Protein AF-A0A1V9XMN5-F1 (afdb_monomer)

pLDDT: mean 73.8, std 25.76, range [20.56, 98.81]

Structure (mmCIF, N/CA/C/O backbone):
data_AF-A0A1V9XMN5-F1
#
_entry.id   AF-A0A1V9XMN5-F1
#
loop_
_atom_site.group_PDB
_atom_site.id
_atom_site.type_symbol
_atom_site.label_atom_id
_atom_site.label_alt_id
_atom_site.label_comp_id
_atom_site.label_asym_id
_atom_site.label_entity_id
_atom_site.label_seq_id
_atom_site.pdbx_PDB_ins_code
_atom_site.Cartn_x
_atom_site.Cartn_y
_atom_site.Cartn_z
_atom_site.occupancy
_atom_site.B_iso_or_equiv
_atom_site.auth_seq_id
_atom_site.auth_comp_id
_atom_site.auth_asym_id
_atom_site.auth_atom_id
_atom_site.pdbx_PDB_model_num
ATOM 1 N N . MET A 1 1 ? 6.639 48.855 7.248 1.00 45.66 1 MET A N 1
ATOM 2 C CA . MET A 1 1 ? 7.399 47.639 6.855 1.00 45.66 1 MET A CA 1
ATOM 3 C C . MET A 1 1 ? 8.283 47.054 7.969 1.00 45.66 1 MET A C 1
ATOM 5 O O . MET A 1 1 ? 8.396 45.840 8.026 1.00 45.66 1 MET A O 1
ATOM 9 N N . ALA A 1 2 ? 8.829 47.845 8.906 1.00 40.84 2 ALA A N 1
ATOM 10 C CA . ALA A 1 2 ? 9.742 47.359 9.961 1.00 40.84 2 ALA A CA 1
ATOM 11 C C . ALA A 1 2 ? 9.112 46.511 11.100 1.00 40.84 2 ALA A C 1
ATOM 13 O O . ALA A 1 2 ? 9.828 45.876 11.872 1.00 40.84 2 ALA A O 1
ATOM 14 N N . MET A 1 3 ? 7.779 46.475 11.227 1.00 34.22 3 MET A N 1
ATOM 15 C CA . MET A 1 3 ? 7.092 45.734 12.303 1.00 34.22 3 MET A CA 1
ATOM 16 C C . MET A 1 3 ? 6.847 44.248 11.963 1.00 34.22 3 MET A C 1
ATOM 18 O O . MET A 1 3 ? 6.844 43.413 12.864 1.00 34.22 3 MET A O 1
ATOM 22 N N . LYS A 1 4 ? 6.727 43.892 10.671 1.00 40.00 4 LYS A N 1
ATOM 23 C CA . LYS A 1 4 ? 6.574 42.493 10.214 1.00 40.00 4 LYS A CA 1
ATOM 24 C C . LYS A 1 4 ? 7.869 41.683 10.376 1.00 40.00 4 LYS A C 1
ATOM 26 O O . LYS A 1 4 ? 7.818 40.523 10.768 1.00 40.00 4 LYS A O 1
ATOM 31 N N . THR A 1 5 ? 9.029 42.307 10.184 1.00 43.59 5 THR A N 1
ATOM 32 C CA . THR A 1 5 ? 10.352 41.667 10.306 1.00 43.59 5 THR A CA 1
ATOM 33 C C . THR A 1 5 ? 10.728 41.304 11.748 1.00 43.59 5 THR A C 1
ATOM 35 O O . THR A 1 5 ? 11.402 40.301 11.970 1.00 43.59 5 THR A O 1
ATOM 38 N N . LYS A 1 6 ? 10.247 42.048 12.757 1.00 38.06 6 LYS A N 1
ATOM 39 C CA . LYS A 1 6 ? 10.487 41.722 14.180 1.00 38.06 6 LYS A CA 1
ATOM 40 C C . LYS A 1 6 ? 9.710 40.489 14.667 1.00 38.06 6 LYS A C 1
ATOM 42 O O . LYS A 1 6 ? 10.187 39.795 15.564 1.00 38.06 6 LYS A O 1
ATOM 47 N N . ILE A 1 7 ? 8.537 40.211 14.092 1.00 45.47 7 ILE A N 1
ATOM 48 C CA . ILE A 1 7 ? 7.713 39.037 14.439 1.00 45.47 7 ILE A CA 1
ATOM 49 C C . ILE A 1 7 ? 8.315 37.763 13.827 1.00 45.47 7 ILE A C 1
ATOM 51 O O . ILE A 1 7 ? 8.418 36.748 14.515 1.00 45.47 7 ILE A O 1
ATOM 55 N N . GLU A 1 8 ? 8.801 37.842 12.586 1.00 46.06 8 GLU A N 1
ATOM 56 C CA . GLU A 1 8 ? 9.542 36.763 11.913 1.00 46.06 8 GLU A CA 1
ATOM 57 C C . GLU A 1 8 ? 10.824 36.386 12.679 1.00 46.06 8 GLU A C 1
ATOM 59 O O . GLU A 1 8 ? 11.052 35.214 12.972 1.00 46.06 8 GLU A O 1
ATOM 64 N N . PHE A 1 9 ? 11.605 37.371 13.144 1.00 39.62 9 PHE A N 1
ATOM 65 C CA . PHE A 1 9 ? 12.818 37.110 13.936 1.00 39.62 9 PHE A CA 1
ATOM 66 C C . PHE A 1 9 ? 12.544 36.455 15.301 1.00 39.62 9 PHE A C 1
ATOM 68 O O . PHE A 1 9 ? 13.351 35.652 15.774 1.00 39.62 9 PHE A O 1
ATOM 75 N N . LYS A 1 10 ? 11.412 36.765 15.950 1.00 37.56 10 LYS A N 1
ATOM 76 C CA . LYS A 1 10 ? 11.012 36.100 17.204 1.00 37.56 10 LYS A CA 1
ATOM 77 C C . LYS A 1 10 ? 10.577 34.651 16.972 1.00 37.56 10 LYS A C 1
ATOM 79 O O . LYS A 1 10 ? 10.930 33.797 17.783 1.00 37.56 10 LYS A O 1
ATOM 84 N N . LYS A 1 11 ? 9.881 34.363 15.865 1.00 42.59 11 LYS A N 1
ATOM 85 C CA . LYS A 1 11 ? 9.531 32.989 15.466 1.00 42.59 11 LYS A CA 1
ATOM 86 C C . LYS A 1 11 ? 10.778 32.168 15.137 1.00 42.59 11 LYS A C 1
ATOM 88 O O . LYS A 1 11 ? 10.901 31.051 15.627 1.00 42.59 11 LYS A O 1
ATOM 93 N N . LEU A 1 12 ? 11.743 32.753 14.422 1.00 40.91 12 LEU A N 1
ATOM 94 C CA . LEU A 1 12 ? 13.008 32.090 14.091 1.00 40.91 12 LEU A CA 1
ATOM 95 C C . LEU A 1 12 ? 13.832 31.748 15.344 1.00 40.91 12 LEU A C 1
ATOM 97 O O . LEU A 1 12 ? 14.350 30.641 15.462 1.00 40.91 12 LEU A O 1
ATOM 101 N N . LYS A 1 13 ? 13.896 32.663 16.325 1.00 40.16 13 LYS A N 1
ATOM 102 C CA . LYS A 1 13 ? 14.557 32.400 17.615 1.00 40.16 13 LYS A CA 1
ATOM 103 C C . LYS A 1 13 ? 13.868 31.296 18.419 1.00 40.16 13 LYS A C 1
ATOM 105 O O . LYS A 1 13 ? 14.563 30.514 19.055 1.00 40.16 13 LYS A O 1
ATOM 110 N N . HIS A 1 14 ? 12.537 31.207 18.384 1.00 46.47 14 HIS A N 1
ATOM 111 C CA . HIS A 1 14 ? 11.801 30.127 19.053 1.00 46.47 14 HIS A CA 1
ATOM 112 C C . HIS A 1 14 ? 12.065 28.762 18.405 1.00 46.47 14 HIS A C 1
ATOM 114 O O . HIS A 1 14 ? 12.321 27.796 19.116 1.00 46.47 14 HIS A O 1
ATOM 120 N N . VAL A 1 15 ? 12.088 28.690 17.071 1.00 52.50 15 VAL A N 1
ATOM 121 C CA . VAL A 1 15 ? 12.422 27.455 16.338 1.00 52.50 15 VAL A CA 1
ATOM 122 C C . VAL A 1 15 ? 13.859 27.008 16.630 1.00 52.50 15 VAL A C 1
ATOM 124 O O . VAL A 1 15 ? 14.102 25.824 16.871 1.00 52.50 15 VAL A O 1
ATOM 127 N N . LEU A 1 16 ? 14.807 27.949 16.692 1.00 43.25 16 LEU A N 1
ATOM 128 C CA . LEU A 1 16 ? 16.202 27.651 17.022 1.00 43.25 16 LEU A CA 1
ATOM 129 C C . LEU A 1 16 ? 16.359 27.151 18.469 1.00 43.25 16 LEU A C 1
ATOM 131 O O . LEU A 1 16 ? 17.085 26.192 18.716 1.00 43.25 16 LEU A O 1
ATOM 135 N N . LEU A 1 17 ? 15.639 27.756 19.421 1.00 39.16 17 LEU A N 1
ATOM 136 C CA . LEU A 1 17 ? 15.694 27.363 20.831 1.00 39.16 17 LEU A CA 1
ATOM 137 C C . LEU A 1 17 ? 15.094 25.966 21.059 1.00 39.16 17 LEU A C 1
ATOM 139 O O . LEU A 1 17 ? 15.681 25.159 21.774 1.00 39.16 17 LEU A O 1
ATOM 143 N N . VAL A 1 18 ? 13.969 25.655 20.403 1.00 53.00 18 VAL A N 1
ATOM 144 C CA . VAL A 1 18 ? 13.352 24.316 20.440 1.00 53.00 18 VAL A CA 1
ATOM 145 C C . VAL A 1 18 ? 14.296 23.266 19.846 1.00 53.00 18 VAL A C 1
ATOM 147 O O . VAL A 1 18 ? 14.426 22.180 20.404 1.00 53.00 18 VAL A O 1
ATOM 150 N N . SER A 1 19 ? 15.024 23.610 18.780 1.00 42.41 19 SER A N 1
ATOM 151 C CA . SER A 1 19 ? 15.996 22.710 18.142 1.00 42.41 19 SER A CA 1
ATOM 152 C C . SER A 1 19 ? 17.200 22.403 19.044 1.00 42.41 19 SER A C 1
ATOM 154 O O . SER A 1 19 ? 17.644 21.259 19.111 1.00 42.41 19 SER A O 1
ATOM 156 N N . ILE A 1 20 ? 17.701 23.391 19.797 1.00 47.59 20 ILE A N 1
ATOM 157 C CA . ILE A 1 20 ? 18.813 23.202 20.748 1.00 47.59 20 ILE A CA 1
ATOM 158 C C . ILE A 1 20 ? 18.385 22.332 21.939 1.00 47.59 20 ILE A C 1
ATOM 160 O O . ILE A 1 20 ? 19.118 21.432 22.347 1.00 47.59 20 ILE A O 1
ATOM 164 N N . VAL A 1 21 ? 17.182 22.560 22.477 1.00 45.91 21 VAL A N 1
ATOM 165 C CA . VAL A 1 21 ? 16.637 21.747 23.579 1.00 45.91 21 VAL A CA 1
ATOM 166 C C . VAL A 1 21 ? 16.394 20.302 23.126 1.00 45.91 21 VAL A C 1
ATOM 168 O O . VAL A 1 21 ? 16.670 19.367 23.878 1.00 45.91 21 VAL A O 1
ATOM 171 N N . PHE A 1 22 ? 15.954 20.109 21.880 1.00 46.97 22 PHE A N 1
ATOM 172 C CA . PHE A 1 22 ? 15.784 18.793 21.265 1.00 46.97 22 PHE A CA 1
ATOM 173 C C . PHE A 1 22 ? 17.120 18.044 21.117 1.00 46.97 22 PHE A C 1
ATOM 175 O O . PHE A 1 22 ? 17.209 16.872 21.482 1.00 46.97 22 PHE A O 1
ATOM 182 N N . PHE A 1 23 ? 18.183 18.735 20.691 1.00 40.28 23 PHE A N 1
ATOM 183 C CA . PHE A 1 23 ? 19.523 18.149 20.564 1.00 40.28 23 PHE A CA 1
ATOM 184 C C . PHE A 1 23 ? 20.088 17.686 21.917 1.00 40.28 23 PHE A C 1
ATOM 186 O O . PHE A 1 23 ? 20.664 16.603 22.019 1.00 40.28 23 PHE A O 1
ATOM 193 N N . MET A 1 24 ? 19.855 18.453 22.989 1.00 35.53 24 MET A N 1
ATOM 194 C CA . MET A 1 24 ? 20.278 18.047 24.335 1.00 35.53 24 MET A CA 1
ATOM 195 C C . MET A 1 24 ? 19.517 16.826 24.870 1.00 35.53 24 MET A C 1
ATOM 197 O O . MET A 1 24 ? 20.094 16.033 25.612 1.00 35.53 24 MET A O 1
ATOM 201 N N . PHE A 1 25 ? 18.242 16.648 24.508 1.00 42.31 25 PHE A N 1
ATOM 202 C CA . PHE A 1 25 ? 17.456 15.487 24.941 1.00 42.31 25 PHE A CA 1
ATOM 203 C C . PHE A 1 25 ? 17.914 14.185 24.275 1.00 42.31 25 PHE A C 1
ATOM 205 O O . PHE A 1 25 ? 17.964 13.153 24.944 1.00 42.31 25 PHE A O 1
ATOM 212 N N . ILE A 1 26 ? 18.299 14.242 22.996 1.00 41.31 26 ILE A N 1
ATOM 213 C CA . ILE A 1 26 ? 18.812 13.083 22.250 1.00 41.31 26 ILE A CA 1
ATOM 214 C C . ILE A 1 26 ? 20.152 12.614 22.830 1.00 41.31 26 ILE A C 1
ATOM 216 O O . ILE A 1 26 ? 20.293 11.438 23.161 1.00 41.31 26 ILE A O 1
ATOM 220 N N . LEU A 1 27 ? 21.090 13.536 23.074 1.00 34.00 27 LEU A N 1
ATOM 221 C CA . LEU A 1 27 ? 22.396 13.198 23.660 1.00 34.00 27 LEU A CA 1
ATOM 222 C C . LEU A 1 27 ? 22.275 12.556 25.053 1.00 34.00 27 LEU A C 1
ATOM 224 O O . LEU A 1 27 ? 23.061 11.683 25.418 1.00 34.00 27 LEU A O 1
ATOM 228 N N . ARG A 1 28 ? 21.264 12.953 25.835 1.00 31.92 28 ARG A N 1
ATOM 229 C CA . ARG A 1 28 ? 21.020 12.399 27.176 1.00 31.92 28 ARG A CA 1
ATOM 230 C C . ARG A 1 28 ? 20.393 11.003 27.150 1.00 31.92 28 ARG A C 1
ATOM 232 O O . ARG A 1 28 ? 20.558 10.258 28.115 1.00 31.92 28 ARG A O 1
ATOM 239 N N . ALA A 1 29 ? 19.674 10.655 26.083 1.00 36.47 29 ALA A N 1
ATOM 240 C CA . ALA A 1 29 ? 19.092 9.328 25.898 1.00 36.47 29 ALA A CA 1
ATOM 241 C C . ALA A 1 29 ? 20.156 8.296 25.477 1.00 36.47 29 ALA A C 1
ATOM 243 O O . ALA A 1 29 ? 20.167 7.194 26.022 1.00 36.47 29 ALA A O 1
ATOM 244 N N . GLU A 1 30 ? 21.103 8.676 24.611 1.00 35.94 30 GLU A N 1
ATOM 245 C CA . GLU A 1 30 ? 22.207 7.802 24.168 1.00 35.94 30 GLU A CA 1
ATOM 246 C C . GLU A 1 30 ? 23.191 7.437 25.288 1.00 35.94 30 GLU A C 1
ATOM 248 O O . GLU A 1 30 ? 23.788 6.359 25.280 1.00 35.94 30 GLU A O 1
ATOM 253 N N . GLN A 1 31 ? 23.364 8.315 26.279 1.00 32.88 31 GLN A N 1
ATOM 254 C CA . GLN A 1 31 ? 24.277 8.055 27.392 1.00 32.88 31 GLN A CA 1
ATOM 255 C C . GLN A 1 31 ? 23.760 6.954 28.334 1.00 32.88 31 GLN A C 1
ATOM 257 O O . GLN A 1 31 ? 24.560 6.291 28.981 1.00 32.88 31 GLN A O 1
ATOM 262 N N . LYS A 1 32 ? 22.440 6.712 28.376 1.00 33.22 32 LYS A N 1
ATOM 263 C CA . LYS A 1 32 ? 21.827 5.670 29.219 1.00 33.22 32 LYS A CA 1
ATOM 264 C C . LYS A 1 32 ? 21.842 4.271 28.600 1.00 33.22 32 LYS A C 1
ATOM 266 O O . LYS A 1 32 ? 21.645 3.300 29.321 1.00 33.22 32 LYS A O 1
ATOM 271 N N . THR A 1 33 ? 22.060 4.144 27.292 1.00 36.62 33 THR A N 1
ATOM 272 C CA . THR A 1 33 ? 22.029 2.849 26.589 1.00 36.62 33 THR A CA 1
ATOM 273 C C . THR A 1 33 ? 23.397 2.173 26.476 1.00 36.62 33 THR A C 1
ATOM 275 O O . THR A 1 33 ? 23.457 1.013 26.083 1.00 36.62 33 THR A O 1
ATOM 278 N N . LYS A 1 34 ? 24.495 2.852 26.840 1.00 31.97 34 LYS A N 1
ATOM 279 C CA . LYS A 1 34 ? 25.862 2.300 26.750 1.00 31.97 34 LYS A CA 1
ATOM 280 C C . LYS A 1 34 ? 26.307 1.450 27.951 1.00 31.97 34 LYS A C 1
ATOM 282 O O . LYS A 1 34 ? 27.346 0.810 27.857 1.00 31.97 34 LYS A O 1
ATOM 287 N N . ASP A 1 35 ? 25.518 1.362 29.023 1.00 30.73 35 ASP A N 1
ATOM 288 C CA . ASP A 1 35 ? 25.923 0.666 30.261 1.00 30.73 35 ASP A CA 1
ATOM 289 C C . ASP A 1 35 ? 25.568 -0.840 30.317 1.00 30.73 35 ASP A C 1
ATOM 291 O O . ASP A 1 35 ? 25.740 -1.486 31.353 1.00 30.73 35 ASP A O 1
ATOM 295 N N . HIS A 1 36 ? 25.113 -1.449 29.215 1.00 31.05 36 HIS A N 1
ATOM 296 C CA . HIS A 1 36 ? 24.802 -2.887 29.154 1.00 31.05 36 HIS A CA 1
ATOM 297 C C . HIS A 1 36 ? 25.427 -3.583 27.932 1.00 31.05 36 HIS A C 1
ATOM 299 O O . HIS A 1 36 ? 24.738 -3.947 26.982 1.00 31.05 36 HIS A O 1
ATOM 305 N N . GLU A 1 37 ? 26.741 -3.828 27.978 1.00 26.58 37 GLU A N 1
ATOM 306 C CA . GLU A 1 37 ? 27.415 -4.782 27.085 1.00 26.58 37 GLU A CA 1
ATOM 307 C C . GLU A 1 37 ? 27.403 -6.204 27.676 1.00 26.58 37 GLU A C 1
ATOM 309 O O . GLU A 1 37 ? 28.020 -6.488 28.705 1.00 26.58 37 GLU A O 1
ATOM 314 N N . ILE A 1 38 ? 26.723 -7.126 26.988 1.00 26.50 38 ILE A N 1
ATOM 315 C CA . ILE A 1 38 ? 26.771 -8.574 27.233 1.00 26.50 38 ILE A CA 1
ATOM 316 C C . ILE A 1 38 ? 27.812 -9.190 26.284 1.00 26.50 38 ILE A C 1
ATOM 318 O O . ILE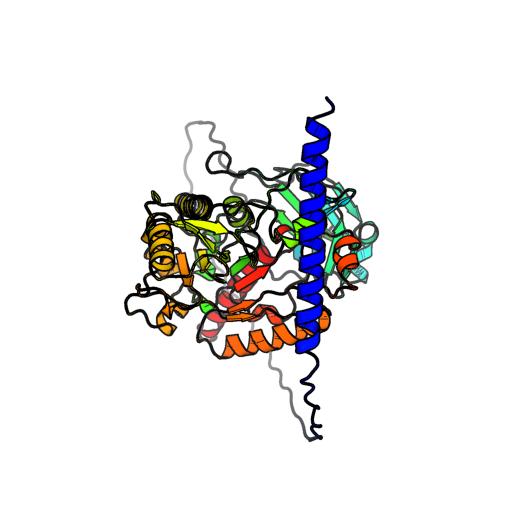 A 1 38 ? 27.699 -9.084 25.065 1.00 26.50 38 ILE A O 1
ATOM 322 N N . ARG A 1 39 ? 28.824 -9.859 26.853 1.00 22.33 39 ARG A N 1
ATOM 323 C CA . ARG A 1 39 ? 29.890 -10.576 26.125 1.00 22.33 39 ARG A CA 1
ATOM 324 C C . ARG A 1 39 ? 29.349 -11.817 25.384 1.00 22.33 39 ARG A C 1
ATOM 326 O O . ARG A 1 39 ? 28.618 -12.594 26.003 1.00 22.33 39 ARG A O 1
ATOM 333 N N . PRO A 1 40 ? 29.760 -12.096 24.131 1.00 24.58 40 PRO A N 1
ATOM 334 C CA . PRO A 1 40 ? 29.351 -13.304 23.414 1.00 24.58 40 PRO A CA 1
ATOM 335 C C . PRO A 1 40 ? 30.193 -14.529 23.819 1.00 24.58 40 PRO A C 1
ATOM 337 O O . PRO A 1 40 ? 31.419 -14.457 23.925 1.00 24.58 40 PRO A O 1
ATOM 340 N N . ARG A 1 41 ? 29.531 -15.675 24.039 1.00 23.30 41 ARG A N 1
ATOM 341 C CA . ARG A 1 41 ? 30.170 -16.988 24.244 1.00 23.30 41 ARG A CA 1
ATOM 342 C C . ARG A 1 41 ? 30.385 -17.704 22.905 1.00 23.30 41 ARG A C 1
ATOM 344 O O . ARG A 1 41 ? 29.498 -17.712 22.058 1.00 23.30 41 ARG A O 1
ATOM 351 N N . ARG A 1 42 ? 31.563 -18.329 22.774 1.00 21.36 42 ARG A N 1
ATOM 352 C CA . ARG A 1 42 ? 31.961 -19.284 21.723 1.00 21.36 42 ARG A CA 1
ATOM 353 C C . ARG A 1 42 ? 31.013 -20.485 21.662 1.00 21.36 42 ARG A C 1
ATOM 355 O O . ARG A 1 42 ? 30.573 -20.957 22.706 1.00 21.36 42 ARG A O 1
ATOM 362 N N . CYS A 1 43 ? 30.789 -21.006 20.458 1.00 23.91 43 CYS A N 1
ATOM 363 C CA . CYS A 1 43 ? 30.310 -22.368 20.228 1.00 23.91 43 CYS A CA 1
ATOM 364 C C . CYS A 1 43 ? 31.341 -23.095 19.361 1.00 23.91 43 CYS A C 1
ATOM 366 O O . CYS A 1 43 ? 31.741 -22.577 18.318 1.00 23.91 43 CYS A O 1
ATOM 368 N N . ASP A 1 44 ? 31.778 -24.251 19.852 1.00 24.58 44 ASP A N 1
ATOM 369 C CA . ASP A 1 44 ? 32.747 -25.150 19.234 1.00 24.58 44 ASP A CA 1
ATOM 370 C C . ASP A 1 44 ? 32.075 -26.148 18.268 1.00 24.58 44 ASP A C 1
ATOM 372 O O . ASP A 1 44 ? 30.864 -26.375 18.303 1.00 24.58 44 ASP A O 1
ATOM 376 N N . ASN A 1 45 ? 32.922 -26.716 17.409 1.00 24.72 45 ASN A N 1
ATOM 377 C CA . ASN A 1 45 ? 32.695 -27.656 16.305 1.00 24.72 45 ASN A CA 1
ATOM 378 C C . ASN A 1 45 ? 31.900 -28.926 16.645 1.00 24.72 45 ASN A C 1
ATOM 380 O O . ASN A 1 45 ? 32.111 -29.494 17.712 1.00 24.72 45 ASN A O 1
ATOM 384 N N . LEU A 1 46 ? 31.184 -29.476 15.650 1.00 25.53 46 LEU A N 1
ATOM 385 C CA . LEU A 1 46 ? 31.052 -30.926 15.431 1.00 25.53 46 LEU A CA 1
ATOM 386 C C . LEU A 1 46 ? 30.919 -31.253 13.926 1.00 25.53 46 LEU A C 1
ATOM 388 O O . LEU A 1 46 ? 30.065 -30.708 13.230 1.00 25.53 46 LEU A O 1
ATOM 392 N N . ASP A 1 47 ? 31.799 -32.150 13.475 1.00 25.09 47 ASP A N 1
ATOM 393 C CA . ASP A 1 47 ? 31.958 -32.729 12.134 1.00 25.09 47 ASP A CA 1
ATOM 394 C C . ASP A 1 47 ? 31.152 -34.032 11.938 1.00 25.09 47 ASP A C 1
ATOM 396 O O . ASP A 1 47 ? 30.880 -34.752 12.899 1.00 25.09 47 ASP A O 1
ATOM 400 N N . GLY A 1 48 ? 30.937 -34.392 10.660 1.00 24.42 48 GLY A N 1
ATOM 401 C CA . GLY A 1 48 ? 30.755 -35.770 10.153 1.00 24.42 48 GLY A CA 1
ATOM 402 C C . GLY A 1 48 ? 29.300 -36.211 9.919 1.00 24.42 48 GLY A C 1
ATOM 403 O O . GLY A 1 48 ? 28.439 -35.959 10.746 1.00 24.42 48 GLY A O 1
ATOM 404 N N . THR A 1 49 ? 28.892 -36.894 8.840 1.00 25.58 49 THR A N 1
ATOM 405 C CA . THR A 1 49 ? 29.571 -37.625 7.746 1.00 25.58 49 THR A CA 1
ATOM 406 C C . THR A 1 49 ? 28.512 -38.066 6.708 1.00 25.58 49 THR A C 1
ATOM 408 O O . THR A 1 49 ? 27.420 -38.419 7.131 1.00 25.58 49 THR A O 1
ATOM 411 N N . GLN A 1 50 ? 28.898 -38.113 5.412 1.00 24.62 50 GLN A N 1
ATOM 412 C CA . GLN A 1 50 ? 28.534 -39.061 4.310 1.00 24.62 50 GLN A CA 1
ATOM 413 C C . GLN A 1 50 ? 27.036 -39.377 4.018 1.00 24.62 50 GLN A C 1
ATOM 415 O O . GLN A 1 50 ? 26.249 -39.560 4.925 1.00 24.62 50 GLN A O 1
ATOM 420 N N . GLY A 1 51 ? 26.507 -39.534 2.795 1.00 22.91 51 GLY A N 1
ATOM 421 C CA . GLY A 1 51 ? 27.028 -39.865 1.462 1.00 22.91 51 GLY A CA 1
ATOM 422 C C . GLY A 1 51 ? 26.102 -40.924 0.803 1.00 22.91 51 GLY A C 1
ATOM 423 O O . GLY A 1 51 ? 25.620 -41.797 1.512 1.00 22.91 51 GLY A O 1
ATOM 424 N N . GLN A 1 52 ? 25.929 -40.879 -0.534 1.00 23.98 52 GLN A N 1
ATOM 425 C CA . GLN A 1 52 ? 25.162 -41.789 -1.442 1.00 23.98 52 GLN A CA 1
ATOM 426 C C . GLN A 1 52 ? 23.656 -41.479 -1.634 1.00 23.98 52 GLN A C 1
ATOM 428 O O . GLN A 1 52 ? 22.954 -41.191 -0.679 1.00 23.98 52 GLN A O 1
ATOM 433 N N . GLY A 1 53 ? 23.053 -41.535 -2.829 1.00 23.19 53 GLY A N 1
ATOM 434 C CA . GLY A 1 53 ? 23.509 -41.922 -4.168 1.00 23.19 53 GLY A CA 1
ATOM 435 C C . GLY A 1 53 ? 22.357 -41.800 -5.190 1.00 23.19 53 GLY A C 1
ATOM 436 O O . GLY A 1 53 ? 21.184 -41.875 -4.833 1.00 23.19 53 GLY A O 1
ATOM 437 N N . CYS A 1 54 ? 22.715 -41.572 -6.456 1.00 20.56 54 CYS A N 1
ATOM 438 C CA . CYS A 1 54 ? 21.838 -41.400 -7.621 1.00 20.56 54 CYS A CA 1
ATOM 439 C C . CYS A 1 54 ? 21.034 -42.657 -8.003 1.00 20.56 54 CYS A C 1
ATOM 441 O O . CYS A 1 54 ? 21.536 -43.767 -7.839 1.00 20.56 54 CYS A O 1
ATOM 443 N N . ARG A 1 55 ? 19.882 -42.470 -8.675 1.00 23.17 55 ARG A N 1
ATOM 444 C CA . ARG A 1 55 ? 19.424 -43.308 -9.808 1.00 23.17 55 ARG A CA 1
ATOM 445 C C . ARG A 1 55 ? 18.326 -42.618 -10.632 1.00 23.17 55 ARG A C 1
ATOM 447 O O . ARG A 1 55 ? 17.322 -42.166 -10.094 1.00 23.17 55 ARG A O 1
ATOM 454 N N . GLU A 1 56 ? 18.567 -42.560 -11.938 1.00 21.86 56 GLU A N 1
ATOM 455 C CA . GLU A 1 56 ? 17.657 -42.161 -13.017 1.00 21.86 56 GLU A CA 1
ATOM 456 C C . GLU A 1 56 ? 16.658 -43.283 -13.350 1.00 21.86 56 GLU A C 1
ATOM 458 O O . GLU A 1 56 ? 17.001 -44.452 -13.199 1.00 21.86 56 GLU A O 1
ATOM 463 N N . HIS A 1 57 ? 15.482 -42.940 -13.899 1.00 25.25 57 HIS A N 1
ATOM 464 C CA . HIS A 1 57 ? 14.816 -43.741 -14.941 1.00 25.25 57 HIS A CA 1
ATOM 465 C C . HIS A 1 57 ? 13.783 -42.923 -15.749 1.00 25.25 57 HIS A C 1
ATOM 467 O O . HIS A 1 57 ? 12.731 -42.539 -15.256 1.00 25.25 57 HIS A O 1
ATOM 473 N N . GLN A 1 58 ? 14.183 -42.647 -16.993 1.00 24.56 58 GLN A N 1
ATOM 474 C CA . GLN A 1 58 ? 13.503 -42.763 -18.296 1.00 24.56 58 GLN A CA 1
ATOM 475 C C . GLN A 1 58 ? 11.995 -42.485 -18.508 1.00 24.56 58 GLN A C 1
ATOM 477 O O . GLN A 1 58 ? 11.104 -43.022 -17.860 1.00 24.56 58 GLN A O 1
ATOM 482 N N . ASN A 1 59 ? 11.793 -41.721 -19.591 1.00 22.86 59 ASN A N 1
ATOM 483 C CA . ASN A 1 59 ? 10.584 -41.366 -20.336 1.00 22.86 59 ASN A CA 1
ATOM 484 C C . ASN A 1 59 ? 9.767 -42.550 -20.880 1.00 22.86 59 ASN A C 1
ATOM 486 O O . ASN A 1 59 ? 10.338 -43.510 -21.393 1.00 22.86 59 ASN A O 1
ATOM 490 N N . VAL A 1 60 ? 8.446 -42.348 -20.982 1.00 25.98 60 VAL A N 1
ATOM 491 C CA . VAL A 1 60 ? 7.578 -42.980 -21.991 1.00 25.98 60 VAL A CA 1
ATOM 492 C C . VAL A 1 60 ? 6.610 -41.930 -22.557 1.00 25.98 60 VAL A C 1
ATOM 494 O O . VAL A 1 60 ? 5.917 -41.239 -21.814 1.00 25.98 60 VAL A O 1
ATOM 497 N N . GLN A 1 61 ? 6.609 -41.797 -23.887 1.00 24.11 61 GLN A N 1
ATOM 498 C CA . GLN A 1 61 ? 5.686 -40.992 -24.696 1.00 24.11 61 GLN A CA 1
ATOM 499 C C . GLN A 1 61 ? 4.306 -41.657 -24.798 1.00 24.11 61 GLN A C 1
ATOM 501 O O . GLN A 1 61 ? 4.213 -42.872 -24.957 1.00 24.11 61 GLN A O 1
ATOM 506 N N . GLY A 1 62 ? 3.249 -40.843 -24.819 1.00 25.27 62 GLY A N 1
ATOM 507 C CA . GLY A 1 62 ? 1.892 -41.254 -25.176 1.00 25.27 62 GLY A CA 1
ATOM 508 C C . GLY A 1 62 ? 1.173 -40.124 -25.910 1.00 25.27 62 GLY A C 1
ATOM 509 O O . GLY A 1 62 ? 0.832 -39.106 -25.316 1.00 25.27 62 GLY A O 1
ATOM 510 N N . ASP A 1 63 ? 0.999 -40.311 -27.213 1.00 23.41 63 ASP A N 1
ATOM 511 C CA . ASP A 1 63 ? 0.322 -39.431 -28.164 1.00 23.41 63 ASP A CA 1
ATOM 512 C C . ASP A 1 63 ? -1.196 -39.700 -28.149 1.00 23.41 63 ASP A C 1
ATOM 514 O O . ASP A 1 63 ? -1.608 -40.861 -28.146 1.00 23.41 63 ASP A O 1
ATOM 518 N N . SER A 1 64 ? -2.047 -38.665 -28.166 1.00 26.48 64 SER A N 1
ATOM 519 C CA . SER A 1 64 ? -3.413 -38.816 -28.691 1.00 26.48 64 SER A CA 1
ATOM 520 C C . SER A 1 64 ? -4.047 -37.494 -29.142 1.00 26.48 64 SER A C 1
ATOM 522 O O . SER A 1 64 ? -4.072 -36.474 -28.456 1.00 26.48 64 SER A O 1
ATOM 524 N N . THR A 1 65 ? -4.578 -37.578 -30.355 1.00 24.62 65 THR A N 1
ATOM 525 C CA . THR A 1 65 ? -5.278 -36.599 -31.186 1.00 24.62 65 THR A CA 1
ATOM 526 C C . THR A 1 65 ? -6.755 -36.407 -30.790 1.00 24.62 65 THR A C 1
ATOM 528 O O . THR A 1 65 ? -7.394 -37.357 -30.344 1.00 24.62 65 THR A O 1
ATOM 531 N N . ARG A 1 66 ? -7.343 -35.218 -31.053 1.00 24.62 66 ARG A N 1
ATOM 532 C CA . ARG A 1 66 ? -8.749 -34.996 -31.521 1.00 24.62 66 ARG A CA 1
ATOM 533 C C . ARG A 1 66 ? -9.056 -33.494 -31.704 1.00 24.62 66 ARG A C 1
ATOM 535 O O . ARG A 1 66 ? -8.919 -32.723 -30.768 1.00 24.62 66 ARG A O 1
ATOM 542 N N . ARG A 1 67 ? -9.259 -33.036 -32.949 1.00 24.92 67 ARG A N 1
ATOM 543 C CA . ARG A 1 67 ? -10.527 -32.836 -33.708 1.00 24.92 67 ARG A CA 1
ATOM 544 C C . ARG A 1 67 ? -11.309 -31.559 -33.355 1.00 24.92 67 ARG A C 1
ATOM 546 O O . ARG A 1 67 ? -11.974 -31.483 -32.330 1.00 24.92 67 ARG A O 1
ATOM 553 N N . GLU A 1 68 ? -11.263 -30.619 -34.299 1.00 22.58 68 GLU A N 1
ATOM 554 C CA . GLU A 1 68 ? -12.133 -29.449 -34.446 1.00 22.58 68 GLU A CA 1
ATOM 555 C C . GLU A 1 68 ? -13.542 -29.838 -34.926 1.00 22.58 68 GLU A C 1
ATOM 557 O O . GLU A 1 68 ? -13.703 -30.794 -35.686 1.00 22.58 68 GLU A O 1
ATOM 562 N N . TYR A 1 69 ? -14.541 -29.034 -34.551 1.00 24.20 69 TYR A N 1
ATOM 563 C CA . TYR A 1 69 ? -15.829 -28.952 -35.243 1.00 24.20 69 TYR A CA 1
ATOM 564 C C . TYR A 1 69 ? -16.179 -27.485 -35.513 1.00 24.20 69 TYR A C 1
ATOM 566 O O . TYR A 1 69 ? -16.245 -26.665 -34.599 1.00 24.20 69 TYR A O 1
ATOM 574 N N . ILE A 1 70 ? -16.411 -27.190 -36.791 1.00 22.50 70 ILE A N 1
ATOM 575 C CA . ILE A 1 70 ? -16.917 -25.930 -37.340 1.00 22.50 70 ILE A CA 1
ATOM 576 C C . ILE A 1 70 ? -18.417 -26.108 -37.592 1.00 22.50 70 ILE A C 1
ATOM 578 O O . ILE A 1 70 ? -18.828 -27.110 -38.174 1.00 22.50 70 ILE A O 1
ATOM 582 N N . THR A 1 71 ? -19.229 -25.120 -37.219 1.00 24.61 71 THR A N 1
ATOM 583 C CA . THR A 1 71 ? -20.596 -24.954 -37.738 1.00 24.61 71 THR A CA 1
ATOM 584 C C . THR A 1 71 ? -20.772 -23.529 -38.259 1.00 24.61 71 THR A C 1
ATOM 586 O O . THR A 1 71 ? -20.303 -22.563 -37.662 1.00 24.61 71 THR A O 1
ATOM 589 N N . THR A 1 72 ? -21.383 -23.420 -39.436 1.00 23.98 72 THR A N 1
ATOM 590 C CA . THR A 1 72 ? -21.560 -22.210 -40.251 1.00 23.98 72 THR A CA 1
ATOM 591 C C . THR A 1 72 ? -23.033 -21.794 -40.338 1.00 23.98 72 THR A C 1
ATOM 593 O O . THR A 1 72 ? -23.909 -22.641 -40.181 1.00 23.98 72 THR A O 1
ATOM 596 N N . LEU A 1 73 ? -23.246 -20.509 -40.703 1.00 27.50 73 LEU A N 1
ATOM 597 C CA . LEU A 1 73 ? -24.393 -19.842 -41.390 1.00 27.50 73 LEU A CA 1
ATOM 598 C C . LEU A 1 73 ? -25.049 -18.682 -40.585 1.00 27.50 73 LEU A C 1
ATOM 600 O O . LEU A 1 73 ? -25.015 -18.713 -39.361 1.00 27.50 73 LEU A O 1
ATOM 604 N N . PRO A 1 74 ? -25.772 -17.717 -41.212 1.00 29.77 74 PRO A N 1
ATOM 605 C CA . PRO A 1 74 ? -25.462 -16.899 -42.394 1.00 29.77 74 PRO A CA 1
ATOM 606 C C . PRO A 1 74 ? -25.716 -15.370 -42.181 1.00 29.77 74 PRO A C 1
ATOM 608 O O . PRO A 1 74 ? -26.119 -14.900 -41.124 1.00 29.77 74 PRO A O 1
ATOM 611 N N . ARG A 1 75 ? -25.441 -14.590 -43.238 1.00 28.48 75 ARG A N 1
ATOM 612 C CA . ARG A 1 75 ? -25.304 -13.118 -43.330 1.00 28.48 75 ARG A CA 1
ATOM 613 C C . ARG A 1 75 ? -26.595 -12.289 -43.150 1.00 28.48 75 ARG A C 1
ATOM 615 O O . ARG A 1 75 ? -27.609 -12.605 -43.759 1.00 28.48 75 ARG A O 1
ATOM 622 N N . GLY A 1 76 ? -26.448 -11.088 -42.563 1.00 24.91 76 GLY A N 1
ATOM 623 C CA . GLY A 1 76 ? -27.053 -9.858 -43.112 1.00 24.91 76 GLY A CA 1
ATOM 624 C C . GLY A 1 76 ? -27.692 -8.856 -42.136 1.00 24.91 76 GLY A C 1
ATOM 625 O O . GLY A 1 76 ? -28.887 -8.939 -41.888 1.00 24.91 76 GLY A O 1
ATOM 626 N N . ARG A 1 77 ? -26.934 -7.833 -41.699 1.00 26.06 77 ARG A N 1
ATOM 627 C CA . ARG A 1 77 ? -27.292 -6.386 -41.692 1.00 26.06 77 ARG A CA 1
ATOM 628 C C . ARG A 1 77 ? -26.136 -5.577 -41.084 1.00 26.06 77 ARG A C 1
ATOM 630 O O . ARG A 1 77 ? -25.726 -5.816 -39.956 1.00 26.06 77 ARG A O 1
ATOM 637 N N . ARG A 1 78 ? -25.585 -4.642 -41.867 1.00 28.83 78 ARG A N 1
ATOM 638 C CA . ARG A 1 78 ? -24.418 -3.823 -41.504 1.00 28.83 78 ARG A CA 1
ATOM 639 C C . ARG A 1 78 ? -24.782 -2.834 -40.396 1.00 28.83 78 ARG A C 1
ATOM 641 O O . ARG A 1 78 ? -25.622 -1.962 -40.596 1.00 28.83 78 ARG A O 1
ATOM 648 N N . LYS A 1 79 ? -24.092 -2.947 -39.266 1.00 24.17 79 LYS A N 1
ATOM 649 C CA . LYS A 1 79 ? -23.959 -1.916 -38.237 1.00 24.17 79 LYS A CA 1
ATOM 650 C C . LYS A 1 79 ? -22.455 -1.788 -38.002 1.00 24.17 79 LYS A C 1
ATOM 652 O O . LYS A 1 79 ? -21.813 -2.806 -37.763 1.00 24.17 79 LYS A O 1
ATOM 657 N N . CYS A 1 80 ? -21.884 -0.590 -38.135 1.00 25.05 80 CYS A N 1
ATOM 658 C CA . CYS A 1 80 ? -20.486 -0.347 -37.773 1.00 25.05 80 CYS A CA 1
ATOM 659 C C . CYS A 1 80 ? -20.354 -0.475 -36.253 1.00 25.05 80 CYS A C 1
ATOM 661 O O . CYS A 1 80 ? -20.495 0.492 -35.511 1.00 25.05 80 CYS A O 1
ATOM 663 N N . VAL A 1 81 ? -20.160 -1.708 -35.806 1.00 22.95 81 VAL A N 1
ATOM 664 C CA . VAL A 1 81 ? -19.640 -2.055 -34.494 1.00 22.95 81 VAL A CA 1
ATOM 665 C C . VAL A 1 81 ? -18.165 -2.325 -34.745 1.00 22.95 81 VAL A C 1
ATOM 667 O O . VAL A 1 81 ? -17.838 -3.180 -35.566 1.00 22.95 81 VAL A O 1
ATOM 670 N N . CYS A 1 82 ? -17.275 -1.582 -34.087 1.00 23.77 82 CYS A N 1
ATOM 671 C CA . CYS A 1 82 ? -15.885 -2.003 -33.949 1.00 23.77 82 CYS A CA 1
ATOM 672 C C . CYS A 1 82 ? -15.888 -3.284 -33.110 1.00 23.77 82 CYS A C 1
ATOM 674 O O . CYS A 1 82 ? -15.733 -3.254 -31.888 1.00 23.77 82 CYS A O 1
ATOM 676 N N . GLU A 1 83 ? -16.156 -4.408 -33.770 1.00 22.06 83 GLU A N 1
ATOM 677 C CA . GLU A 1 83 ? -15.879 -5.733 -33.257 1.00 22.06 83 GLU A CA 1
ATOM 678 C C . GLU A 1 83 ? -14.377 -5.778 -33.030 1.00 22.06 83 GLU A C 1
ATOM 680 O O . GLU A 1 83 ? -13.571 -5.776 -33.961 1.00 22.06 83 GLU A O 1
ATOM 685 N N . LYS A 1 84 ? -14.017 -5.729 -31.748 1.00 26.75 84 LYS A N 1
ATOM 686 C CA . LYS A 1 84 ? -12.701 -6.089 -31.256 1.00 26.75 84 LYS A CA 1
ATOM 687 C C . LYS A 1 84 ? -12.335 -7.407 -31.922 1.00 26.75 84 LYS A C 1
ATOM 689 O O . LYS A 1 84 ? -12.875 -8.449 -31.556 1.00 26.75 84 LYS A O 1
ATOM 694 N N . SER A 1 85 ? -11.408 -7.360 -32.875 1.00 23.48 85 SER A N 1
ATOM 695 C CA . SER A 1 85 ? -10.621 -8.528 -33.218 1.00 23.48 85 SER A CA 1
ATOM 696 C C . SER A 1 85 ? -10.042 -9.014 -31.901 1.00 23.48 85 SER A C 1
ATOM 698 O O . SER A 1 85 ? -9.225 -8.335 -31.276 1.00 23.48 85 SER A O 1
ATOM 700 N N . SER A 1 86 ? -10.554 -10.146 -31.441 1.00 25.88 86 SER A N 1
ATOM 701 C CA . SER A 1 86 ? -10.070 -10.891 -30.299 1.00 25.88 86 SER A CA 1
ATOM 702 C C . SER A 1 86 ? -8.664 -11.393 -30.614 1.00 25.88 86 SER A C 1
ATOM 704 O O . SER A 1 86 ? -8.432 -12.589 -30.790 1.00 25.88 86 SER A O 1
ATOM 706 N N . HIS A 1 87 ? -7.696 -10.479 -30.662 1.00 24.27 87 HIS A N 1
ATOM 707 C CA . HIS A 1 87 ? -6.386 -10.798 -30.155 1.00 24.27 87 HIS A CA 1
ATOM 708 C C . HIS A 1 87 ? -6.634 -11.167 -28.708 1.00 24.27 87 HIS A C 1
ATOM 710 O O . HIS A 1 87 ? -7.007 -10.337 -27.881 1.00 24.27 87 HIS A O 1
ATOM 716 N N . LYS A 1 88 ? -6.548 -12.470 -28.444 1.00 24.58 88 LYS A N 1
ATOM 717 C CA . LYS A 1 88 ? -6.370 -12.993 -27.104 1.00 24.58 88 LYS A CA 1
ATOM 718 C C . LYS A 1 88 ? -5.277 -12.132 -26.475 1.00 24.58 88 LYS A C 1
ATOM 720 O O . LYS A 1 88 ? -4.102 -12.353 -26.760 1.00 24.58 88 LYS A O 1
ATOM 725 N N . LEU A 1 89 ? -5.666 -11.176 -25.634 1.00 27.00 89 LEU A N 1
ATOM 726 C CA . LEU A 1 89 ? -4.857 -10.687 -24.529 1.00 27.00 89 LEU A CA 1
ATOM 727 C C . LEU A 1 89 ? -4.637 -11.916 -23.649 1.00 27.00 89 LEU A C 1
ATOM 729 O O . LEU A 1 89 ? -5.302 -12.146 -22.644 1.00 27.00 89 LEU A O 1
ATOM 733 N N . ARG A 1 90 ? -3.754 -12.802 -24.117 1.00 23.94 90 ARG A N 1
ATOM 734 C CA . ARG A 1 90 ? -3.039 -13.706 -23.247 1.00 23.94 90 ARG A CA 1
ATOM 735 C C . ARG A 1 90 ? -2.290 -12.749 -22.344 1.00 23.94 90 ARG A C 1
ATOM 737 O O . ARG A 1 90 ? -1.383 -12.075 -22.816 1.00 23.94 90 ARG A O 1
ATOM 744 N N . ALA A 1 91 ? -2.702 -12.674 -21.084 1.00 28.31 91 ALA A N 1
ATOM 745 C CA . ALA A 1 91 ? -1.804 -12.289 -20.017 1.00 28.31 91 ALA A CA 1
ATOM 746 C C . ALA A 1 91 ? -0.600 -13.232 -20.132 1.00 28.31 91 ALA A C 1
ATOM 748 O O . ALA A 1 91 ? -0.617 -14.363 -19.655 1.00 28.31 91 ALA A O 1
ATOM 749 N N . ARG A 1 92 ? 0.396 -12.812 -20.910 1.00 30.94 92 ARG A N 1
ATOM 750 C CA . ARG A 1 92 ? 1.631 -13.540 -21.167 1.00 30.94 92 ARG A CA 1
ATOM 751 C C . ARG A 1 92 ? 2.670 -13.138 -20.129 1.00 30.94 92 ARG A C 1
ATOM 753 O O . ARG A 1 92 ? 3.855 -13.201 -20.393 1.00 30.94 92 ARG A O 1
ATOM 760 N N . ASN A 1 93 ? 2.229 -12.879 -18.899 1.00 34.03 93 ASN A N 1
ATOM 761 C CA . ASN A 1 93 ? 3.075 -13.081 -17.732 1.00 34.03 93 ASN A CA 1
ATOM 762 C C . ASN A 1 93 ? 3.149 -14.589 -17.446 1.00 34.03 93 ASN A C 1
ATOM 764 O O . ASN A 1 93 ? 2.778 -15.064 -16.377 1.00 34.03 93 ASN A O 1
ATOM 768 N N . SER A 1 94 ? 3.592 -15.378 -18.432 1.00 30.42 94 SER A N 1
ATOM 769 C CA . SER A 1 94 ? 4.115 -16.707 -18.148 1.00 30.42 94 SER A CA 1
ATOM 770 C C . SER A 1 94 ? 5.484 -16.489 -17.513 1.00 30.42 94 SER A C 1
ATOM 772 O O . SER A 1 94 ? 6.479 -16.308 -18.211 1.00 30.42 94 SER A O 1
ATOM 774 N N . PHE A 1 95 ? 5.514 -16.486 -16.181 1.00 43.06 95 PHE A N 1
ATOM 775 C CA . PHE A 1 95 ? 6.693 -16.336 -15.316 1.00 43.06 95 PHE A CA 1
ATOM 776 C C . PHE A 1 95 ? 7.728 -17.478 -15.447 1.00 43.06 95 PHE A C 1
ATOM 778 O O . PHE A 1 95 ? 8.589 -17.661 -14.594 1.00 43.06 95 PHE A O 1
ATOM 785 N N . THR A 1 96 ? 7.684 -18.243 -16.537 1.00 38.69 96 THR A N 1
ATOM 786 C CA . THR A 1 96 ? 8.688 -19.241 -16.921 1.00 38.69 96 THR A CA 1
ATOM 787 C C . THR A 1 96 ? 9.891 -18.618 -17.645 1.00 38.69 96 THR A C 1
ATOM 789 O O . THR A 1 96 ? 10.798 -19.338 -18.058 1.00 38.69 96 THR A O 1
ATOM 792 N N . GLY A 1 97 ? 9.896 -17.296 -17.852 1.00 53.66 97 GLY A N 1
ATOM 793 C CA . GLY A 1 97 ? 10.987 -16.560 -18.488 1.00 53.66 97 GLY A CA 1
ATOM 794 C C . GLY A 1 97 ? 12.157 -16.298 -17.537 1.00 53.66 97 GLY A C 1
ATOM 795 O O . GLY A 1 97 ? 11.972 -15.937 -16.380 1.00 53.66 97 GLY A O 1
ATOM 796 N N . ARG A 1 98 ? 13.385 -16.441 -18.046 1.00 75.12 98 ARG A N 1
ATOM 797 C CA . ARG A 1 98 ? 14.638 -16.124 -17.337 1.00 75.12 98 ARG A CA 1
ATOM 798 C C . ARG A 1 98 ? 14.740 -14.656 -16.889 1.00 75.12 98 ARG A C 1
ATOM 800 O O . ARG A 1 98 ? 15.445 -14.365 -15.924 1.00 75.12 98 ARG A O 1
ATOM 807 N N . HIS A 1 99 ? 14.085 -13.749 -17.609 1.00 86.50 99 HIS A N 1
ATOM 808 C CA . HIS A 1 99 ? 14.196 -12.306 -17.419 1.00 86.50 99 HIS A CA 1
ATOM 809 C C . HIS A 1 99 ? 12.877 -11.716 -16.943 1.00 86.50 99 HIS A C 1
ATOM 811 O O . HIS A 1 99 ? 11.802 -12.173 -17.323 1.00 86.50 99 HIS A O 1
ATOM 817 N N . TYR A 1 100 ? 12.982 -10.670 -16.137 1.00 86.25 100 TYR A N 1
ATOM 818 C CA . TYR A 1 100 ? 11.845 -9.936 -15.605 1.00 86.25 100 TYR A CA 1
ATOM 819 C C . TYR A 1 100 ? 12.200 -8.448 -15.557 1.00 86.25 100 TYR A C 1
ATOM 821 O O . TYR A 1 100 ? 13.369 -8.097 -15.385 1.00 86.25 100 TYR A O 1
ATOM 829 N N . ILE A 1 101 ? 11.217 -7.570 -15.734 1.00 89.50 101 ILE A N 1
ATOM 830 C CA . ILE A 1 101 ? 11.416 -6.125 -15.621 1.00 89.50 101 ILE A CA 1
ATOM 831 C C . ILE A 1 101 ? 10.339 -5.508 -14.740 1.00 89.50 101 ILE A C 1
ATOM 833 O O . ILE A 1 101 ? 9.210 -5.985 -14.723 1.00 89.50 101 ILE A O 1
ATOM 837 N N . SER A 1 102 ? 10.694 -4.443 -14.022 1.00 89.50 102 SER A N 1
ATOM 838 C CA . SER A 1 102 ? 9.757 -3.655 -13.224 1.00 89.50 102 SER A CA 1
ATOM 839 C C . SER A 1 102 ? 9.958 -2.158 -13.433 1.00 89.50 102 SER A C 1
ATOM 841 O O . SER A 1 102 ? 11.076 -1.710 -13.699 1.00 89.50 102 SER A O 1
ATOM 843 N N . VAL A 1 103 ? 8.879 -1.385 -13.303 1.00 89.69 103 VAL A N 1
ATOM 844 C CA . VAL A 1 103 ? 8.911 0.080 -13.350 1.00 89.69 103 VAL A CA 1
ATOM 845 C C . VAL A 1 103 ? 8.971 0.621 -11.930 1.00 89.69 103 VAL A C 1
ATOM 847 O O . VAL A 1 103 ? 8.155 0.257 -11.090 1.00 89.69 103 VAL A O 1
ATOM 850 N N . VAL A 1 104 ? 9.917 1.522 -11.681 1.00 87.25 104 VAL A N 1
ATOM 851 C CA . VAL A 1 104 ? 10.058 2.242 -10.411 1.00 87.25 104 VAL A CA 1
ATOM 852 C C . VAL A 1 104 ? 10.141 3.741 -10.664 1.00 87.25 104 VAL A C 1
ATOM 854 O O . VAL A 1 104 ? 10.548 4.177 -11.738 1.00 87.25 104 VAL A O 1
ATOM 857 N N . ILE A 1 105 ? 9.781 4.545 -9.672 1.00 84.69 105 ILE A N 1
ATOM 858 C CA . ILE A 1 105 ? 9.866 6.005 -9.716 1.00 84.69 105 ILE A CA 1
ATOM 859 C C . ILE A 1 105 ? 10.866 6.449 -8.659 1.00 84.69 105 ILE A C 1
ATOM 861 O O . ILE A 1 105 ? 10.705 6.160 -7.479 1.00 84.69 105 ILE A O 1
ATOM 865 N N . PHE A 1 106 ? 11.909 7.163 -9.064 1.00 73.38 106 PHE A N 1
ATOM 866 C CA . PHE A 1 106 ? 12.949 7.604 -8.145 1.00 73.38 106 PHE A CA 1
ATOM 867 C C . PHE A 1 106 ? 13.298 9.080 -8.265 1.00 73.38 106 PHE A C 1
ATOM 869 O O . PHE A 1 106 ? 12.919 9.732 -9.232 1.00 73.38 106 PHE A O 1
ATOM 876 N N . ALA A 1 107 ? 14.088 9.606 -7.319 1.00 66.12 107 ALA A N 1
ATOM 877 C CA . ALA A 1 107 ? 14.726 10.908 -7.515 1.00 66.12 107 ALA A CA 1
ATOM 878 C C . ALA A 1 107 ? 15.746 10.869 -8.643 1.00 66.12 107 ALA A C 1
ATOM 880 O O . ALA A 1 107 ? 16.851 10.344 -8.490 1.00 66.12 107 ALA A O 1
ATOM 881 N N . GLY A 1 108 ? 15.349 11.417 -9.781 1.00 56.56 108 GLY A N 1
ATOM 882 C CA . GLY A 1 108 ? 16.230 11.738 -10.886 1.00 56.56 108 GLY A CA 1
ATOM 883 C C . GLY A 1 108 ? 16.967 13.053 -10.669 1.00 56.56 108 GLY A C 1
ATOM 884 O O . GLY A 1 108 ? 17.066 13.581 -9.552 1.00 56.56 108 GLY A O 1
ATOM 885 N N . ALA A 1 109 ? 17.469 13.610 -11.770 1.00 60.47 109 ALA A N 1
ATOM 886 C CA . ALA A 1 109 ? 18.095 14.929 -11.781 1.00 60.47 109 ALA A CA 1
ATOM 887 C C . ALA A 1 109 ? 17.187 15.986 -11.122 1.00 60.47 109 ALA A C 1
ATOM 889 O O . ALA A 1 109 ? 15.965 15.965 -11.279 1.00 60.47 109 ALA A O 1
ATOM 890 N N . ASN A 1 110 ? 17.783 16.904 -10.355 1.00 61.97 110 ASN A N 1
ATOM 891 C CA . ASN A 1 110 ? 17.072 17.966 -9.630 1.00 61.97 110 ASN A CA 1
ATOM 892 C C . ASN A 1 110 ? 15.978 17.470 -8.664 1.00 61.97 110 ASN A C 1
ATOM 894 O O . ASN A 1 110 ? 15.057 18.219 -8.342 1.00 61.97 110 ASN A O 1
ATOM 898 N N . ARG A 1 111 ? 16.073 16.217 -8.186 1.00 68.69 111 ARG A N 1
ATOM 899 C CA . ARG A 1 111 ? 15.073 15.585 -7.306 1.00 68.69 111 ARG A CA 1
ATOM 900 C C . ARG A 1 111 ? 13.687 15.485 -7.957 1.00 68.69 111 ARG A C 1
ATOM 902 O O . ARG A 1 111 ? 12.673 15.504 -7.263 1.00 68.69 111 ARG A O 1
ATOM 909 N N . LEU A 1 112 ? 13.619 15.392 -9.283 1.00 76.31 112 LEU A N 1
ATOM 910 C CA . LEU A 1 112 ? 12.370 15.126 -9.996 1.00 76.31 112 LEU A CA 1
ATOM 911 C C . LEU A 1 112 ? 12.035 13.633 -9.978 1.00 76.31 112 LEU A C 1
ATOM 913 O O . LEU A 1 112 ? 12.931 12.803 -9.854 1.00 76.31 112 LEU A O 1
ATOM 917 N N . ARG A 1 113 ? 10.752 13.291 -10.116 1.00 83.19 113 ARG A N 1
ATOM 918 C CA . ARG A 1 113 ? 10.305 11.898 -10.243 1.00 83.19 113 ARG A CA 1
ATOM 919 C C . ARG A 1 113 ? 10.684 11.351 -11.607 1.00 83.19 113 ARG A C 1
ATOM 921 O O . ARG A 1 113 ? 10.029 11.670 -12.592 1.00 83.19 113 ARG A O 1
ATOM 928 N N . GLU A 1 114 ? 11.733 10.549 -11.662 1.00 84.81 114 GLU A N 1
ATOM 929 C CA . GLU A 1 114 ? 12.207 9.894 -12.874 1.00 84.81 114 GLU A CA 1
ATOM 930 C C . GLU A 1 114 ? 11.784 8.427 -12.894 1.00 84.81 114 GLU A C 1
ATOM 932 O O . GLU A 1 114 ? 11.873 7.724 -11.886 1.00 84.81 114 GLU A O 1
ATOM 937 N N . VAL A 1 115 ? 11.345 7.965 -14.060 1.00 87.81 115 VAL A N 1
ATOM 938 C CA . VAL A 1 115 ? 11.045 6.563 -14.325 1.00 87.81 115 VAL A CA 1
ATOM 939 C C . VAL A 1 115 ? 12.348 5.785 -14.465 1.00 87.81 115 VAL A C 1
ATOM 941 O O . VAL A 1 115 ? 13.208 6.092 -15.294 1.00 87.81 115 VAL A O 1
ATOM 944 N N . GLY A 1 116 ? 12.461 4.735 -13.668 1.00 88.81 116 GLY A N 1
ATOM 945 C CA . GLY A 1 116 ? 13.474 3.705 -13.761 1.00 88.81 116 GLY A CA 1
ATOM 946 C C . GLY A 1 116 ? 12.898 2.393 -14.242 1.00 88.81 116 GLY A C 1
ATOM 947 O O . GLY A 1 116 ? 11.779 2.046 -13.869 1.00 88.81 116 GLY A O 1
ATOM 948 N N . ILE A 1 117 ? 13.700 1.630 -14.979 1.00 90.06 117 ILE A N 1
ATOM 949 C CA . ILE A 1 117 ? 13.415 0.216 -15.222 1.00 90.06 117 ILE A CA 1
ATOM 950 C C . ILE A 1 117 ? 14.431 -0.631 -14.465 1.00 90.06 117 ILE A C 1
ATOM 952 O O . ILE A 1 117 ? 15.639 -0.501 -14.665 1.00 90.06 117 ILE A O 1
ATOM 956 N N . MET A 1 118 ? 13.938 -1.499 -13.586 1.00 87.38 118 MET A N 1
ATOM 957 C CA . MET A 1 118 ? 14.734 -2.554 -12.965 1.00 87.38 118 MET A CA 1
ATOM 958 C C . MET A 1 118 ? 14.679 -3.789 -13.858 1.00 87.38 118 MET A C 1
ATOM 960 O O . MET A 1 118 ? 13.592 -4.255 -14.189 1.00 87.38 118 MET A O 1
ATOM 964 N N . ILE A 1 119 ? 15.841 -4.306 -14.252 1.00 88.00 119 ILE A N 1
ATOM 965 C CA . ILE A 1 119 ? 15.995 -5.472 -15.120 1.00 88.00 119 ILE A CA 1
ATOM 966 C C . ILE A 1 119 ? 16.621 -6.604 -14.320 1.00 88.00 119 ILE A C 1
ATOM 968 O O . ILE A 1 119 ? 17.677 -6.453 -13.707 1.00 88.00 119 ILE A O 1
ATOM 972 N N . TYR A 1 120 ? 15.974 -7.757 -14.362 1.00 84.25 120 TYR A N 1
ATOM 973 C CA . TYR A 1 120 ? 16.265 -8.906 -13.528 1.00 84.25 120 TYR A CA 1
ATOM 974 C C . TYR A 1 120 ? 16.695 -10.118 -14.350 1.00 84.25 120 TYR A C 1
ATOM 976 O O . TYR A 1 120 ? 16.193 -10.348 -15.450 1.00 84.25 120 TYR A O 1
ATOM 984 N N . GLY A 1 121 ? 17.601 -10.925 -13.786 1.00 84.62 121 GLY A N 1
ATOM 985 C CA . GLY A 1 121 ? 18.057 -12.174 -14.414 1.00 84.62 121 GLY A CA 1
ATOM 986 C C . GLY A 1 121 ? 18.930 -11.972 -15.659 1.00 84.62 121 GLY A C 1
ATOM 987 O O . GLY A 1 121 ? 19.146 -12.918 -16.418 1.00 84.62 121 GLY A O 1
ATOM 988 N N . LEU A 1 122 ? 19.413 -10.747 -15.878 1.00 86.31 122 LEU A N 1
ATOM 989 C CA . LEU A 1 122 ? 20.317 -10.395 -16.966 1.00 86.31 122 LEU A CA 1
ATOM 990 C C . LEU A 1 122 ? 21.744 -10.828 -16.608 1.00 86.31 122 LEU A C 1
ATOM 992 O O . LEU A 1 122 ? 22.279 -10.423 -15.577 1.00 86.31 122 LEU A O 1
ATOM 996 N N . ARG A 1 123 ? 22.368 -11.665 -17.439 1.00 86.31 123 ARG A N 1
ATOM 997 C CA . ARG A 1 123 ? 23.785 -12.020 -17.292 1.00 86.31 123 ARG A CA 1
ATOM 998 C C . ARG A 1 123 ? 24.669 -10.855 -17.696 1.00 86.31 123 ARG A C 1
ATOM 1000 O O . ARG A 1 123 ? 24.349 -10.127 -18.630 1.00 86.31 123 ARG A O 1
ATOM 1007 N N . TYR A 1 124 ? 25.869 -10.809 -17.125 1.00 84.31 124 TYR A N 1
ATOM 1008 C CA . TYR A 1 124 ? 26.908 -9.866 -17.539 1.00 84.31 124 TYR A CA 1
ATOM 1009 C C . TYR A 1 124 ? 27.180 -9.900 -19.059 1.00 84.31 124 TYR A C 1
ATOM 1011 O O . TYR A 1 124 ? 27.301 -8.860 -19.691 1.00 84.31 124 TYR A O 1
ATOM 1019 N N . SER A 1 125 ? 27.170 -11.084 -19.686 1.00 88.44 125 SER A N 1
ATOM 1020 C CA . SER A 1 125 ? 27.350 -11.236 -21.143 1.00 88.44 125 SER A CA 1
ATOM 1021 C C . SER A 1 125 ? 26.141 -10.820 -21.998 1.00 88.44 125 SER A C 1
ATOM 1023 O O . SER A 1 125 ? 26.233 -10.749 -23.225 1.00 88.44 125 SER A O 1
ATOM 1025 N N . GLU A 1 126 ? 24.984 -10.584 -21.384 1.00 91.62 126 GLU A N 1
ATOM 1026 C CA . GLU A 1 126 ? 23.776 -10.105 -22.062 1.00 91.62 126 GLU A CA 1
ATOM 1027 C C . GLU A 1 126 ? 23.674 -8.580 -22.026 1.00 91.62 126 GLU A C 1
ATOM 1029 O O . GLU A 1 126 ? 23.091 -8.016 -22.946 1.00 91.62 126 GLU A O 1
ATOM 1034 N N . VAL A 1 127 ? 24.288 -7.913 -21.039 1.00 89.56 127 VAL A N 1
ATOM 1035 C CA . VAL A 1 127 ? 24.236 -6.448 -20.869 1.00 89.56 127 VAL A CA 1
ATOM 1036 C C . VAL A 1 127 ? 24.611 -5.678 -22.148 1.00 89.56 127 VAL A C 1
ATOM 1038 O O . VAL A 1 127 ? 23.817 -4.824 -22.544 1.00 89.56 127 VAL A O 1
ATOM 1041 N N . PRO A 1 128 ? 25.709 -5.996 -22.869 1.00 92.31 128 PRO A N 1
ATOM 1042 C CA . PRO A 1 128 ? 26.083 -5.258 -24.083 1.00 92.31 128 PRO A CA 1
ATOM 1043 C C . PRO A 1 128 ? 25.131 -5.448 -25.270 1.00 92.31 128 PRO A C 1
ATOM 1045 O O . PRO A 1 128 ? 25.213 -4.738 -26.266 1.00 92.31 128 PRO A O 1
ATOM 1048 N N . ARG A 1 129 ? 24.256 -6.456 -25.202 1.00 94.06 129 ARG A N 1
ATOM 1049 C CA . ARG A 1 129 ? 23.330 -6.846 -26.279 1.00 94.06 129 ARG A CA 1
ATOM 1050 C C . ARG A 1 129 ? 21.875 -6.564 -25.907 1.00 94.06 129 ARG A C 1
ATOM 1052 O O . ARG A 1 129 ? 20.971 -6.849 -26.697 1.00 94.06 129 ARG A O 1
ATOM 1059 N N . ALA A 1 130 ? 21.653 -6.052 -24.697 1.00 95.19 130 ALA A N 1
ATOM 1060 C CA . ALA A 1 130 ? 20.344 -5.768 -24.154 1.00 95.19 130 ALA A CA 1
ATOM 1061 C C . ALA A 1 130 ? 19.920 -4.338 -24.496 1.00 95.19 130 ALA A C 1
ATOM 1063 O O . ALA A 1 130 ? 20.665 -3.377 -24.300 1.00 95.19 130 ALA A O 1
ATOM 1064 N N . LYS A 1 131 ? 18.683 -4.205 -24.968 1.00 95.44 131 LYS A N 1
ATOM 1065 C CA . LYS A 1 131 ? 18.039 -2.935 -25.285 1.00 95.44 131 LYS A CA 1
ATOM 1066 C C . LYS A 1 131 ? 16.732 -2.823 -24.534 1.00 95.44 131 LYS A C 1
ATOM 1068 O O . LYS A 1 131 ? 16.011 -3.803 -24.366 1.00 95.44 131 LYS A O 1
ATOM 1073 N N . LEU A 1 132 ? 16.397 -1.610 -24.137 1.00 94.06 132 LEU A N 1
ATOM 1074 C CA . LEU A 1 132 ? 15.138 -1.294 -23.491 1.00 94.06 132 LEU A CA 1
ATOM 1075 C C . LEU A 1 132 ? 14.377 -0.302 -24.369 1.00 94.06 132 LEU A C 1
ATOM 1077 O O . LEU A 1 132 ? 14.883 0.778 -24.666 1.00 94.06 132 LEU A O 1
ATOM 1081 N N . ARG A 1 133 ? 13.162 -0.658 -24.787 1.00 93.25 133 ARG A N 1
ATOM 1082 C CA . ARG A 1 133 ? 12.228 0.285 -25.418 1.00 93.25 133 ARG A CA 1
ATOM 1083 C C . ARG A 1 133 ? 11.227 0.743 -24.375 1.00 93.25 133 ARG A C 1
ATOM 1085 O O . ARG A 1 133 ? 10.565 -0.098 -23.778 1.00 93.25 133 ARG A O 1
ATOM 1092 N N . VAL A 1 134 ? 11.112 2.050 -24.166 1.00 91.19 134 VAL A N 1
ATOM 1093 C CA . VAL A 1 134 ? 10.176 2.646 -23.206 1.00 91.19 134 VAL A CA 1
ATOM 1094 C C . VAL A 1 134 ? 9.244 3.609 -23.925 1.00 91.19 134 VAL A C 1
ATOM 1096 O O . VAL A 1 134 ? 9.684 4.477 -24.678 1.00 91.19 134 VAL A O 1
ATOM 1099 N N . TYR A 1 135 ? 7.956 3.453 -23.655 1.00 88.44 135 TYR A N 1
ATOM 1100 C CA . TYR A 1 135 ? 6.858 4.200 -24.241 1.00 88.44 135 TYR A CA 1
ATOM 1101 C C . TYR A 1 135 ? 6.176 4.999 -23.119 1.00 88.44 135 TYR A C 1
ATOM 1103 O O . TYR A 1 135 ? 5.547 4.396 -22.242 1.00 88.44 135 TYR A O 1
ATOM 1111 N N . PRO A 1 136 ? 6.315 6.335 -23.088 1.00 82.62 136 PRO A N 1
ATOM 1112 C CA . PRO A 1 136 ? 5.579 7.184 -22.168 1.00 82.62 136 PRO A CA 1
ATOM 1113 C C . PRO A 1 136 ? 4.137 7.384 -22.651 1.00 82.62 136 PRO A C 1
ATOM 1115 O O . PRO A 1 136 ? 3.894 7.743 -23.801 1.00 82.62 136 PRO A O 1
ATOM 1118 N N . GLY A 1 137 ? 3.174 7.202 -21.750 1.00 71.19 137 GLY A N 1
ATOM 1119 C CA . GLY A 1 137 ? 1.759 7.451 -22.013 1.00 71.19 137 GLY A CA 1
ATOM 1120 C C . GLY A 1 137 ? 0.960 6.239 -22.525 1.00 71.19 137 GLY A C 1
ATOM 1121 O O . GLY A 1 137 ? 1.415 5.096 -22.453 1.00 71.19 137 GLY A O 1
ATOM 1122 N N . PRO A 1 138 ? -0.285 6.477 -22.985 1.00 54.25 138 PRO A N 1
ATOM 1123 C CA . PRO A 1 138 ? -1.272 5.439 -23.266 1.00 54.25 138 PRO A CA 1
ATOM 1124 C C . PRO A 1 138 ? -1.010 4.763 -24.611 1.00 54.25 138 PRO A C 1
ATOM 1126 O O . PRO A 1 138 ? -1.710 5.047 -25.579 1.00 54.25 138 PRO A O 1
ATOM 1129 N N . CYS A 1 139 ? -0.024 3.878 -24.694 1.00 49.22 139 CYS A N 1
ATOM 1130 C CA . CYS A 1 139 ? 0.255 3.181 -25.943 1.00 49.22 139 CYS A CA 1
ATOM 1131 C C . CYS A 1 139 ? 0.338 1.668 -25.728 1.00 49.22 139 CYS A C 1
ATOM 1133 O O . CYS A 1 139 ? 1.287 1.157 -25.142 1.00 49.22 139 CYS A O 1
ATOM 1135 N N . ASP A 1 140 ? -0.659 0.974 -26.284 1.00 49.19 140 ASP A N 1
ATOM 1136 C CA . ASP A 1 140 ? -0.412 -0.217 -27.106 1.00 49.19 140 ASP A CA 1
ATOM 1137 C C . ASP A 1 140 ? 0.699 0.139 -28.121 1.00 49.19 140 ASP A C 1
ATOM 1139 O O . ASP A 1 140 ? 0.716 1.286 -28.585 1.00 49.19 140 ASP A O 1
ATOM 1143 N N . PRO A 1 141 ? 1.633 -0.759 -28.476 1.00 47.91 141 PRO A N 1
ATOM 1144 C CA . PRO A 1 141 ? 2.769 -0.438 -29.336 1.00 47.91 141 PRO A CA 1
ATOM 1145 C C . PRO A 1 141 ? 2.320 -0.073 -30.762 1.00 47.91 141 PRO A C 1
ATOM 1147 O O . PRO A 1 141 ? 2.348 -0.885 -31.682 1.00 47.91 141 PRO A O 1
ATOM 1150 N N . THR A 1 142 ? 1.922 1.180 -30.975 1.00 47.81 142 THR A N 1
ATOM 1151 C CA . THR A 1 142 ? 1.781 1.770 -32.304 1.00 47.81 142 THR A CA 1
ATOM 1152 C C . THR A 1 142 ? 3.114 2.408 -32.710 1.00 47.81 142 THR A C 1
ATOM 1154 O O . THR A 1 142 ? 3.689 3.137 -31.897 1.00 47.81 142 THR A O 1
ATOM 1157 N N . PRO A 1 143 ? 3.601 2.209 -33.952 1.00 46.66 143 PRO A N 1
ATOM 1158 C CA . PRO A 1 143 ? 4.909 2.691 -34.430 1.00 46.66 143 PRO A CA 1
ATOM 1159 C C . PRO A 1 143 ? 5.157 4.212 -34.376 1.00 46.66 143 PRO A C 1
ATOM 1161 O O . PRO A 1 143 ? 6.237 4.658 -34.746 1.00 46.66 143 PRO A O 1
ATOM 1164 N N . THR A 1 144 ? 4.174 5.011 -33.956 1.00 46.38 144 THR A N 1
ATOM 1165 C CA . THR A 1 144 ? 4.192 6.483 -33.945 1.00 46.38 144 THR A CA 1
ATOM 1166 C C . THR A 1 144 ? 4.247 7.099 -32.542 1.00 46.38 144 THR A C 1
ATOM 1168 O O . THR A 1 144 ? 4.149 8.316 -32.417 1.00 46.38 144 THR A O 1
ATOM 1171 N N . ALA A 1 145 ? 4.341 6.294 -31.479 1.00 57.00 145 ALA A N 1
ATOM 1172 C CA . ALA A 1 145 ? 4.502 6.798 -30.112 1.00 57.00 145 ALA A CA 1
ATOM 1173 C C . ALA A 1 145 ? 5.934 7.325 -29.874 1.00 57.00 145 ALA A C 1
ATOM 1175 O O . ALA A 1 145 ? 6.859 6.875 -30.547 1.00 57.00 145 ALA A O 1
ATOM 1176 N N . ASP A 1 146 ? 6.130 8.231 -28.906 1.00 68.44 146 ASP A N 1
ATOM 1177 C CA . ASP A 1 146 ? 7.447 8.731 -28.464 1.00 68.44 146 ASP A CA 1
ATOM 1178 C C . ASP A 1 146 ? 8.299 7.599 -27.846 1.00 68.44 146 ASP A C 1
ATOM 1180 O O . ASP A 1 146 ? 8.469 7.506 -26.631 1.00 68.44 146 ASP A O 1
ATOM 1184 N N . VAL A 1 147 ? 8.815 6.686 -28.671 1.00 79.12 147 VAL A N 1
ATOM 1185 C CA . VAL A 1 147 ? 9.620 5.548 -28.216 1.00 79.12 147 VAL A CA 1
ATOM 1186 C C . VAL A 1 147 ? 11.011 6.029 -27.838 1.00 79.12 147 VAL A C 1
ATOM 1188 O O . VAL A 1 147 ? 11.728 6.604 -28.656 1.00 79.12 147 VAL A O 1
ATOM 1191 N N . ARG A 1 148 ? 11.434 5.722 -26.613 1.00 87.25 148 ARG A N 1
ATOM 1192 C CA . ARG A 1 148 ? 12.824 5.892 -26.188 1.00 87.25 148 ARG A CA 1
ATOM 1193 C C . ARG A 1 148 ? 13.524 4.544 -26.174 1.00 87.25 148 ARG A C 1
ATOM 1195 O O . ARG A 1 148 ? 13.064 3.614 -25.515 1.00 87.25 148 ARG A O 1
ATOM 1202 N N . LEU A 1 149 ? 14.617 4.443 -26.922 1.00 90.00 149 LEU A N 1
ATOM 1203 C CA . LEU A 1 149 ? 15.475 3.265 -26.967 1.00 90.00 149 LEU A CA 1
ATOM 1204 C C . LEU A 1 149 ? 16.712 3.515 -26.104 1.00 90.00 149 LEU A C 1
ATOM 1206 O O . LEU A 1 149 ? 17.382 4.530 -26.276 1.00 90.00 149 LEU A O 1
ATOM 1210 N N . PHE A 1 150 ? 17.015 2.577 -25.214 1.00 90.56 150 PHE A N 1
ATOM 1211 C CA . PHE A 1 150 ? 18.190 2.617 -24.351 1.00 90.56 150 PHE A CA 1
ATOM 1212 C C . PHE A 1 150 ? 19.027 1.365 -24.590 1.00 90.56 150 PHE A C 1
ATOM 1214 O O . PHE A 1 150 ? 18.523 0.248 -24.453 1.00 90.56 150 PHE A O 1
ATOM 1221 N N . GLU A 1 151 ? 20.300 1.549 -24.926 1.00 92.12 151 GLU A N 1
ATOM 1222 C CA . GLU A 1 151 ? 21.299 0.481 -24.874 1.00 92.12 151 GLU A CA 1
ATOM 1223 C C . GLU A 1 151 ? 21.629 0.253 -23.396 1.00 92.12 151 GLU A C 1
ATOM 1225 O O . GLU A 1 151 ? 22.130 1.155 -22.727 1.00 92.12 151 GLU A O 1
ATOM 1230 N N . VAL A 1 152 ? 21.285 -0.913 -22.840 1.00 90.44 152 VAL A N 1
ATOM 1231 C CA . VAL A 1 152 ? 21.291 -1.112 -21.378 1.00 90.44 152 VAL A CA 1
ATOM 1232 C C . VAL A 1 152 ? 22.662 -0.804 -20.778 1.00 90.44 152 VAL A C 1
ATOM 1234 O O . VAL A 1 152 ? 22.716 -0.145 -19.744 1.00 90.44 152 VAL A O 1
ATOM 1237 N N . GLN A 1 153 ? 23.743 -1.199 -21.458 1.00 88.94 153 GLN A N 1
ATOM 1238 C CA . GLN A 1 153 ? 25.132 -0.945 -21.057 1.00 88.94 153 GLN A CA 1
ATOM 1239 C C . GLN A 1 153 ? 25.466 0.537 -20.796 1.00 88.94 153 GLN A C 1
ATOM 1241 O O . GLN A 1 153 ? 26.274 0.822 -19.918 1.00 88.94 153 GLN A O 1
ATOM 1246 N N . ASP A 1 154 ? 24.828 1.477 -21.499 1.00 86.50 154 ASP A N 1
ATOM 1247 C CA . ASP A 1 154 ? 25.189 2.901 -21.442 1.00 86.50 154 ASP A CA 1
ATOM 1248 C C . ASP A 1 154 ? 24.435 3.647 -20.326 1.00 86.50 154 ASP A C 1
ATOM 1250 O O . ASP A 1 154 ? 24.817 4.745 -19.923 1.00 86.50 154 ASP A O 1
ATOM 1254 N N . PHE A 1 155 ? 23.347 3.056 -19.819 1.00 78.94 155 PHE A N 1
ATOM 1255 C CA . PHE A 1 155 ? 22.402 3.704 -18.900 1.00 78.94 155 PHE A CA 1
ATOM 1256 C C . PHE A 1 155 ? 22.278 2.987 -17.551 1.00 78.94 155 PHE A C 1
ATOM 1258 O O . PHE A 1 155 ? 21.347 3.254 -16.779 1.00 78.94 155 PHE A O 1
ATOM 1265 N N . VAL A 1 156 ? 23.216 2.087 -17.244 1.00 75.06 156 VAL A N 1
ATOM 1266 C CA . VAL A 1 156 ? 23.297 1.424 -15.943 1.00 75.06 156 VAL A CA 1
ATOM 1267 C C . VAL A 1 156 ? 23.611 2.452 -14.854 1.00 75.06 156 VAL A C 1
ATOM 1269 O O . VAL A 1 156 ? 24.720 2.969 -14.756 1.00 75.06 156 VAL A O 1
ATOM 1272 N N . LYS A 1 157 ? 22.627 2.740 -13.996 1.00 64.69 157 LYS A N 1
ATOM 1273 C CA . LYS A 1 157 ? 22.800 3.639 -12.839 1.00 64.69 157 LYS A CA 1
ATOM 1274 C C . LYS A 1 157 ? 23.380 2.907 -11.628 1.00 64.69 157 LYS A C 1
ATOM 1276 O O . LYS A 1 157 ? 24.042 3.513 -10.791 1.00 64.69 157 LYS A O 1
ATOM 1281 N N . LYS A 1 158 ? 23.077 1.613 -11.506 1.00 63.97 158 LYS A N 1
ATOM 1282 C CA . LYS A 1 158 ? 23.520 0.750 -10.411 1.00 63.97 158 LYS A CA 1
ATOM 1283 C C . LYS A 1 158 ? 23.503 -0.704 -10.857 1.00 63.97 158 LYS A C 1
ATOM 1285 O O . LYS A 1 158 ? 22.487 -1.172 -11.379 1.00 63.97 158 LYS A O 1
ATOM 1290 N N . GLU A 1 159 ? 24.596 -1.400 -10.577 1.00 60.38 159 GLU A N 1
ATOM 1291 C CA . GLU A 1 159 ? 24.684 -2.852 -10.689 1.00 60.38 159 GLU A CA 1
ATOM 1292 C C . GLU A 1 159 ? 24.510 -3.476 -9.307 1.00 60.38 159 GLU A C 1
ATOM 1294 O O . GLU A 1 159 ? 25.174 -3.105 -8.336 1.00 60.38 159 GLU A O 1
ATOM 1299 N N . HIS A 1 160 ? 23.577 -4.414 -9.214 1.00 65.12 160 HIS A N 1
ATOM 1300 C CA . HIS A 1 160 ? 23.480 -5.368 -8.122 1.00 65.12 160 HIS A CA 1
ATOM 1301 C C . HIS A 1 160 ? 23.765 -6.756 -8.709 1.00 65.12 160 HIS A C 1
ATOM 1303 O O . HIS A 1 160 ? 23.414 -6.983 -9.868 1.00 65.12 160 HIS A O 1
ATOM 1309 N N . PRO A 1 161 ? 24.287 -7.722 -7.929 1.00 65.19 161 PRO A N 1
ATOM 1310 C CA . PRO A 1 161 ? 24.448 -9.113 -8.380 1.00 65.19 161 PRO A CA 1
ATOM 1311 C C . PRO A 1 161 ? 23.202 -9.743 -9.024 1.00 65.19 161 PRO A C 1
ATOM 1313 O O . PRO A 1 161 ? 23.287 -10.725 -9.752 1.00 65.19 161 PRO A O 1
ATOM 1316 N N . ASP A 1 162 ? 22.039 -9.161 -8.753 1.00 67.75 162 ASP A N 1
ATOM 1317 C CA . ASP A 1 162 ? 20.734 -9.706 -9.073 1.00 67.75 162 ASP A CA 1
ATOM 1318 C C . ASP A 1 162 ? 19.939 -8.902 -10.103 1.00 67.75 162 ASP A C 1
ATOM 1320 O O . ASP A 1 162 ? 18.955 -9.404 -10.664 1.00 67.75 162 ASP A O 1
ATOM 1324 N N . TYR A 1 163 ? 20.300 -7.632 -10.292 1.00 77.25 163 TYR A N 1
ATOM 1325 C CA . TYR A 1 163 ? 19.538 -6.708 -11.116 1.00 77.25 163 TYR A CA 1
ATOM 1326 C C . TYR A 1 163 ? 20.363 -5.517 -11.583 1.00 77.25 163 TYR A C 1
ATOM 1328 O O . TYR A 1 163 ? 21.300 -5.069 -10.924 1.00 77.25 163 TYR A O 1
ATOM 1336 N N . VAL A 1 164 ? 19.929 -4.957 -12.703 1.00 82.31 164 VAL A N 1
ATOM 1337 C CA . VAL A 1 164 ? 20.449 -3.724 -13.288 1.00 82.31 164 VAL A CA 1
ATOM 1338 C C . VAL A 1 164 ? 19.337 -2.686 -13.243 1.00 82.31 164 VAL A C 1
ATOM 1340 O O . VAL A 1 164 ? 18.191 -2.997 -13.555 1.00 82.31 164 VAL A O 1
ATOM 1343 N N . THR A 1 165 ? 19.642 -1.454 -12.838 1.00 82.69 165 THR A N 1
ATOM 1344 C CA . THR A 1 165 ? 18.675 -0.347 -12.934 1.00 82.69 165 THR A CA 1
ATOM 1345 C C . THR A 1 165 ? 19.064 0.601 -14.055 1.00 82.69 165 THR A C 1
ATOM 1347 O O . THR A 1 165 ? 20.168 1.146 -14.043 1.00 82.69 165 THR A O 1
ATOM 1350 N N . VAL A 1 166 ? 18.129 0.840 -14.972 1.00 86.56 166 VAL A N 1
ATOM 1351 C CA . VAL A 1 166 ? 18.269 1.762 -16.101 1.00 86.56 166 VAL A CA 1
ATOM 1352 C C . VAL A 1 166 ? 17.504 3.054 -15.817 1.00 86.56 166 VAL A C 1
ATOM 1354 O O . VAL A 1 166 ? 16.313 3.022 -15.493 1.00 86.56 166 VAL A O 1
ATOM 1357 N N . SER A 1 167 ? 18.194 4.190 -15.931 1.00 84.88 167 SER A N 1
ATOM 1358 C CA . SER A 1 167 ? 17.598 5.534 -15.869 1.00 84.88 167 SER A CA 1
ATOM 1359 C C . SER A 1 167 ? 17.031 5.902 -17.237 1.00 84.88 167 SER A C 1
ATOM 1361 O O . SER A 1 167 ? 17.748 5.804 -18.229 1.00 84.88 167 SER A O 1
ATOM 1363 N N . THR A 1 168 ? 15.766 6.323 -17.312 1.00 86.38 168 THR A N 1
ATOM 1364 C CA . THR A 1 168 ? 15.122 6.587 -18.614 1.00 86.38 168 THR A CA 1
ATOM 1365 C C . THR A 1 168 ? 15.112 8.068 -19.011 1.00 86.38 168 THR A C 1
ATOM 1367 O O . THR A 1 168 ? 14.805 8.407 -20.156 1.00 86.38 168 THR A O 1
ATOM 1370 N N . GLY A 1 169 ? 15.377 8.984 -18.074 1.00 83.88 169 GLY A N 1
ATOM 1371 C CA . GLY A 1 169 ? 15.184 10.422 -18.277 1.00 83.88 169 GLY A CA 1
ATOM 1372 C C . GLY A 1 169 ? 13.726 10.831 -18.538 1.00 83.88 169 GLY A C 1
ATOM 1373 O O . GLY A 1 169 ? 13.472 11.967 -18.941 1.00 83.88 169 GLY A O 1
ATOM 1374 N N . ILE A 1 170 ? 12.763 9.920 -18.354 1.00 85.88 170 ILE A N 1
ATOM 1375 C CA . ILE A 1 170 ? 11.328 10.207 -18.424 1.00 85.88 170 ILE A CA 1
ATOM 1376 C C . ILE A 1 170 ? 10.884 10.638 -17.033 1.00 85.88 170 ILE A C 1
ATOM 1378 O O . ILE A 1 170 ? 11.062 9.895 -16.070 1.00 85.88 170 ILE A O 1
ATOM 1382 N N . PHE A 1 171 ? 10.283 11.820 -16.925 1.00 85.44 171 PHE A N 1
ATOM 1383 C CA . PHE A 1 171 ? 9.806 12.345 -15.651 1.00 85.44 171 PHE A CA 1
ATOM 1384 C C . PHE A 1 171 ? 8.290 12.223 -15.532 1.00 85.44 171 PHE A C 1
ATOM 1386 O O . PHE A 1 171 ? 7.561 12.604 -16.449 1.00 85.44 171 PHE A O 1
ATOM 1393 N N . LEU A 1 172 ? 7.814 11.719 -14.393 1.00 83.25 172 LEU A N 1
ATOM 1394 C CA . LEU A 1 172 ? 6.388 11.652 -14.092 1.00 83.25 172 LEU A CA 1
ATOM 1395 C C . LEU A 1 172 ? 5.947 12.889 -13.305 1.00 83.25 172 LEU A C 1
ATOM 1397 O O . LEU A 1 172 ? 6.570 13.236 -12.296 1.00 83.25 172 LEU A O 1
ATOM 1401 N N . PRO A 1 173 ? 4.856 13.556 -13.720 1.00 82.62 173 PRO A N 1
ATOM 1402 C CA . PRO A 1 173 ? 4.273 14.620 -12.923 1.00 82.62 173 PRO A CA 1
ATOM 1403 C C . PRO A 1 173 ? 3.664 14.058 -11.631 1.00 82.62 173 PRO A C 1
ATOM 1405 O O . PRO A 1 173 ? 3.504 12.849 -11.452 1.00 82.62 173 PRO A O 1
ATOM 1408 N N . ARG A 1 174 ? 3.272 14.963 -10.730 1.00 81.88 174 ARG A N 1
ATOM 1409 C CA . ARG A 1 174 ? 2.470 14.612 -9.555 1.00 81.88 174 ARG A CA 1
ATOM 1410 C C . ARG A 1 174 ? 1.215 13.843 -9.985 1.00 81.88 174 ARG A C 1
ATOM 1412 O O . ARG A 1 174 ? 0.413 14.355 -10.770 1.00 81.88 174 ARG A O 1
ATOM 1419 N N . THR A 1 175 ? 0.994 12.677 -9.390 1.00 83.31 175 THR A N 1
ATOM 1420 C CA . THR A 1 175 ? -0.300 11.998 -9.441 1.00 83.31 175 THR A CA 1
ATOM 1421 C C . THR A 1 175 ? -1.324 12.736 -8.584 1.00 83.31 175 THR A C 1
ATOM 1423 O O . THR A 1 175 ? -1.073 13.099 -7.439 1.00 83.31 175 THR A O 1
ATOM 1426 N N . SER A 1 176 ? -2.481 13.031 -9.174 1.00 80.44 176 SER A N 1
ATOM 1427 C CA . SER A 1 176 ? -3.597 13.731 -8.520 1.00 80.44 176 SER A CA 1
ATOM 1428 C C . SER A 1 176 ? -4.903 12.990 -8.794 1.00 80.44 176 SER A C 1
ATOM 1430 O O . SER A 1 176 ? -5.880 13.534 -9.322 1.00 80.44 176 SER A O 1
ATOM 1432 N N . TRP A 1 177 ? -4.880 11.690 -8.508 1.00 90.44 177 TRP A N 1
ATOM 1433 C CA . TRP A 1 177 ? -6.043 10.841 -8.689 1.00 90.44 177 TRP A CA 1
ATOM 1434 C C . TRP A 1 177 ? -7.039 11.042 -7.558 1.00 90.44 177 TRP A C 1
ATOM 1436 O O . TRP A 1 177 ? -6.687 11.308 -6.416 1.00 90.44 177 TRP A O 1
ATOM 1446 N N . SER A 1 178 ? -8.313 10.942 -7.904 1.00 91.50 178 SER A N 1
ATOM 1447 C CA . SER A 1 178 ? -9.419 11.040 -6.956 1.00 91.50 178 SER A CA 1
ATOM 1448 C C . SER A 1 178 ? -10.611 10.272 -7.503 1.00 91.50 178 SER A C 1
ATOM 1450 O O . SER A 1 178 ? -10.611 9.868 -8.667 1.00 91.50 178 SER A O 1
ATOM 1452 N N . VAL A 1 179 ? -11.678 10.160 -6.716 1.00 92.31 179 VAL A N 1
ATOM 1453 C CA . VAL A 1 179 ? -12.958 9.599 -7.179 1.00 92.31 179 VAL A CA 1
ATOM 1454 C C . VAL A 1 179 ? -13.510 10.283 -8.442 1.00 92.31 179 VAL A C 1
ATOM 1456 O O . VAL A 1 179 ? -14.287 9.680 -9.172 1.00 92.31 179 VAL A O 1
ATOM 1459 N N . LYS A 1 180 ? -13.096 11.528 -8.732 1.00 92.38 180 LYS A N 1
ATOM 1460 C CA . LYS A 1 180 ? -13.500 12.290 -9.929 1.00 92.38 180 LYS A CA 1
ATOM 1461 C C . LYS A 1 180 ? -12.506 12.187 -11.090 1.00 92.38 180 LYS A C 1
ATOM 1463 O O . LYS A 1 180 ? -12.838 12.574 -12.205 1.00 92.38 180 LYS A O 1
ATOM 1468 N N . ASN A 1 181 ? -11.289 11.717 -10.829 1.00 90.50 181 ASN A N 1
ATOM 1469 C CA . ASN A 1 181 ? -10.188 11.663 -11.787 1.00 90.50 181 ASN A CA 1
ATOM 1470 C C . ASN A 1 181 ? -9.412 10.356 -11.599 1.00 90.50 181 ASN A C 1
ATOM 1472 O O . ASN A 1 181 ? -8.296 10.348 -11.075 1.00 90.50 181 ASN A O 1
ATOM 1476 N N . LEU A 1 182 ? -10.051 9.240 -11.948 1.00 90.88 182 LEU A N 1
ATOM 1477 C CA . LEU A 1 182 ? -9.433 7.926 -11.835 1.00 90.88 182 LEU A CA 1
ATOM 1478 C C . LEU A 1 182 ? -8.414 7.699 -12.963 1.00 90.88 182 LEU A C 1
ATOM 1480 O O . LEU A 1 182 ? -8.645 8.129 -14.098 1.00 90.88 182 LEU A O 1
ATOM 1484 N N . PRO A 1 183 ? -7.310 6.985 -12.688 1.00 86.00 183 PRO A N 1
ATOM 1485 C CA . PRO A 1 183 ? -6.386 6.554 -13.727 1.00 86.00 183 PRO A CA 1
ATOM 1486 C C . PRO A 1 183 ? -7.094 5.625 -14.715 1.00 86.00 183 PRO A C 1
ATOM 1488 O O . PRO A 1 183 ? -7.689 4.626 -14.324 1.00 86.00 183 PRO A O 1
ATOM 1491 N N . ASN A 1 184 ? -7.015 5.936 -16.008 1.00 75.62 184 ASN A N 1
ATOM 1492 C CA . ASN A 1 184 ? -7.667 5.154 -17.066 1.00 75.62 184 ASN A CA 1
ATOM 1493 C C . ASN A 1 184 ? -6.724 4.762 -18.212 1.00 75.62 184 ASN A C 1
ATOM 1495 O O . ASN A 1 184 ? -7.178 4.347 -19.276 1.00 75.62 184 ASN A O 1
ATOM 1499 N N . ARG A 1 185 ? -5.414 4.931 -18.016 1.00 76.62 185 ARG A N 1
ATOM 1500 C CA . ARG A 1 185 ? -4.387 4.802 -19.051 1.00 76.62 185 ARG A CA 1
ATOM 1501 C C . ARG A 1 185 ? -3.130 4.159 -18.482 1.00 76.62 185 ARG A C 1
ATOM 1503 O O . ARG A 1 185 ? -2.802 4.371 -17.315 1.00 76.62 185 ARG A O 1
ATOM 1510 N N . THR A 1 186 ? -2.416 3.426 -19.330 1.00 84.75 186 THR A N 1
ATOM 1511 C CA . THR A 1 186 ? -1.022 3.059 -19.073 1.00 84.75 186 THR A CA 1
ATOM 1512 C C . THR A 1 186 ? -0.179 4.328 -19.011 1.00 84.75 186 THR A C 1
ATOM 1514 O O . THR A 1 186 ? -0.336 5.229 -19.836 1.00 84.75 186 THR A O 1
ATOM 1517 N N . LEU A 1 187 ? 0.663 4.416 -17.984 1.00 85.44 187 LEU A N 1
ATOM 1518 C CA . LEU A 1 187 ? 1.581 5.530 -17.775 1.00 85.44 187 LEU A CA 1
ATOM 1519 C C . LEU A 1 187 ? 2.909 5.270 -18.478 1.00 85.44 187 LEU A C 1
ATOM 1521 O O . LEU A 1 187 ? 3.446 6.179 -19.104 1.00 85.44 187 LEU A O 1
ATOM 1525 N N . ILE A 1 188 ? 3.424 4.044 -18.366 1.00 89.62 188 ILE A N 1
ATOM 1526 C CA . ILE A 1 188 ? 4.668 3.600 -18.997 1.00 89.62 188 ILE A CA 1
ATOM 1527 C C . ILE A 1 188 ? 4.466 2.180 -19.511 1.00 89.62 188 ILE A C 1
ATOM 1529 O O . ILE A 1 188 ? 3.997 1.321 -18.770 1.00 89.62 188 ILE A O 1
ATOM 1533 N N . TYR A 1 189 ? 4.864 1.917 -20.748 1.00 90.88 189 TYR A N 1
ATOM 1534 C CA . TYR A 1 189 ? 5.070 0.559 -21.244 1.00 90.88 189 TYR A CA 1
ATOM 1535 C C . TYR A 1 189 ? 6.550 0.367 -21.565 1.00 90.88 189 TYR A C 1
ATOM 1537 O O . TYR A 1 189 ? 7.192 1.281 -22.085 1.00 90.88 189 TYR A O 1
ATOM 1545 N N . ALA A 1 190 ? 7.116 -0.783 -21.217 1.00 92.00 190 ALA A N 1
ATOM 1546 C CA . ALA A 1 190 ? 8.520 -1.074 -21.459 1.00 92.00 190 ALA A CA 1
ATOM 1547 C C . ALA A 1 190 ? 8.725 -2.501 -21.971 1.00 92.00 190 ALA A C 1
ATOM 1549 O O . ALA A 1 190 ? 8.058 -3.431 -21.523 1.00 92.00 190 ALA A O 1
ATOM 1550 N N . LEU A 1 191 ? 9.683 -2.652 -22.886 1.00 93.69 191 LEU A N 1
ATOM 1551 C CA . LEU A 1 191 ? 10.087 -3.907 -23.513 1.00 93.69 191 LEU A CA 1
ATOM 1552 C C . LEU A 1 191 ? 11.592 -4.109 -23.359 1.00 93.69 191 LEU A C 1
ATOM 1554 O O . LEU A 1 191 ? 12.380 -3.260 -23.782 1.00 93.69 191 LEU A O 1
ATOM 1558 N N . LEU A 1 192 ? 11.981 -5.253 -22.801 1.00 94.94 192 LEU A N 1
ATOM 1559 C CA . LEU A 1 192 ? 13.357 -5.730 -22.784 1.00 94.94 192 LEU A CA 1
ATOM 1560 C C . LEU A 1 192 ? 13.616 -6.593 -24.014 1.00 94.94 192 LEU A C 1
ATOM 1562 O O . LEU A 1 192 ? 12.958 -7.616 -24.222 1.00 94.94 192 LEU A O 1
ATOM 1566 N N . LEU A 1 193 ? 14.634 -6.211 -24.772 1.00 94.69 193 LEU A N 1
ATOM 1567 C CA . LEU A 1 193 ? 15.127 -6.932 -25.932 1.00 94.69 193 LEU A CA 1
ATOM 1568 C C . LEU A 1 193 ? 16.554 -7.406 -25.663 1.00 94.69 193 LEU A C 1
ATOM 1570 O O . LEU A 1 193 ? 17.357 -6.641 -25.140 1.00 94.69 193 LEU A O 1
ATOM 1574 N N . ILE A 1 194 ? 16.899 -8.626 -26.059 1.00 94.31 194 ILE A N 1
ATOM 1575 C CA . ILE A 1 194 ? 18.284 -9.120 -26.083 1.00 94.31 194 ILE A CA 1
ATOM 1576 C C . ILE A 1 194 ? 18.503 -9.693 -27.476 1.00 94.31 194 ILE A C 1
ATOM 1578 O O . ILE A 1 194 ? 17.676 -10.464 -27.954 1.00 94.31 194 ILE A O 1
ATOM 1582 N N . ASP A 1 195 ? 19.547 -9.244 -28.174 1.00 93.44 195 ASP A N 1
ATOM 1583 C CA . ASP A 1 195 ? 19.761 -9.585 -29.592 1.00 93.44 195 ASP A CA 1
ATOM 1584 C C . ASP A 1 195 ? 18.540 -9.268 -30.482 1.00 93.44 195 ASP A C 1
ATOM 1586 O O . ASP A 1 195 ? 18.253 -9.964 -31.454 1.00 93.44 195 ASP A O 1
ATOM 1590 N N . ASN A 1 196 ? 17.801 -8.204 -30.143 1.00 90.75 196 ASN A N 1
ATOM 1591 C CA . ASN A 1 196 ? 16.531 -7.806 -30.769 1.00 90.75 196 ASN A CA 1
ATOM 1592 C C . ASN A 1 196 ? 15.364 -8.801 -30.604 1.00 90.75 196 ASN A C 1
ATOM 1594 O O . ASN A 1 196 ? 14.340 -8.643 -31.269 1.00 90.75 196 ASN A O 1
ATOM 1598 N N . VAL A 1 197 ? 15.476 -9.779 -29.704 1.00 92.38 197 VAL A N 1
ATOM 1599 C CA . VAL A 1 197 ? 14.387 -10.688 -29.321 1.00 92.38 197 VAL A CA 1
ATOM 1600 C C . VAL A 1 197 ? 13.731 -10.179 -28.043 1.00 92.38 197 VAL A C 1
ATOM 1602 O O . VAL A 1 197 ? 14.427 -9.794 -27.111 1.00 92.38 197 VAL A O 1
ATOM 1605 N N . GLU A 1 198 ? 12.401 -10.158 -27.985 1.00 92.62 198 GLU A N 1
ATOM 1606 C CA . GLU A 1 198 ? 11.661 -9.753 -26.784 1.00 92.62 198 GLU A CA 1
ATOM 1607 C C . GLU A 1 198 ? 11.780 -10.817 -25.686 1.00 92.62 198 GLU A C 1
ATOM 1609 O O . GLU A 1 198 ? 11.461 -11.988 -25.896 1.00 92.62 198 GLU A O 1
ATOM 1614 N N . HIS A 1 199 ? 12.228 -10.398 -24.502 1.00 92.19 199 HIS A N 1
ATOM 1615 C CA . HIS A 1 199 ? 12.421 -11.279 -23.348 1.00 92.19 199 HIS A CA 1
ATOM 1616 C C . HIS A 1 199 ? 11.495 -10.965 -22.174 1.00 92.19 199 HIS A C 1
ATOM 1618 O O . HIS A 1 199 ? 11.165 -11.876 -21.416 1.00 92.19 199 HIS A O 1
ATOM 1624 N N . ALA A 1 200 ? 11.102 -9.702 -22.000 1.00 91.56 200 ALA A N 1
ATOM 1625 C CA . ALA A 1 200 ? 10.187 -9.283 -20.945 1.00 91.56 200 ALA A CA 1
ATOM 1626 C C . ALA A 1 200 ? 9.458 -7.992 -21.334 1.00 91.56 200 ALA A C 1
ATOM 1628 O O . ALA A 1 200 ? 10.011 -7.149 -22.042 1.00 91.56 200 ALA A O 1
ATOM 1629 N N . GLU A 1 201 ? 8.244 -7.825 -20.821 1.00 91.31 201 GLU A N 1
ATOM 1630 C CA . GLU A 1 201 ? 7.435 -6.623 -20.993 1.00 91.31 201 GLU A CA 1
ATOM 1631 C C . GLU A 1 201 ? 6.817 -6.192 -19.662 1.00 91.31 201 GLU A C 1
ATOM 1633 O O . GLU A 1 201 ? 6.589 -7.024 -18.782 1.00 91.31 201 GLU A O 1
ATOM 1638 N N . ILE A 1 202 ? 6.533 -4.899 -19.507 1.00 89.94 202 ILE A N 1
ATOM 1639 C CA . ILE A 1 202 ? 5.734 -4.399 -18.388 1.00 89.94 202 ILE A CA 1
ATOM 1640 C C . ILE A 1 202 ? 4.908 -3.179 -18.789 1.00 89.94 202 ILE A C 1
ATOM 1642 O O . ILE A 1 202 ? 5.379 -2.286 -19.489 1.00 89.94 202 ILE A O 1
ATOM 1646 N N . SER A 1 203 ? 3.671 -3.128 -18.296 1.00 89.25 203 SER A N 1
ATOM 1647 C CA . SER A 1 203 ? 2.782 -1.971 -18.394 1.00 89.25 203 SER A CA 1
ATOM 1648 C C . SER A 1 203 ? 2.551 -1.394 -17.000 1.00 89.25 203 SER A C 1
ATOM 1650 O O . SER A 1 203 ? 1.754 -1.930 -16.238 1.00 89.25 203 SER A O 1
ATOM 1652 N N . PHE A 1 204 ? 3.183 -0.268 -16.690 1.00 88.88 204 PHE A N 1
ATOM 1653 C CA . PHE A 1 204 ? 2.928 0.499 -15.476 1.00 88.88 204 PHE A CA 1
ATOM 1654 C C . PHE A 1 204 ? 1.647 1.319 -15.627 1.00 88.88 204 PHE A C 1
ATOM 1656 O O . PHE A 1 204 ? 1.569 2.269 -16.413 1.00 88.88 204 PHE A O 1
ATOM 1663 N N . LYS A 1 205 ? 0.624 0.931 -14.877 1.00 88.81 205 LYS A N 1
ATOM 1664 C CA . LYS A 1 205 ? -0.711 1.535 -14.851 1.00 88.81 205 LYS A CA 1
ATOM 1665 C C . LYS A 1 205 ? -1.224 1.524 -13.410 1.00 88.81 205 LYS A C 1
ATOM 1667 O O . LYS A 1 205 ? -0.508 1.142 -12.493 1.00 88.81 205 LYS A O 1
ATOM 1672 N N . SER A 1 206 ? -2.464 1.958 -13.199 1.00 90.88 206 SER A N 1
ATOM 1673 C CA . SER A 1 206 ? -3.095 1.742 -11.899 1.00 90.88 206 SER A CA 1
ATOM 1674 C C . SER A 1 206 ? -3.307 0.254 -11.641 1.00 90.88 206 SER A C 1
ATOM 1676 O O . SER A 1 206 ? -3.899 -0.447 -12.458 1.00 90.88 206 SER A O 1
ATOM 1678 N N . GLU A 1 207 ? -2.887 -0.179 -10.460 1.00 94.56 207 GLU A N 1
ATOM 1679 C CA . GLU A 1 207 ? -3.032 -1.537 -9.939 1.00 94.56 207 GLU A CA 1
ATOM 1680 C C . GLU A 1 207 ? -4.213 -1.609 -8.950 1.00 94.56 207 GLU A C 1
ATOM 1682 O O . GLU A 1 207 ? -4.224 -2.370 -7.984 1.00 94.56 207 GLU A O 1
ATOM 1687 N N . ALA A 1 208 ? -5.248 -0.791 -9.153 1.00 95.88 208 ALA A N 1
ATOM 1688 C CA . ALA A 1 208 ? -6.397 -0.732 -8.250 1.00 95.88 208 ALA A CA 1
ATOM 1689 C C . ALA A 1 208 ? -7.214 -2.038 -8.193 1.00 95.88 208 ALA A C 1
ATOM 1691 O O . ALA A 1 208 ? -7.950 -2.243 -7.236 1.00 95.88 208 ALA A O 1
ATOM 1692 N N . ARG A 1 209 ? -7.088 -2.909 -9.203 1.00 96.12 209 ARG A N 1
ATOM 1693 C CA . ARG A 1 209 ? -7.872 -4.150 -9.364 1.00 96.12 209 ARG A CA 1
ATOM 1694 C C . ARG A 1 209 ? -7.026 -5.419 -9.346 1.00 96.12 209 ARG A C 1
ATOM 1696 O O . ARG A 1 209 ? -7.476 -6.463 -9.811 1.00 96.12 209 ARG A O 1
ATOM 1703 N N . TRP A 1 210 ? -5.781 -5.346 -8.873 1.00 96.00 210 TRP A N 1
ATOM 1704 C CA . TRP A 1 210 ? -4.886 -6.493 -9.003 1.00 96.00 210 TRP A CA 1
ATOM 1705 C C . TRP A 1 210 ? -5.402 -7.711 -8.226 1.00 96.00 210 TRP A C 1
ATOM 1707 O O . TRP A 1 210 ? -5.224 -8.828 -8.707 1.00 96.00 210 TRP A O 1
ATOM 1717 N N . MET A 1 211 ? -6.070 -7.540 -7.074 1.00 96.94 211 MET A N 1
ATOM 1718 C CA . MET A 1 211 ? -6.648 -8.684 -6.364 1.00 96.94 211 MET A CA 1
ATOM 1719 C C . MET A 1 211 ? -7.834 -9.248 -7.136 1.00 96.94 211 MET A C 1
ATOM 1721 O O . MET A 1 211 ? -7.843 -10.451 -7.373 1.00 96.94 211 MET A O 1
ATOM 1725 N N . GLU A 1 212 ? -8.770 -8.404 -7.591 1.00 96.31 212 GLU A N 1
ATOM 1726 C CA . GLU A 1 212 ? -9.906 -8.789 -8.440 1.00 96.31 212 GLU A CA 1
ATOM 1727 C C . GLU A 1 212 ? -9.465 -9.637 -9.640 1.00 96.31 212 GLU A C 1
ATOM 1729 O O . GLU A 1 212 ? -10.014 -10.715 -9.880 1.00 96.31 212 GLU A O 1
ATOM 1734 N N . GLU A 1 213 ? -8.460 -9.159 -10.372 1.00 95.62 213 GLU A N 1
ATOM 1735 C CA . GLU A 1 213 ? -7.919 -9.818 -11.562 1.00 95.62 213 GLU A CA 1
ATOM 1736 C C . GLU A 1 213 ? -7.264 -11.171 -11.235 1.00 95.62 213 GLU A C 1
ATOM 1738 O O . GLU A 1 213 ? -7.253 -12.070 -12.077 1.00 95.62 213 GLU A O 1
ATOM 1743 N N . ASN A 1 214 ? -6.761 -11.343 -10.007 1.00 95.88 214 ASN A N 1
ATOM 1744 C CA . ASN A 1 214 ? -6.056 -12.544 -9.563 1.00 95.88 214 ASN A CA 1
ATOM 1745 C C . ASN A 1 214 ? -6.887 -13.468 -8.656 1.00 95.88 214 ASN A C 1
ATOM 1747 O O . ASN A 1 214 ? -6.400 -14.550 -8.327 1.00 95.88 214 ASN A O 1
ATOM 1751 N N . VAL A 1 215 ? -8.134 -13.128 -8.291 1.00 95.44 215 VAL A N 1
ATOM 1752 C CA . VAL A 1 215 ? -9.000 -13.978 -7.439 1.00 95.44 215 VAL A CA 1
ATOM 1753 C C . VAL A 1 215 ? -9.062 -15.440 -7.907 1.00 95.44 215 VAL A C 1
ATOM 1755 O O . VAL A 1 215 ? -8.945 -16.312 -7.049 1.00 95.44 215 VAL A O 1
ATOM 1758 N N . PRO A 1 216 ? -9.172 -15.771 -9.212 1.00 95.19 216 PRO A N 1
ATOM 1759 C CA . PRO A 1 216 ? -9.188 -17.171 -9.653 1.00 95.19 216 PRO A CA 1
ATOM 1760 C C . PRO A 1 216 ? -7.930 -17.974 -9.287 1.00 95.19 216 PRO A C 1
ATOM 1762 O O . PRO A 1 216 ? -7.966 -19.201 -9.288 1.00 95.19 216 PRO A O 1
ATOM 1765 N N . ILE A 1 217 ? -6.817 -17.291 -9.009 1.00 95.25 217 ILE A N 1
ATOM 1766 C CA . ILE A 1 217 ? -5.527 -17.892 -8.667 1.00 95.25 217 ILE A CA 1
ATOM 1767 C C . ILE A 1 217 ? -5.303 -17.827 -7.155 1.00 95.25 217 ILE A C 1
ATOM 1769 O O . ILE A 1 217 ? -5.024 -18.844 -6.528 1.00 95.25 217 ILE A O 1
ATOM 1773 N N . ILE A 1 218 ? -5.433 -16.640 -6.557 1.00 96.19 218 ILE A N 1
ATOM 1774 C CA . ILE A 1 218 ? -5.049 -16.391 -5.159 1.00 96.19 218 ILE A CA 1
ATOM 1775 C C . ILE A 1 218 ? -6.226 -16.497 -4.182 1.00 96.19 218 ILE A C 1
ATOM 1777 O O . ILE A 1 218 ? -6.020 -16.466 -2.974 1.00 96.19 218 ILE A O 1
ATOM 1781 N N . GLY A 1 219 ? -7.461 -16.626 -4.675 1.00 96.00 219 GLY A N 1
ATOM 1782 C CA . GLY A 1 219 ? -8.685 -16.584 -3.870 1.00 96.00 219 GLY A CA 1
ATOM 1783 C C . GLY A 1 219 ? -8.743 -17.646 -2.773 1.00 96.00 219 GLY A C 1
ATOM 1784 O O . GLY A 1 219 ? -9.248 -17.376 -1.687 1.00 96.00 219 GLY A O 1
ATOM 1785 N N . THR A 1 220 ? -8.164 -18.824 -3.018 1.00 95.00 220 THR A N 1
ATOM 1786 C CA . THR A 1 220 ? -8.110 -19.936 -2.055 1.00 95.00 220 THR A CA 1
ATOM 1787 C C . THR A 1 220 ? -6.945 -19.840 -1.065 1.00 95.00 220 THR A C 1
ATOM 1789 O O . THR A 1 220 ? -6.797 -20.714 -0.205 1.00 95.00 220 THR A O 1
ATOM 1792 N N . LEU A 1 221 ? -6.075 -18.831 -1.187 1.00 95.38 221 LEU A N 1
ATOM 1793 C CA . LEU A 1 221 ? -5.018 -18.609 -0.207 1.00 95.38 221 LEU A CA 1
ATOM 1794 C C . LEU A 1 221 ? -5.610 -18.061 1.100 1.00 95.38 221 LEU A C 1
ATOM 1796 O O . LEU A 1 221 ? -6.371 -17.092 1.053 1.00 95.38 221 LEU A O 1
ATOM 1800 N N . PRO A 1 222 ? -5.246 -18.641 2.259 1.00 94.44 222 PRO A N 1
ATOM 1801 C CA . PRO A 1 222 ? -5.443 -18.038 3.567 1.00 94.44 222 PRO A CA 1
ATOM 1802 C C . PRO A 1 222 ? -4.828 -16.642 3.615 1.00 94.44 222 PRO A C 1
ATOM 1804 O O . PRO A 1 222 ? -3.784 -16.406 3.004 1.00 94.44 222 PRO A O 1
ATOM 1807 N N . LEU A 1 223 ? -5.420 -15.734 4.387 1.00 94.88 223 LEU A N 1
ATOM 1808 C CA . LEU A 1 223 ? -4.907 -14.376 4.547 1.00 94.88 223 LEU A CA 1
ATOM 1809 C C . LEU A 1 223 ? -3.443 -14.359 4.999 1.00 94.88 223 LEU A C 1
ATOM 1811 O O . LEU A 1 223 ? -2.654 -13.573 4.486 1.00 94.88 223 LEU A O 1
ATOM 1815 N N . ILE A 1 224 ? -3.064 -15.245 5.922 1.00 93.94 224 ILE A N 1
ATOM 1816 C CA . ILE A 1 224 ? -1.681 -15.380 6.419 1.00 93.94 224 ILE A CA 1
ATOM 1817 C C . ILE A 1 224 ? -0.724 -16.022 5.403 1.00 93.94 224 ILE A C 1
ATOM 1819 O O . ILE A 1 224 ? 0.444 -16.241 5.699 1.00 93.94 224 ILE A O 1
ATOM 1823 N N . GLU A 1 225 ? -1.198 -16.378 4.212 1.00 93.62 225 GLU A N 1
ATOM 1824 C CA . GLU A 1 225 ? -0.354 -16.805 3.097 1.00 93.62 225 GLU A CA 1
ATOM 1825 C C . GLU A 1 225 ? -0.277 -15.753 1.991 1.00 93.62 225 GLU A C 1
ATOM 1827 O O . GLU A 1 225 ? 0.578 -15.881 1.112 1.00 93.62 225 GLU A O 1
ATOM 1832 N N . LEU A 1 226 ? -1.091 -14.697 2.032 1.00 95.44 226 LEU A N 1
ATOM 1833 C CA . LEU A 1 226 ? -0.948 -13.569 1.117 1.00 95.44 226 LEU A CA 1
ATOM 1834 C C . LEU A 1 226 ? 0.341 -12.800 1.427 1.00 95.44 226 LEU A C 1
ATOM 1836 O O . LEU A 1 226 ? 0.754 -12.686 2.576 1.00 95.44 226 LEU A O 1
ATOM 1840 N N . ALA A 1 227 ? 0.985 -12.284 0.386 1.00 94.62 227 ALA A N 1
ATOM 1841 C CA . ALA A 1 227 ? 1.993 -11.240 0.497 1.00 94.62 227 ALA A CA 1
ATOM 1842 C C . ALA A 1 227 ? 1.310 -9.928 0.107 1.00 94.62 227 ALA A C 1
ATOM 1844 O O . ALA A 1 227 ? 0.975 -9.734 -1.059 1.00 94.62 227 ALA A O 1
ATOM 1845 N N . LEU A 1 228 ? 1.033 -9.063 1.080 1.00 96.88 228 LEU A N 1
ATOM 1846 C CA . LEU A 1 228 ? 0.369 -7.787 0.850 1.00 96.88 228 LEU A CA 1
ATOM 1847 C C . LEU A 1 228 ? 1.411 -6.668 0.751 1.00 96.88 228 LEU A C 1
ATOM 1849 O O . LEU A 1 228 ? 2.173 -6.469 1.706 1.00 96.88 228 LEU A O 1
ATOM 1853 N N . PRO A 1 229 ? 1.428 -5.912 -0.364 1.00 96.00 229 PRO A N 1
ATOM 1854 C CA . PRO A 1 229 ? 2.283 -4.746 -0.480 1.00 96.00 229 PRO A CA 1
ATOM 1855 C C . PRO A 1 229 ? 1.739 -3.653 0.437 1.00 96.00 229 PRO A C 1
ATOM 1857 O O . PRO A 1 229 ? 0.544 -3.341 0.426 1.00 96.00 229 PRO A O 1
ATOM 1860 N N . GLY A 1 230 ? 2.616 -3.078 1.240 1.00 95.88 230 GLY A N 1
ATOM 1861 C CA . GLY A 1 230 ? 2.276 -2.132 2.280 1.00 95.88 230 GLY A CA 1
ATOM 1862 C C . GLY A 1 230 ? 3.138 -0.885 2.266 1.00 95.88 230 GLY A C 1
ATOM 1863 O O . GLY A 1 230 ? 4.211 -0.826 1.661 1.00 95.88 230 GLY A O 1
ATOM 1864 N N . THR A 1 231 ? 2.673 0.115 2.997 1.00 93.88 231 THR A N 1
ATOM 1865 C CA . THR A 1 231 ? 3.430 1.334 3.281 1.00 93.88 231 THR A CA 1
ATOM 1866 C C . THR A 1 231 ? 3.663 1.451 4.779 1.00 93.88 231 THR A C 1
ATOM 1868 O O . THR A 1 231 ? 2.814 1.074 5.585 1.00 93.88 231 THR A O 1
ATOM 1871 N N . HIS A 1 232 ? 4.852 1.902 5.168 1.00 90.56 232 HIS A N 1
ATOM 1872 C CA . HIS A 1 232 ? 5.138 2.255 6.555 1.00 90.56 232 HIS A CA 1
ATOM 1873 C C . HIS A 1 232 ? 4.617 3.665 6.831 1.00 90.56 232 HIS A C 1
ATOM 1875 O O . HIS A 1 232 ? 4.783 4.551 5.986 1.00 90.56 232 HIS A O 1
ATOM 1881 N N . GLN A 1 233 ? 3.962 3.856 7.984 1.00 91.69 233 GLN A N 1
ATOM 1882 C CA . GLN A 1 233 ? 3.297 5.112 8.347 1.00 91.69 233 GLN A CA 1
ATOM 1883 C C . GLN A 1 233 ? 2.530 5.713 7.159 1.00 91.69 233 GLN A C 1
ATOM 1885 O O . GLN A 1 233 ? 2.778 6.841 6.735 1.00 91.69 233 GLN A O 1
ATOM 1890 N N . SER A 1 234 ? 1.606 4.940 6.588 1.00 96.69 234 SER A N 1
ATOM 1891 C CA . SER A 1 234 ? 0.897 5.228 5.335 1.00 96.69 234 SER A CA 1
ATOM 1892 C C . SER A 1 234 ? 0.247 6.610 5.310 1.00 96.69 234 SER A C 1
ATOM 1894 O O . SER A 1 234 ? 0.200 7.266 4.272 1.00 96.69 234 SER A O 1
ATOM 1896 N N . GLY A 1 235 ? -0.242 7.065 6.466 1.00 96.75 235 GLY A N 1
ATOM 1897 C CA . GLY A 1 235 ? -0.862 8.376 6.634 1.00 96.75 235 GLY A CA 1
ATOM 1898 C C . GLY A 1 235 ? 0.126 9.540 6.793 1.00 96.75 235 GLY A C 1
ATOM 1899 O O . GLY A 1 235 ? -0.288 10.695 6.747 1.00 96.75 235 GLY A O 1
ATOM 1900 N N . ALA A 1 236 ? 1.422 9.277 6.983 1.00 93.81 236 ALA A N 1
ATOM 1901 C CA . ALA A 1 236 ? 2.471 10.289 7.081 1.00 93.81 236 ALA A CA 1
ATOM 1902 C C . ALA A 1 236 ? 2.981 10.659 5.684 1.00 93.81 236 ALA A C 1
ATOM 1904 O O . ALA A 1 236 ? 4.153 10.482 5.355 1.00 93.81 236 ALA A O 1
ATOM 1905 N N . TYR A 1 237 ? 2.083 11.163 4.841 1.00 92.00 237 TYR A N 1
ATOM 1906 C CA . TYR A 1 237 ? 2.401 11.558 3.478 1.00 92.00 237 TYR A CA 1
ATOM 1907 C C . TYR A 1 237 ? 2.479 13.073 3.313 1.00 92.00 237 TYR A C 1
ATOM 1909 O O . TYR A 1 237 ? 1.783 13.837 3.981 1.00 92.00 237 TYR A O 1
ATOM 1917 N N . SER A 1 238 ? 3.288 13.510 2.359 1.00 87.75 238 SER A N 1
ATOM 1918 C CA . SER A 1 238 ? 3.196 14.851 1.797 1.00 87.75 238 SER A CA 1
ATOM 1919 C C . SER A 1 238 ? 3.154 14.693 0.283 1.00 87.75 238 SER A C 1
ATOM 1921 O O . SER A 1 238 ? 4.110 14.157 -0.277 1.00 87.75 238 SER A O 1
ATOM 1923 N N . PRO A 1 239 ? 2.063 15.088 -0.400 1.00 83.50 239 PRO A N 1
ATOM 1924 C CA . PRO A 1 239 ? 1.971 14.879 -1.836 1.00 83.50 239 PRO A CA 1
ATOM 1925 C C . PRO A 1 239 ? 3.104 15.596 -2.568 1.00 83.50 239 PRO A C 1
ATOM 1927 O O . PRO A 1 239 ? 3.426 16.743 -2.247 1.00 83.50 239 PRO A O 1
ATOM 1930 N N . TYR A 1 240 ? 3.690 14.943 -3.567 1.00 78.62 240 TYR A N 1
ATOM 1931 C CA . TYR A 1 240 ? 4.767 15.525 -4.365 1.00 78.62 240 TYR A CA 1
ATOM 1932 C C . TYR A 1 240 ? 4.358 16.854 -5.015 1.00 78.62 240 TYR A C 1
ATOM 1934 O O . TYR A 1 240 ? 3.292 16.972 -5.612 1.00 78.62 240 TYR A O 1
ATOM 1942 N N . VAL A 1 241 ? 5.218 17.869 -4.924 1.00 74.69 241 VAL A N 1
ATOM 1943 C CA . VAL A 1 241 ? 4.952 19.234 -5.428 1.00 74.69 241 VAL A CA 1
ATOM 1944 C C . VAL A 1 241 ? 5.946 19.677 -6.504 1.00 74.69 241 VAL A C 1
ATOM 1946 O O . VAL A 1 241 ? 6.207 20.865 -6.656 1.00 74.69 241 VAL A O 1
ATOM 1949 N N . GLY A 1 242 ? 6.514 18.731 -7.257 1.00 64.19 242 GLY A N 1
ATOM 1950 C CA . GLY A 1 242 ? 7.483 19.036 -8.318 1.00 64.19 242 GLY A CA 1
ATOM 1951 C C . GLY A 1 242 ? 8.948 18.955 -7.884 1.00 64.19 242 GLY A C 1
ATOM 1952 O O . GLY A 1 242 ? 9.827 19.236 -8.686 1.00 64.19 242 GLY A O 1
ATOM 1953 N N . SER A 1 243 ? 9.234 18.537 -6.649 1.00 65.44 243 SER A N 1
ATOM 1954 C CA . SER A 1 243 ? 10.564 18.104 -6.206 1.00 65.44 243 SER A CA 1
ATOM 1955 C C . SER A 1 243 ? 10.451 17.150 -5.016 1.00 65.44 243 SER A C 1
ATOM 1957 O O . SER A 1 243 ? 9.531 17.257 -4.199 1.00 65.44 243 SER A O 1
ATOM 1959 N N . ILE A 1 244 ? 11.357 16.176 -4.942 1.00 62.88 244 ILE A N 1
ATOM 1960 C CA . ILE A 1 244 ? 11.448 15.258 -3.812 1.00 62.88 244 ILE A CA 1
ATOM 1961 C C . ILE A 1 244 ? 12.090 16.006 -2.647 1.00 62.88 244 ILE A C 1
ATOM 1963 O O . ILE A 1 244 ? 12.987 16.840 -2.810 1.00 62.88 244 ILE A O 1
ATOM 1967 N N . PHE A 1 245 ? 11.548 15.742 -1.467 1.00 62.66 245 PHE A N 1
ATOM 1968 C CA . PHE A 1 245 ? 11.777 16.503 -0.255 1.00 62.66 245 PHE A CA 1
ATOM 1969 C C . PHE A 1 245 ? 13.251 16.619 0.159 1.00 62.66 245 PHE A C 1
ATOM 1971 O O . PHE A 1 245 ? 14.073 15.746 -0.103 1.00 62.66 245 PHE A O 1
ATOM 1978 N N . GLY A 1 246 ? 13.578 17.722 0.841 1.00 55.03 246 GLY A N 1
ATOM 1979 C CA . GLY A 1 246 ? 14.817 17.852 1.612 1.00 55.03 246 GLY A CA 1
ATOM 1980 C C . GLY A 1 246 ? 14.719 17.199 2.998 1.00 55.03 246 GLY A C 1
ATOM 1981 O O . GLY A 1 246 ? 13.632 16.822 3.438 1.00 55.03 246 GLY A O 1
ATOM 1982 N N . GLU A 1 247 ? 15.853 17.124 3.699 1.00 54.38 247 GLU A N 1
ATOM 1983 C CA . GLU A 1 247 ? 16.071 16.423 4.985 1.00 54.38 247 GLU A CA 1
ATOM 1984 C C . GLU A 1 247 ? 14.933 16.568 5.988 1.00 54.38 247 GLU A C 1
ATOM 1986 O O . GLU A 1 247 ? 14.404 15.582 6.492 1.00 54.38 247 GLU A O 1
ATOM 1991 N N . GLN A 1 248 ? 14.514 17.810 6.235 1.00 59.06 248 GLN A N 1
ATOM 1992 C CA . GLN A 1 248 ? 13.541 18.138 7.273 1.00 59.06 248 GLN A CA 1
ATOM 1993 C C . GLN A 1 248 ? 12.167 17.515 7.026 1.00 59.06 248 GLN A C 1
ATOM 1995 O O . GLN A 1 248 ? 11.473 17.148 7.968 1.00 59.06 248 GLN A O 1
ATOM 2000 N N . ARG A 1 249 ? 11.777 17.358 5.759 1.00 65.44 249 ARG A N 1
ATOM 2001 C CA . ARG A 1 249 ? 10.506 16.728 5.390 1.00 65.44 249 ARG A CA 1
ATOM 2002 C C . ARG A 1 249 ? 10.611 15.203 5.376 1.00 65.44 249 ARG A C 1
ATOM 2004 O O . ARG A 1 249 ? 9.648 14.554 5.766 1.00 65.44 249 ARG A O 1
ATOM 2011 N N . GLY A 1 250 ? 11.774 14.643 5.039 1.00 63.41 250 GLY A N 1
ATOM 2012 C CA . GLY A 1 250 ? 12.036 13.199 5.131 1.00 63.41 250 GLY A CA 1
ATOM 2013 C C . GLY A 1 250 ? 12.097 12.649 6.566 1.00 63.41 250 GLY A C 1
ATOM 2014 O O . GLY A 1 250 ? 12.122 11.435 6.751 1.00 63.41 250 GLY A O 1
ATOM 2015 N N . MET A 1 251 ? 12.131 13.521 7.582 1.00 67.25 251 MET A N 1
ATOM 2016 C CA . MET A 1 251 ? 11.992 13.146 8.999 1.00 67.25 251 MET A CA 1
ATOM 2017 C C . MET A 1 251 ? 10.534 13.072 9.470 1.00 67.25 251 MET A C 1
ATOM 2019 O O . MET A 1 251 ? 10.261 12.482 10.508 1.00 67.25 251 MET A O 1
ATOM 2023 N N . ILE A 1 252 ? 9.605 13.693 8.738 1.00 77.62 252 ILE A N 1
ATOM 2024 C CA . ILE A 1 252 ? 8.188 13.784 9.119 1.00 77.62 252 ILE A CA 1
ATOM 2025 C C . ILE A 1 252 ? 7.360 12.834 8.262 1.00 77.62 252 ILE A C 1
ATOM 2027 O O . ILE A 1 252 ? 6.516 12.108 8.783 1.00 77.62 252 ILE A O 1
ATOM 2031 N N . TYR A 1 253 ? 7.616 12.836 6.955 1.00 84.19 253 TYR A N 1
ATOM 2032 C CA . TYR A 1 253 ? 6.840 12.096 5.976 1.00 84.19 253 TYR A CA 1
ATOM 2033 C C . TYR A 1 253 ? 7.582 10.841 5.518 1.00 84.19 253 TYR A C 1
ATOM 2035 O O . TYR A 1 253 ? 8.775 10.877 5.206 1.00 84.19 253 TYR A O 1
ATOM 2043 N N . CYS A 1 254 ? 6.837 9.747 5.443 1.00 84.25 254 CYS A N 1
ATOM 2044 C CA . CYS A 1 254 ? 7.280 8.437 4.979 1.00 84.25 254 CYS A CA 1
ATOM 2045 C C . CYS A 1 254 ? 6.793 8.137 3.561 1.00 84.25 254 CYS A C 1
ATOM 2047 O O . CYS A 1 254 ? 7.316 7.237 2.912 1.00 84.25 254 CYS A O 1
ATOM 2049 N N . GLN A 1 255 ? 5.801 8.887 3.069 1.00 87.69 255 GLN A N 1
ATOM 2050 C CA . GLN A 1 255 ? 5.195 8.676 1.758 1.00 87.69 255 GLN A CA 1
ATOM 2051 C C . GLN A 1 255 ? 5.068 9.988 0.975 1.00 87.69 255 GLN A C 1
ATOM 2053 O O . GLN A 1 255 ? 4.967 11.081 1.539 1.00 87.69 255 GLN A O 1
ATOM 2058 N N . GLU A 1 256 ? 5.040 9.871 -0.350 1.00 85.88 256 GLU A N 1
ATOM 2059 C CA . GLU A 1 256 ? 4.863 10.999 -1.277 1.00 85.88 256 GLU A CA 1
ATOM 2060 C C . GLU A 1 256 ? 3.513 10.993 -2.016 1.00 85.88 256 GLU A C 1
ATOM 2062 O O . GLU A 1 256 ? 3.254 11.855 -2.857 1.00 85.88 256 GLU A O 1
ATOM 2067 N N . GLU A 1 257 ? 2.650 10.033 -1.680 1.00 90.75 257 GLU A N 1
ATOM 2068 C CA . GLU A 1 257 ? 1.294 9.871 -2.205 1.00 90.75 257 GLU A CA 1
ATOM 2069 C C . GLU A 1 257 ? 0.287 9.848 -1.059 1.00 90.75 257 GLU A C 1
ATOM 2071 O O . GLU A 1 257 ? 0.568 9.279 -0.001 1.00 90.75 257 GLU A O 1
ATOM 2076 N N . ASP A 1 258 ? -0.898 10.421 -1.276 1.00 95.31 258 ASP A N 1
ATOM 2077 C CA . ASP A 1 258 ? -2.025 10.228 -0.360 1.00 95.31 258 ASP A CA 1
ATOM 2078 C C . ASP A 1 258 ? -2.509 8.770 -0.351 1.00 95.31 258 ASP A C 1
ATOM 2080 O O . ASP A 1 258 ? -2.147 7.961 -1.209 1.00 95.31 258 ASP A O 1
ATOM 2084 N N . VAL A 1 259 ? -3.309 8.410 0.654 1.00 98.00 259 VAL A N 1
ATOM 2085 C CA . VAL A 1 259 ? -3.730 7.016 0.863 1.00 98.00 259 VAL A CA 1
ATOM 2086 C C . VAL A 1 259 ? -4.586 6.507 -0.296 1.00 98.00 259 VAL A C 1
ATOM 2088 O O . VAL A 1 259 ? -4.400 5.368 -0.722 1.00 98.00 259 VAL A O 1
ATOM 2091 N N . PHE A 1 260 ? -5.460 7.340 -0.868 1.00 97.88 260 PHE A N 1
ATOM 2092 C CA . PHE A 1 260 ? -6.222 6.954 -2.057 1.00 97.88 260 PHE A CA 1
ATOM 2093 C C . PHE A 1 260 ? -5.295 6.568 -3.217 1.00 97.88 260 PHE A C 1
ATOM 2095 O O . PHE A 1 260 ? -5.456 5.515 -3.835 1.00 97.88 260 PHE A O 1
ATOM 2102 N N . THR A 1 261 ? -4.277 7.385 -3.479 1.00 96.06 261 THR A N 1
ATOM 2103 C CA . THR A 1 261 ? -3.308 7.153 -4.549 1.00 96.06 261 THR A CA 1
ATOM 2104 C C . THR A 1 261 ? -2.414 5.945 -4.256 1.00 96.06 261 THR A C 1
ATOM 2106 O O . THR A 1 261 ? -2.188 5.140 -5.159 1.00 96.06 261 THR A O 1
ATOM 2109 N N . GLN A 1 262 ? -1.982 5.735 -3.006 1.00 97.38 262 GLN A N 1
ATOM 2110 C CA . GLN A 1 262 ? -1.280 4.509 -2.586 1.00 97.38 262 GLN A CA 1
ATOM 2111 C C . GLN A 1 262 ? -2.092 3.249 -2.941 1.00 97.38 262 GLN A C 1
ATOM 2113 O O . GLN A 1 262 ? -1.562 2.312 -3.542 1.00 97.38 262 GLN A O 1
ATOM 2118 N N . LEU A 1 263 ? -3.396 3.238 -2.636 1.00 98.44 263 LEU A N 1
ATOM 2119 C CA . LEU A 1 263 ? -4.290 2.122 -2.965 1.00 98.44 263 LEU A CA 1
ATOM 2120 C C . LEU A 1 263 ? -4.433 1.926 -4.486 1.00 98.44 263 LEU A C 1
ATOM 2122 O O . LEU A 1 263 ? -4.411 0.789 -4.967 1.00 98.44 263 LEU A O 1
ATOM 2126 N N . LEU A 1 264 ? -4.516 3.012 -5.263 1.00 97.00 264 LEU A N 1
ATOM 2127 C CA . LEU A 1 264 ? -4.565 2.954 -6.731 1.00 97.00 264 LEU A 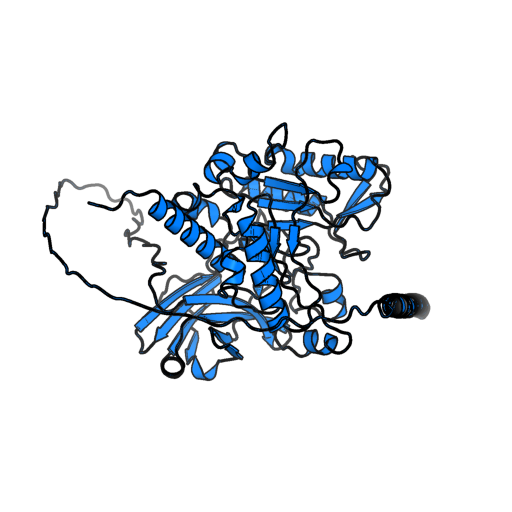CA 1
ATOM 2128 C C . LEU A 1 264 ? -3.265 2.453 -7.373 1.00 97.00 264 LEU A C 1
ATOM 2130 O O . LEU A 1 264 ? -3.313 1.901 -8.474 1.00 97.00 264 LEU A O 1
ATOM 2134 N N . TYR A 1 265 ? -2.126 2.618 -6.701 1.00 95.19 265 TYR A N 1
ATOM 2135 C CA . TYR A 1 265 ? -0.857 2.003 -7.091 1.00 95.19 265 TYR A CA 1
ATOM 2136 C C . TYR A 1 265 ? -0.727 0.536 -6.660 1.00 95.19 265 TYR A C 1
ATOM 2138 O O . TYR A 1 265 ? 0.236 -0.114 -7.048 1.00 95.19 265 TYR A O 1
ATOM 2146 N N . GLY A 1 266 ? -1.685 -0.006 -5.903 1.00 97.06 266 GLY A N 1
ATOM 2147 C CA . GLY A 1 266 ? -1.743 -1.430 -5.561 1.00 97.06 266 GLY A CA 1
ATOM 2148 C C . GLY A 1 266 ? -1.412 -1.768 -4.109 1.00 97.06 266 GLY A C 1
ATOM 2149 O O . GLY A 1 266 ? -1.459 -2.946 -3.757 1.00 97.06 266 GLY A O 1
ATOM 2150 N N . ILE A 1 267 ? -1.138 -0.777 -3.251 1.00 98.31 267 ILE A N 1
ATOM 2151 C CA . ILE A 1 267 ? -0.932 -0.991 -1.808 1.00 98.31 267 ILE A CA 1
ATOM 2152 C C . ILE A 1 267 ? -2.197 -1.579 -1.171 1.00 98.31 267 ILE A C 1
ATOM 2154 O O . ILE A 1 267 ? -3.309 -1.143 -1.464 1.00 98.31 267 ILE A O 1
ATOM 2158 N N . ARG A 1 268 ? -2.043 -2.582 -0.303 1.00 98.44 268 ARG A N 1
ATOM 2159 C CA . ARG A 1 268 ? -3.140 -3.249 0.423 1.00 98.44 268 ARG A CA 1
ATOM 2160 C C . ARG A 1 268 ? -2.869 -3.426 1.917 1.00 98.44 268 ARG A C 1
ATOM 2162 O O . ARG A 1 268 ? -3.766 -3.883 2.611 1.00 98.44 268 ARG A O 1
ATOM 2169 N N . ALA A 1 269 ? -1.695 -3.052 2.427 1.00 98.25 269 ALA A N 1
ATOM 2170 C CA . ALA A 1 269 ? -1.402 -3.017 3.861 1.00 98.25 269 ALA A CA 1
ATOM 2171 C C . ALA A 1 269 ? -1.045 -1.593 4.321 1.00 98.25 269 ALA A C 1
ATOM 2173 O O . ALA A 1 269 ? -0.076 -1.001 3.847 1.00 98.25 269 ALA A O 1
ATOM 2174 N N . LEU A 1 270 ? -1.843 -1.035 5.231 1.00 98.56 270 LEU A N 1
ATOM 2175 C CA . LEU A 1 270 ? -1.722 0.341 5.708 1.00 98.56 270 LEU A CA 1
ATOM 2176 C C . LEU A 1 270 ? -1.352 0.362 7.198 1.00 98.56 270 LEU A C 1
ATOM 2178 O O . LEU A 1 270 ? -2.023 -0.275 8.006 1.00 98.56 270 LEU A O 1
ATOM 2182 N N . ASP A 1 271 ? -0.303 1.105 7.553 1.00 97.12 271 ASP A N 1
ATOM 2183 C CA . ASP A 1 271 ? 0.136 1.364 8.935 1.00 97.12 271 ASP A CA 1
ATOM 2184 C C . ASP A 1 271 ? -0.239 2.801 9.318 1.00 97.12 271 ASP A C 1
ATOM 2186 O O . ASP A 1 271 ? 0.309 3.766 8.773 1.00 97.12 271 ASP A O 1
ATOM 2190 N N . PHE A 1 272 ? -1.185 2.964 10.241 1.00 98.06 272 PHE A N 1
ATOM 2191 C CA . PHE A 1 272 ? -1.623 4.269 10.728 1.00 98.06 272 PHE A CA 1
ATOM 2192 C C . PHE A 1 272 ? -1.205 4.498 12.174 1.00 98.06 272 PHE A C 1
ATOM 2194 O O . PHE A 1 272 ? -1.443 3.669 13.047 1.00 98.06 272 PHE A O 1
ATOM 2201 N N . ARG A 1 273 ? -0.655 5.689 12.430 1.00 96.25 273 ARG A N 1
ATOM 2202 C CA . ARG A 1 273 ? -0.206 6.123 13.757 1.00 96.25 273 ARG A CA 1
ATOM 2203 C C . ARG A 1 273 ? -0.958 7.375 14.187 1.00 96.25 273 ARG A C 1
ATOM 2205 O O . ARG A 1 273 ? -0.548 8.487 13.835 1.00 96.25 273 ARG A O 1
ATOM 2212 N N . PRO A 1 274 ? -2.132 7.209 14.817 1.00 97.44 274 PRO A N 1
ATOM 2213 C CA . PRO A 1 274 ? -2.979 8.327 15.169 1.00 97.44 274 PRO A CA 1
ATOM 2214 C C . PRO A 1 274 ? -2.491 9.017 16.443 1.00 97.44 274 PRO A C 1
ATOM 2216 O O . PRO A 1 274 ? -1.983 8.394 17.372 1.00 97.44 274 PRO A O 1
ATOM 2219 N N . ALA A 1 275 ? -2.757 10.312 16.513 1.00 97.75 275 ALA A N 1
ATOM 2220 C CA . ALA A 1 275 ? -2.843 11.080 17.740 1.00 97.75 275 ALA A CA 1
ATOM 2221 C C . ALA A 1 275 ? -4.299 11.477 17.978 1.00 97.75 275 ALA A C 1
ATOM 2223 O O . ALA A 1 275 ? -5.008 11.804 17.023 1.00 97.75 275 ALA A O 1
ATOM 2224 N N . ALA A 1 276 ? -4.719 11.492 19.239 1.00 97.81 276 ALA A N 1
ATOM 2225 C CA . ALA A 1 276 ? -6.012 12.025 19.640 1.00 97.81 276 ALA A CA 1
ATOM 2226 C C . ALA A 1 276 ? -5.842 13.485 20.084 1.00 97.81 276 ALA A C 1
ATOM 2228 O O . ALA A 1 276 ? -5.020 13.807 20.937 1.00 97.81 276 ALA A O 1
ATOM 2229 N N . VAL A 1 277 ? -6.601 14.398 19.489 1.00 97.25 277 VAL A N 1
ATOM 2230 C CA . VAL A 1 277 ? -6.533 15.834 19.772 1.00 97.25 277 VAL A CA 1
ATOM 2231 C C . VAL A 1 277 ? -7.883 16.283 20.300 1.00 97.25 277 VAL A C 1
ATOM 2233 O O . VAL A 1 277 ? -8.887 16.202 19.594 1.00 97.25 277 VAL A O 1
ATOM 2236 N N . SER A 1 278 ? -7.923 16.764 21.541 1.00 96.75 278 SER A N 1
ATOM 2237 C CA . SER A 1 278 ? -9.172 17.175 22.180 1.00 96.75 278 SER A CA 1
ATOM 2238 C C . SER A 1 278 ? -9.883 18.269 21.381 1.00 96.75 278 SER A C 1
ATOM 2240 O O . SER A 1 278 ? -9.358 19.359 21.156 1.00 96.75 278 SER A O 1
ATOM 2242 N N . LYS A 1 279 ? -11.129 17.991 21.010 1.00 96.19 279 LYS A N 1
ATOM 2243 C CA . LYS A 1 279 ? -12.070 18.912 20.381 1.00 96.19 279 LYS A CA 1
ATOM 2244 C C . LYS A 1 279 ? -13.461 18.655 20.940 1.00 96.19 279 LYS A C 1
ATOM 2246 O O . LYS A 1 279 ? -14.154 17.741 20.510 1.00 96.19 279 LYS A O 1
ATOM 2251 N N . LYS A 1 280 ? -13.890 19.522 21.861 1.00 91.00 280 LYS A N 1
ATOM 2252 C CA . LYS A 1 280 ? -15.126 19.390 22.657 1.00 91.00 280 LYS A CA 1
ATOM 2253 C C . LYS A 1 280 ? -16.374 18.985 21.856 1.00 91.00 280 LYS A C 1
ATOM 2255 O O . LYS A 1 280 ? -17.183 18.218 22.356 1.00 91.00 280 LYS A O 1
ATOM 2260 N N . ASN A 1 281 ? -16.518 19.484 20.628 1.00 94.25 281 ASN A N 1
ATOM 2261 C CA . ASN A 1 281 ? -17.697 19.248 19.787 1.00 94.25 281 ASN A CA 1
ATOM 2262 C C . ASN A 1 281 ? -17.516 18.103 18.776 1.00 94.25 281 ASN A C 1
ATOM 2264 O O . ASN A 1 281 ? -18.327 17.966 17.863 1.00 94.25 281 ASN A O 1
ATOM 2268 N N . SER A 1 282 ? -16.442 17.318 18.879 1.00 96.62 282 SER A N 1
ATOM 2269 C CA . SER A 1 282 ? -16.243 16.170 18.000 1.00 96.62 282 SER A CA 1
ATOM 2270 C C . SER A 1 282 ? -17.273 15.073 18.303 1.00 96.62 282 SER A C 1
ATOM 2272 O O . SER A 1 282 ? -17.453 14.721 19.475 1.00 96.62 282 SER A O 1
ATOM 2274 N N . PRO A 1 283 ? -17.899 14.467 17.275 1.00 96.88 283 PRO A N 1
ATOM 2275 C CA . PRO A 1 283 ? -18.798 13.329 17.462 1.00 96.88 283 PRO A CA 1
ATOM 2276 C C . PRO A 1 283 ? -18.061 12.066 17.941 1.00 96.88 283 PRO A C 1
ATOM 2278 O O . PRO A 1 283 ? -18.705 11.106 18.376 1.00 96.88 283 PRO A O 1
ATOM 2281 N N . TYR A 1 284 ? -16.728 12.064 17.888 1.00 97.19 284 TYR A N 1
ATOM 2282 C CA . TYR A 1 284 ? -15.850 10.962 18.266 1.00 97.19 284 TYR A CA 1
ATOM 2283 C C . TYR A 1 284 ? -15.339 11.157 19.699 1.00 97.19 284 TYR A C 1
ATOM 2285 O O . TYR A 1 284 ? -14.147 11.308 19.946 1.00 97.19 284 TYR A O 1
ATOM 2293 N N . ASN A 1 285 ? -16.283 11.234 20.641 1.00 96.31 285 ASN A N 1
ATOM 2294 C CA . ASN A 1 285 ? -16.038 11.359 22.082 1.00 96.31 285 ASN A CA 1
ATOM 2295 C C . ASN A 1 285 ? -15.176 12.572 22.471 1.00 96.31 285 ASN A C 1
ATOM 2297 O O . ASN A 1 285 ? -14.396 12.521 23.416 1.00 96.31 285 ASN A O 1
ATOM 2301 N N . GLY A 1 286 ? -15.330 13.686 21.749 1.00 97.19 286 GLY A N 1
ATOM 2302 C CA . GLY A 1 286 ? -14.587 14.906 22.045 1.00 97.19 286 GLY A CA 1
ATOM 2303 C C . GLY A 1 286 ? -13.148 14.920 21.518 1.00 97.19 286 GLY A C 1
ATOM 2304 O O . GLY A 1 286 ? -12.375 15.762 21.971 1.00 97.19 286 GLY A O 1
ATOM 2305 N N . PHE A 1 287 ? -12.788 14.054 20.561 1.00 98.25 287 PHE A N 1
ATOM 2306 C CA . PHE A 1 287 ? -11.460 14.021 19.933 1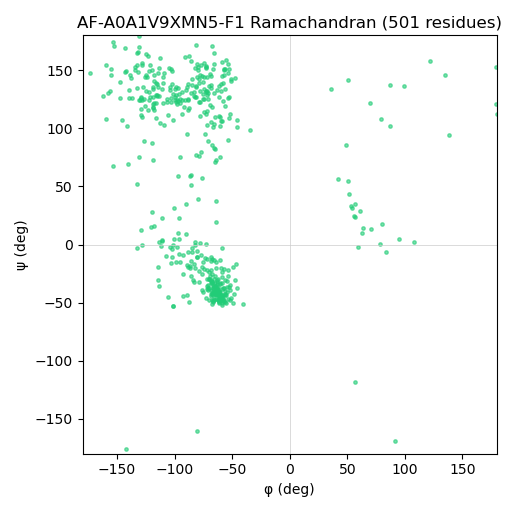.00 98.25 287 PHE A CA 1
ATOM 2307 C C . PHE A 1 287 ? -11.510 14.113 18.405 1.00 98.25 287 PHE A C 1
ATOM 2309 O O . PHE A 1 287 ? -12.395 13.559 17.760 1.00 98.25 287 PHE A O 1
ATOM 2316 N N . GLU A 1 288 ? -10.537 14.789 17.805 1.00 97.88 288 GLU A N 1
ATOM 2317 C CA . GLU A 1 288 ? -10.168 14.615 16.398 1.00 97.88 288 GLU A CA 1
ATOM 2318 C C . GLU A 1 288 ? -8.889 13.797 16.290 1.00 97.88 288 GLU A C 1
ATOM 2320 O O . GLU A 1 288 ? -8.032 13.859 17.170 1.00 97.88 288 GLU A O 1
ATOM 2325 N N . TYR A 1 289 ? -8.741 13.067 15.188 1.00 98.50 289 TYR A N 1
ATOM 2326 C CA . TYR A 1 289 ? -7.613 12.167 14.993 1.00 98.50 289 TYR A CA 1
ATOM 2327 C C . TYR A 1 289 ? -6.757 12.615 13.816 1.00 98.50 289 TYR A C 1
ATOM 2329 O O . TYR A 1 289 ? -7.251 12.841 12.709 1.00 98.50 289 TYR A O 1
ATOM 2337 N N . PHE A 1 290 ? -5.457 12.728 14.062 1.00 98.31 290 PHE A N 1
ATOM 2338 C CA . PHE A 1 290 ? -4.462 13.153 13.079 1.00 98.31 290 PHE A CA 1
ATOM 2339 C C . PHE A 1 290 ? -3.317 12.153 13.024 1.00 98.31 290 PHE A C 1
ATOM 2341 O O . PHE A 1 290 ? -3.036 11.484 14.012 1.00 98.31 290 PHE A O 1
ATOM 2348 N N . ILE A 1 291 ? -2.625 12.072 11.891 1.00 97.94 291 ILE A N 1
ATOM 2349 C CA . ILE A 1 291 ? -1.452 11.210 11.758 1.00 97.94 291 ILE A CA 1
ATOM 2350 C C . ILE A 1 291 ? -0.217 11.909 12.311 1.00 97.94 291 ILE A C 1
ATOM 2352 O O . ILE A 1 291 ? 0.079 13.061 11.966 1.00 97.94 291 ILE A O 1
ATOM 2356 N N . TYR A 1 292 ? 0.515 11.192 13.154 1.00 94.44 292 TYR A N 1
ATOM 2357 C CA . TYR A 1 292 ? 1.766 11.640 13.741 1.00 94.44 292 TYR A CA 1
ATOM 2358 C C . TYR A 1 292 ? 2.905 10.702 13.342 1.00 94.44 292 TYR A C 1
ATOM 2360 O O . TYR A 1 292 ? 2.715 9.506 13.119 1.00 94.44 292 TYR A O 1
ATOM 2368 N N . ASN A 1 293 ? 4.106 11.269 13.265 1.00 88.06 293 ASN A N 1
ATOM 2369 C CA . ASN A 1 293 ? 5.343 10.511 13.223 1.00 88.06 293 ASN A CA 1
ATOM 2370 C C . ASN A 1 293 ? 6.075 10.695 14.556 1.00 88.06 293 ASN A C 1
ATOM 2372 O O . ASN A 1 293 ? 6.596 11.778 14.846 1.00 88.06 293 ASN A O 1
ATOM 2376 N N . GLY A 1 294 ? 6.005 9.684 15.427 1.00 87.00 294 GLY A N 1
ATOM 2377 C CA . GLY A 1 294 ? 6.328 9.844 16.840 1.00 87.00 294 GLY A CA 1
ATOM 2378 C C . GLY A 1 294 ? 5.469 10.942 17.470 1.00 87.00 294 GLY A C 1
ATOM 2379 O O . GLY A 1 294 ? 4.244 10.875 17.485 1.00 87.00 294 GLY A O 1
ATOM 2380 N N . LYS A 1 295 ? 6.110 12.005 17.961 1.00 89.19 295 LYS A N 1
ATOM 2381 C CA . LYS A 1 295 ? 5.422 13.172 18.547 1.00 89.19 295 LYS A CA 1
ATOM 2382 C C . LYS A 1 295 ? 5.231 14.334 17.569 1.00 89.19 295 LYS A C 1
ATOM 2384 O O . LYS A 1 295 ? 4.779 15.403 17.978 1.00 89.19 295 LYS A O 1
ATOM 2389 N N . VAL A 1 296 ? 5.590 14.156 16.298 1.00 89.62 296 VAL A N 1
ATOM 2390 C CA . VAL A 1 296 ? 5.559 15.223 15.295 1.00 89.62 296 VAL A CA 1
ATOM 2391 C C . VAL A 1 296 ? 4.281 15.119 14.455 1.00 89.62 296 VAL A C 1
ATOM 2393 O O . VAL A 1 296 ? 4.053 14.080 13.834 1.00 89.62 296 VAL A O 1
ATOM 2396 N N . PRO A 1 297 ? 3.444 16.171 14.393 1.00 92.25 297 PRO A N 1
ATOM 2397 C CA . PRO A 1 297 ? 2.250 16.161 13.558 1.00 92.25 297 PRO A CA 1
ATOM 2398 C C . PRO A 1 297 ? 2.615 16.208 12.072 1.00 92.25 297 PRO A C 1
ATOM 2400 O O . PRO A 1 297 ? 3.433 17.023 11.647 1.00 92.25 297 PRO A O 1
ATOM 2403 N N . THR A 1 298 ? 1.935 15.393 11.267 1.00 93.12 298 THR A N 1
ATOM 2404 C CA . THR A 1 298 ? 2.034 15.454 9.795 1.00 93.12 298 THR A CA 1
ATOM 2405 C C . THR A 1 298 ? 1.057 16.466 9.191 1.00 93.12 298 THR A C 1
ATOM 2407 O O . THR A 1 298 ? 1.232 16.907 8.061 1.00 93.12 298 THR A O 1
ATOM 2410 N N . GLY A 1 299 ? 0.014 16.834 9.944 1.00 94.50 299 GLY A N 1
ATOM 2411 C CA . GLY A 1 299 ? -1.106 17.650 9.469 1.00 94.50 299 GLY A CA 1
ATOM 2412 C C . GLY A 1 299 ? -2.202 16.857 8.748 1.00 94.50 299 GLY A C 1
ATOM 2413 O O . GLY A 1 299 ? -3.255 17.422 8.460 1.00 94.50 299 GLY A O 1
ATOM 2414 N N . ASN A 1 300 ? -2.005 15.559 8.499 1.00 97.50 300 ASN A N 1
ATOM 2415 C CA . ASN A 1 300 ? -2.997 14.729 7.822 1.00 97.50 300 ASN A CA 1
ATOM 2416 C C . ASN A 1 300 ? -4.074 14.257 8.801 1.00 97.50 300 ASN A C 1
ATOM 2418 O O . ASN A 1 300 ? -3.775 13.693 9.855 1.00 97.50 300 ASN A O 1
ATOM 2422 N N . ASN A 1 301 ? -5.335 14.494 8.450 1.00 98.19 301 ASN A N 1
ATOM 2423 C CA . ASN A 1 301 ? -6.490 14.116 9.253 1.00 98.19 301 ASN A CA 1
ATOM 2424 C C . ASN A 1 301 ? -6.900 12.661 8.954 1.00 98.19 301 ASN A C 1
ATOM 2426 O O . ASN A 1 301 ? -7.056 12.282 7.791 1.00 98.19 301 ASN A O 1
ATOM 2430 N N . LEU A 1 302 ? -7.080 11.852 10.001 1.00 98.69 302 LEU A N 1
ATOM 2431 C CA . LEU A 1 302 ? -7.403 10.431 9.860 1.00 98.69 302 LEU A CA 1
ATOM 2432 C C . LEU A 1 302 ? -8.812 10.207 9.295 1.00 98.69 302 LEU A C 1
ATOM 2434 O O . LEU A 1 302 ? -9.020 9.249 8.559 1.00 98.69 302 LEU A O 1
ATOM 2438 N N . GLU A 1 303 ? -9.775 11.076 9.598 1.00 98.56 303 GLU A N 1
ATOM 2439 C CA . GLU A 1 303 ? -11.132 10.956 9.061 1.00 98.56 303 GLU A CA 1
ATOM 2440 C C . GLU A 1 303 ? -11.141 11.068 7.531 1.00 98.56 303 GLU A C 1
ATOM 2442 O O . GLU A 1 303 ? -11.781 10.252 6.866 1.00 98.56 303 GLU A O 1
ATOM 2447 N N . THR A 1 304 ? -10.383 12.016 6.971 1.00 98.12 304 THR A N 1
ATOM 2448 C CA . THR A 1 304 ? -10.196 12.141 5.516 1.00 98.12 304 THR A CA 1
ATOM 2449 C C . THR A 1 304 ? -9.527 10.900 4.928 1.00 98.12 304 THR A C 1
ATOM 2451 O O . THR A 1 304 ? -9.982 10.379 3.915 1.00 98.12 304 THR A O 1
ATOM 2454 N N . ILE A 1 305 ? -8.489 10.379 5.588 1.00 98.69 305 ILE A N 1
ATOM 2455 C CA . ILE A 1 305 ? -7.795 9.157 5.154 1.00 98.69 305 ILE A CA 1
ATOM 2456 C C . ILE A 1 305 ? -8.737 7.943 5.147 1.00 98.69 305 ILE A C 1
ATOM 2458 O O . ILE A 1 305 ? -8.712 7.133 4.223 1.00 98.69 305 ILE A O 1
ATOM 2462 N N . LEU A 1 306 ? -9.587 7.795 6.163 1.00 98.81 306 LEU A N 1
ATOM 2463 C CA . LEU A 1 306 ? -10.563 6.707 6.213 1.00 98.81 306 LEU A CA 1
ATOM 2464 C C . LEU A 1 306 ? -11.676 6.884 5.172 1.00 98.81 306 LEU A C 1
ATOM 2466 O O . LEU A 1 306 ? -12.199 5.889 4.669 1.00 98.81 306 LEU A O 1
ATOM 2470 N N . GLU A 1 307 ? -12.014 8.123 4.807 1.00 98.56 307 GLU A N 1
ATOM 2471 C CA . GLU A 1 307 ? -12.891 8.397 3.666 1.00 98.56 307 GLU A CA 1
ATOM 2472 C C . GLU A 1 307 ? -12.236 7.965 2.343 1.00 98.56 307 GLU A C 1
ATOM 2474 O O . GLU A 1 307 ? -12.908 7.358 1.515 1.00 98.56 307 GLU A O 1
ATOM 2479 N N . ASP A 1 308 ? -10.929 8.176 2.157 1.00 98.38 308 ASP A N 1
ATOM 2480 C CA . ASP A 1 308 ? -10.193 7.668 0.989 1.00 98.38 308 ASP A CA 1
ATOM 2481 C C . ASP A 1 308 ? -10.245 6.135 0.899 1.00 98.38 308 ASP A C 1
ATOM 2483 O O . ASP A 1 308 ? -10.538 5.579 -0.163 1.00 98.38 308 ASP A O 1
ATOM 2487 N N . VAL A 1 309 ? -10.033 5.439 2.022 1.00 98.81 309 VAL A N 1
ATOM 2488 C CA . VAL A 1 309 ? -10.159 3.973 2.102 1.00 98.81 309 VAL A CA 1
ATOM 2489 C C . VAL A 1 309 ? -11.578 3.528 1.742 1.00 98.81 309 VAL A C 1
ATOM 2491 O O . VAL A 1 309 ? -11.759 2.625 0.924 1.00 98.81 309 VAL A O 1
ATOM 2494 N N . LYS A 1 310 ? -12.598 4.173 2.320 1.00 98.69 310 LYS A N 1
ATOM 2495 C CA . LYS A 1 310 ? -14.008 3.894 2.020 1.00 98.69 310 LYS A CA 1
ATOM 2496 C C . LYS A 1 310 ? -14.306 4.094 0.533 1.00 98.69 310 LYS A C 1
ATOM 2498 O O . LYS A 1 310 ? -14.887 3.204 -0.081 1.00 98.69 310 LYS A O 1
ATOM 2503 N N . ASN A 1 311 ? -13.883 5.216 -0.044 1.00 98.44 311 ASN A N 1
ATOM 2504 C CA . ASN A 1 311 ? -14.074 5.537 -1.458 1.00 98.44 311 ASN A CA 1
ATOM 2505 C C . ASN A 1 311 ? -13.432 4.483 -2.365 1.00 98.44 311 ASN A C 1
ATOM 2507 O O . ASN A 1 311 ? -14.039 4.044 -3.340 1.00 98.44 311 ASN A O 1
ATOM 2511 N N . PHE A 1 312 ? -12.217 4.039 -2.036 1.00 98.62 312 PHE A N 1
ATOM 2512 C CA . PHE A 1 312 ? -11.561 2.961 -2.767 1.00 98.62 312 PHE A CA 1
ATOM 2513 C C . PHE A 1 312 ? -12.369 1.657 -2.690 1.00 98.62 312 PHE A C 1
ATOM 2515 O O . PHE A 1 312 ? -12.652 1.047 -3.718 1.00 98.62 312 PHE A O 1
ATOM 2522 N N . LEU A 1 313 ? -12.807 1.256 -1.493 1.00 98.38 313 LEU A N 1
ATOM 2523 C CA . LEU A 1 313 ? -13.625 0.056 -1.307 1.00 98.38 313 LEU A CA 1
ATOM 2524 C C . LEU A 1 313 ? -14.989 0.163 -2.012 1.00 98.38 313 LEU A C 1
ATOM 2526 O O . LEU A 1 313 ? -15.533 -0.849 -2.445 1.00 98.38 313 LEU A O 1
ATOM 2530 N N . GLU A 1 314 ? -15.571 1.349 -2.150 1.00 97.44 314 GLU A N 1
ATOM 2531 C CA . GLU A 1 314 ? -16.812 1.540 -2.912 1.00 97.44 314 GLU A CA 1
ATOM 2532 C C . GLU A 1 314 ? -16.591 1.399 -4.427 1.00 97.44 314 GLU A C 1
ATOM 2534 O O . GLU A 1 314 ? -17.436 0.832 -5.118 1.00 97.44 314 GLU A O 1
ATOM 2539 N N . LEU A 1 315 ? -15.440 1.847 -4.938 1.00 97.50 315 LEU A N 1
ATOM 2540 C CA . LEU A 1 315 ? -15.086 1.756 -6.359 1.00 97.50 315 LEU A CA 1
ATOM 2541 C C . LEU A 1 315 ? -14.594 0.364 -6.787 1.00 97.50 315 LEU A C 1
ATOM 2543 O O . LEU A 1 315 ? -14.811 -0.039 -7.933 1.00 97.50 315 LEU A O 1
ATOM 2547 N N . TYR A 1 316 ? -13.927 -0.362 -5.887 1.00 97.31 316 TYR A N 1
ATOM 2548 C CA . TYR A 1 316 ? -13.265 -1.636 -6.170 1.00 97.31 316 TYR A CA 1
ATOM 2549 C C . TYR A 1 316 ? -13.752 -2.713 -5.190 1.00 97.31 316 TYR A C 1
ATOM 2551 O O . TYR A 1 316 ? -13.215 -2.916 -4.100 1.00 97.31 316 TYR A O 1
ATOM 2559 N N . THR A 1 317 ? -14.834 -3.399 -5.569 1.00 96.81 317 THR A N 1
ATOM 2560 C CA . THR A 1 317 ? -15.610 -4.267 -4.663 1.00 96.81 317 THR A CA 1
ATOM 2561 C C . THR A 1 317 ? -14.951 -5.606 -4.340 1.00 96.81 317 THR A C 1
ATOM 2563 O O . THR A 1 317 ? -15.357 -6.256 -3.381 1.00 96.81 317 THR A O 1
ATOM 2566 N N . LYS A 1 318 ? -13.927 -6.014 -5.096 1.00 97.19 318 LYS A N 1
ATOM 2567 C CA . LYS A 1 318 ? -13.202 -7.284 -4.913 1.00 97.19 318 LYS A CA 1
ATOM 2568 C C . LYS A 1 318 ? -11.767 -7.102 -4.415 1.00 97.19 318 LYS A C 1
ATOM 2570 O O . LYS A 1 318 ? -10.930 -7.982 -4.582 1.00 97.19 318 LYS A O 1
ATOM 2575 N N . GLU A 1 319 ? -11.503 -5.969 -3.780 1.00 98.12 319 GLU A N 1
ATOM 2576 C CA . GLU A 1 319 ? -10.229 -5.690 -3.131 1.00 98.12 319 GLU A CA 1
ATOM 2577 C C . GLU A 1 319 ? -10.349 -5.871 -1.619 1.00 98.12 319 GLU A C 1
ATOM 2579 O O . GLU A 1 319 ? -11.410 -5.634 -1.034 1.00 98.12 319 GLU A O 1
ATOM 2584 N N . PHE A 1 320 ? -9.244 -6.271 -0.995 1.00 98.31 320 PHE A N 1
ATOM 2585 C CA . PHE A 1 320 ? -9.130 -6.475 0.442 1.00 98.31 320 PHE A CA 1
ATOM 2586 C C . PHE A 1 320 ? -7.974 -5.646 1.003 1.00 98.31 320 PHE A C 1
ATOM 2588 O O . PHE A 1 320 ? -6.872 -5.673 0.458 1.00 98.31 320 PHE A O 1
ATOM 2595 N N . ILE A 1 321 ? -8.210 -4.926 2.098 1.00 98.62 321 ILE A N 1
ATOM 2596 C CA . ILE A 1 321 ? -7.225 -4.041 2.729 1.00 98.62 321 ILE A CA 1
ATOM 2597 C C . ILE A 1 321 ? -6.930 -4.521 4.151 1.00 98.62 321 ILE A C 1
ATOM 2599 O O . ILE A 1 321 ? -7.828 -4.829 4.928 1.00 98.62 321 ILE A O 1
ATOM 2603 N N . PHE A 1 322 ? -5.657 -4.545 4.513 1.00 98.50 322 PHE A N 1
ATOM 2604 C CA . PHE A 1 322 ? -5.188 -4.728 5.877 1.00 98.50 322 PHE A CA 1
ATOM 2605 C C . PHE A 1 322 ? -4.848 -3.360 6.477 1.00 98.50 322 PHE A C 1
ATOM 2607 O O . PHE A 1 322 ? -4.097 -2.599 5.869 1.00 98.50 322 PHE A O 1
ATOM 2614 N N . ILE A 1 323 ? -5.381 -3.039 7.654 1.00 98.44 323 ILE A N 1
ATOM 2615 C CA . ILE A 1 323 ? -5.119 -1.782 8.365 1.00 98.44 323 ILE A CA 1
ATOM 2616 C C . ILE A 1 323 ? -4.635 -2.109 9.775 1.00 98.44 323 ILE A C 1
ATOM 2618 O O . ILE A 1 323 ? -5.374 -2.714 10.550 1.00 98.44 323 ILE A O 1
ATOM 2622 N N . ASP A 1 324 ? -3.419 -1.676 10.102 1.00 97.25 324 ASP A N 1
ATOM 2623 C CA . ASP A 1 324 ? -2.863 -1.725 11.455 1.00 97.25 324 ASP A CA 1
ATOM 2624 C C . ASP A 1 324 ? -2.838 -0.315 12.047 1.00 97.25 324 ASP A C 1
ATOM 2626 O O . ASP A 1 324 ? -2.232 0.599 11.484 1.00 97.25 324 ASP A O 1
ATOM 2630 N N . PHE A 1 325 ? -3.498 -0.137 13.188 1.00 97.00 325 PHE A N 1
ATOM 2631 C CA . PHE A 1 325 ? -3.337 1.045 14.024 1.00 97.00 325 PHE A CA 1
ATOM 2632 C C . PHE A 1 325 ? -2.252 0.777 15.059 1.00 97.00 325 PHE A C 1
ATOM 2634 O O . PHE A 1 325 ? -2.373 -0.117 15.900 1.00 97.00 325 PHE A O 1
ATOM 2641 N N . SER A 1 326 ? -1.182 1.559 15.00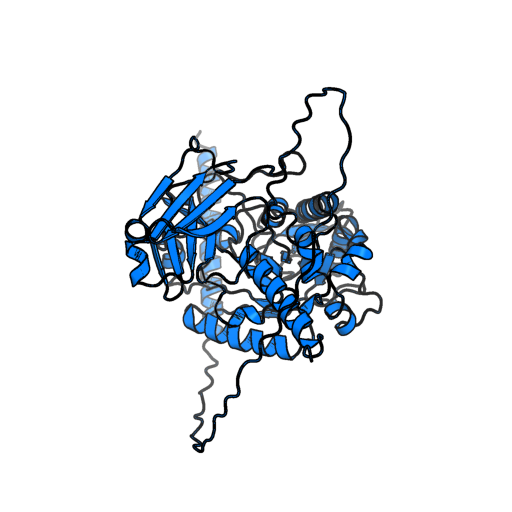9 1.00 91.50 326 SER A N 1
ATOM 2642 C CA . SER A 1 326 ? -0.026 1.391 15.878 1.00 91.50 326 SER A CA 1
ATOM 2643 C C . SER A 1 326 ? 0.423 2.713 16.497 1.00 91.50 326 SER A C 1
ATOM 2645 O O . SER A 1 326 ? -0.006 3.778 16.080 1.00 91.50 326 SER A O 1
ATOM 2647 N N . GLU A 1 327 ? 1.264 2.638 17.532 1.00 87.81 327 GLU A N 1
ATOM 2648 C CA . GLU A 1 327 ? 1.929 3.790 18.163 1.00 87.81 327 GLU A CA 1
ATOM 2649 C C . GLU A 1 327 ? 1.013 4.986 18.521 1.00 87.81 327 GLU A C 1
ATOM 2651 O O . GLU A 1 327 ? 0.922 5.989 17.817 1.00 87.81 327 GLU A O 1
ATOM 2656 N N . TYR A 1 328 ? 0.399 4.919 19.701 1.00 91.12 328 TYR A N 1
ATOM 2657 C CA . TYR A 1 328 ? -0.478 5.964 20.245 1.00 91.12 328 TYR A CA 1
ATOM 2658 C C . TYR A 1 328 ? 0.309 7.035 21.013 1.00 91.12 328 TYR A C 1
ATOM 2660 O O . TYR A 1 328 ? 0.129 7.227 22.215 1.00 91.12 328 TYR A O 1
ATOM 2668 N N . ALA A 1 329 ? 1.250 7.699 20.340 1.00 88.06 329 ALA A N 1
ATOM 2669 C CA . ALA A 1 329 ? 2.251 8.542 20.999 1.00 88.06 329 ALA A CA 1
ATOM 2670 C C . ALA A 1 329 ? 1.697 9.827 21.649 1.00 88.06 329 ALA A C 1
ATOM 2672 O O . ALA A 1 329 ? 2.368 10.408 22.508 1.00 88.06 329 ALA A O 1
ATOM 2673 N N . VAL A 1 330 ? 0.520 10.307 21.223 1.00 94.44 330 VAL A N 1
ATOM 2674 C CA . VAL A 1 330 ? -0.040 11.605 21.638 1.00 94.44 330 VAL A CA 1
ATOM 2675 C C . VAL A 1 330 ? -1.552 11.514 21.879 1.00 94.44 330 VAL A C 1
ATOM 2677 O O . VAL A 1 330 ? -2.305 11.117 20.992 1.00 94.44 330 VAL A O 1
ATOM 2680 N N . GLY A 1 331 ? -1.988 11.945 23.069 1.00 94.94 331 GLY A N 1
ATOM 2681 C CA . GLY A 1 331 ? -3.388 12.233 23.414 1.00 94.94 331 GLY A CA 1
ATOM 2682 C C . GLY A 1 331 ? -4.284 11.033 23.729 1.00 94.94 331 GLY A C 1
ATOM 2683 O O . GLY A 1 331 ? -5.455 11.212 24.051 1.00 94.94 331 GLY A O 1
ATOM 2684 N N . PHE A 1 332 ? -3.746 9.815 23.689 1.00 94.75 332 PHE A N 1
ATOM 2685 C CA . PHE A 1 332 ? -4.435 8.593 24.119 1.00 94.75 332 PHE A CA 1
ATOM 2686 C C . PHE A 1 332 ? -4.291 8.360 25.632 1.00 94.75 332 PHE A C 1
ATOM 2688 O O . PHE A 1 332 ? -3.886 7.287 26.084 1.00 94.75 332 PHE A O 1
ATOM 2695 N N . ASP A 1 333 ? -4.603 9.395 26.414 1.00 91.69 333 ASP A N 1
ATOM 2696 C CA . ASP A 1 333 ? -4.396 9.429 27.868 1.00 91.69 333 ASP A CA 1
ATOM 2697 C C . ASP A 1 333 ? -5.566 8.810 28.658 1.00 91.69 333 ASP A C 1
ATOM 2699 O O . ASP A 1 333 ? -5.438 8.526 29.849 1.00 91.69 333 ASP A O 1
ATOM 2703 N N . ASN A 1 334 ? -6.714 8.599 28.010 1.00 93.00 334 ASN A N 1
ATOM 2704 C CA . ASN A 1 334 ? -7.935 8.069 28.616 1.00 93.00 334 ASN A CA 1
ATOM 2705 C C . ASN A 1 334 ? -8.694 7.136 27.661 1.00 93.00 334 ASN A C 1
ATOM 2707 O O . ASN A 1 334 ? -8.363 7.034 26.479 1.00 93.00 334 ASN A O 1
ATOM 2711 N N . GLN A 1 335 ? -9.698 6.435 28.193 1.00 93.75 335 GLN A N 1
ATOM 2712 C CA . GLN A 1 335 ? -10.476 5.444 27.448 1.00 93.75 335 GLN A CA 1
ATOM 2713 C C . GLN A 1 335 ? -11.326 6.092 26.347 1.00 93.75 335 GLN A C 1
ATOM 2715 O O . GLN A 1 335 ? -11.475 5.526 25.267 1.00 93.75 335 GLN A O 1
ATOM 2720 N N . GLU A 1 336 ? -11.812 7.313 26.572 1.00 94.88 336 GLU A N 1
ATOM 2721 C CA . GLU A 1 336 ? -12.634 8.059 25.623 1.00 94.88 336 GLU A CA 1
ATOM 2722 C C . GLU A 1 336 ? -11.891 8.328 24.308 1.00 94.88 336 GLU A C 1
ATOM 2724 O O . GLU A 1 336 ? -12.512 8.298 23.244 1.00 94.88 336 GLU A O 1
ATOM 2729 N N . ALA A 1 337 ? -10.569 8.531 24.362 1.00 96.00 337 ALA A N 1
ATOM 2730 C CA . ALA A 1 337 ? -9.723 8.676 23.180 1.00 96.00 337 ALA A CA 1
ATOM 2731 C C . ALA A 1 337 ? -9.635 7.380 22.352 1.00 96.00 337 ALA A C 1
ATOM 2733 O O . ALA A 1 337 ? -9.643 7.448 21.121 1.00 96.00 337 ALA A O 1
ATOM 2734 N N . TYR A 1 338 ? -9.587 6.206 22.991 1.00 95.50 338 TYR A N 1
ATOM 2735 C CA . TYR A 1 338 ? -9.606 4.911 22.295 1.00 95.50 338 TYR A CA 1
ATOM 2736 C C . TYR A 1 338 ? -10.995 4.604 21.725 1.00 95.50 338 TYR A C 1
ATOM 2738 O O . TYR A 1 338 ? -11.119 4.273 20.545 1.00 95.50 338 TYR A O 1
ATOM 2746 N N . ASP A 1 339 ? -12.048 4.797 22.521 1.00 94.50 339 ASP A N 1
ATOM 2747 C CA . ASP A 1 339 ? -13.432 4.565 22.097 1.00 94.50 339 ASP A CA 1
ATOM 2748 C C . ASP A 1 339 ? -13.849 5.529 20.971 1.00 94.50 339 ASP A C 1
ATOM 2750 O O . ASP A 1 339 ? -14.580 5.156 20.053 1.00 94.50 339 ASP A O 1
ATOM 2754 N N . GLY A 1 340 ? -13.363 6.774 21.001 1.00 96.19 340 GLY A N 1
ATOM 2755 C CA . GLY A 1 340 ? -13.580 7.738 19.925 1.00 96.19 340 GLY A CA 1
ATOM 2756 C C . GLY A 1 340 ? -12.896 7.323 18.617 1.00 96.19 340 GLY A C 1
ATOM 2757 O O . GLY A 1 340 ? -13.477 7.513 17.546 1.00 96.19 340 GLY A O 1
ATOM 2758 N N . LEU A 1 341 ? -11.712 6.697 18.688 1.00 96.88 341 LEU A N 1
ATOM 2759 C CA . LEU A 1 341 ? -10.998 6.201 17.511 1.00 96.88 341 LEU A CA 1
ATOM 2760 C C . LEU A 1 341 ? -11.771 5.043 16.882 1.00 96.88 341 LEU A C 1
ATOM 2762 O O . LEU A 1 341 ? -11.998 5.058 15.673 1.00 96.88 341 LEU A O 1
ATOM 2766 N N . ASP A 1 342 ? -12.203 4.070 17.689 1.00 94.88 342 ASP A N 1
ATOM 2767 C CA . ASP A 1 342 ? -13.041 2.972 17.197 1.00 94.88 342 ASP A CA 1
ATOM 2768 C C . ASP A 1 342 ? -14.328 3.525 16.574 1.00 94.88 342 ASP A C 1
ATOM 2770 O O . ASP A 1 342 ? -14.636 3.216 15.426 1.00 94.88 342 ASP A O 1
ATOM 2774 N N . LYS A 1 343 ? -15.012 4.463 17.240 1.00 96.19 343 LYS A N 1
ATOM 2775 C CA . LYS A 1 343 ? -16.221 5.103 16.702 1.00 96.19 343 LYS A CA 1
ATOM 2776 C C . LYS A 1 343 ? -15.992 5.764 15.339 1.00 96.19 343 LYS A C 1
ATOM 2778 O O . LYS A 1 343 ? -16.837 5.626 14.453 1.00 96.19 343 LYS A O 1
ATOM 2783 N N . LEU A 1 344 ? -14.869 6.461 15.152 1.00 98.06 344 LEU A N 1
ATOM 2784 C CA . LEU A 1 344 ? -14.488 7.033 13.858 1.00 98.06 344 LEU A CA 1
ATOM 2785 C C . LEU A 1 344 ? -14.290 5.935 12.798 1.00 98.06 344 LEU A C 1
ATOM 2787 O O . LEU A 1 344 ? -14.838 6.031 11.696 1.00 98.06 344 LEU A O 1
ATOM 2791 N N . VAL A 1 345 ? -13.542 4.880 13.126 1.00 97.12 345 VAL A N 1
ATOM 2792 C CA . VAL A 1 345 ? -13.274 3.764 12.207 1.00 97.12 345 VAL A CA 1
ATOM 2793 C C . VAL A 1 345 ? -14.567 3.047 11.816 1.00 97.12 345 VAL A C 1
ATOM 2795 O O . VAL A 1 345 ? -14.824 2.857 10.622 1.00 97.12 345 VAL A O 1
ATOM 2798 N N . GLN A 1 346 ? -15.428 2.728 12.786 1.00 95.94 346 GLN A N 1
ATOM 2799 C CA . GLN A 1 346 ? -16.726 2.103 12.537 1.00 95.94 346 GLN A CA 1
ATOM 2800 C C . GLN A 1 346 ? -17.616 2.983 11.650 1.00 95.94 346 GLN A C 1
ATOM 2802 O O . GLN A 1 346 ? -18.212 2.484 10.694 1.00 95.94 346 GLN A O 1
ATOM 2807 N N . ALA A 1 347 ? -17.660 4.296 11.905 1.00 97.69 347 ALA A N 1
ATOM 2808 C CA . ALA A 1 347 ? -18.465 5.233 11.123 1.00 97.69 347 ALA A CA 1
ATOM 2809 C C . ALA A 1 347 ? -18.036 5.311 9.648 1.00 97.69 347 ALA A C 1
ATOM 2811 O O . ALA A 1 347 ? -18.885 5.452 8.765 1.00 97.69 347 ALA A O 1
ATOM 2812 N N . LYS A 1 348 ? -16.731 5.222 9.363 1.00 98.19 348 LYS A N 1
ATOM 2813 C CA . LYS A 1 348 ? -16.207 5.341 7.994 1.00 98.19 348 LYS A CA 1
ATOM 2814 C C . LYS A 1 348 ? -16.175 4.019 7.241 1.00 98.19 348 LYS A C 1
ATOM 2816 O O . LYS A 1 348 ? -16.658 3.948 6.110 1.00 98.19 348 LYS A O 1
ATOM 2821 N N . ILE A 1 349 ? -15.623 2.974 7.849 1.00 97.94 349 ILE A N 1
ATOM 2822 C CA . ILE A 1 349 ? -15.321 1.713 7.156 1.00 97.94 349 ILE A CA 1
ATOM 2823 C C . ILE A 1 349 ? -15.872 0.468 7.858 1.00 97.94 349 ILE A C 1
ATOM 2825 O O . ILE A 1 349 ? -15.728 -0.623 7.312 1.00 97.94 349 ILE A O 1
ATOM 2829 N N . GLY A 1 350 ? -16.558 0.603 9.000 1.00 96.50 350 GLY A N 1
ATOM 2830 C CA . GLY A 1 350 ? -17.009 -0.521 9.836 1.00 96.50 350 GLY A CA 1
ATOM 2831 C C . GLY A 1 350 ? -17.802 -1.601 9.095 1.00 96.50 350 GLY A C 1
ATOM 2832 O O . GLY A 1 350 ? -17.585 -2.787 9.316 1.00 96.50 350 GLY A O 1
ATOM 2833 N N . ARG A 1 351 ? -18.644 -1.224 8.121 1.00 96.31 351 ARG A N 1
ATOM 2834 C CA . ARG A 1 351 ? -19.416 -2.187 7.302 1.00 96.31 351 ARG A CA 1
ATOM 2835 C C . ARG A 1 351 ? -18.571 -3.116 6.420 1.00 96.31 351 ARG A C 1
ATOM 2837 O O . ARG A 1 351 ? -19.113 -4.076 5.886 1.00 96.31 351 ARG A O 1
ATOM 2844 N N . TYR A 1 352 ? -17.292 -2.805 6.220 1.00 97.81 352 TYR A N 1
ATOM 2845 C CA . TYR A 1 352 ? -16.348 -3.633 5.467 1.00 97.81 352 TYR A CA 1
ATOM 2846 C C . TYR A 1 352 ? -15.407 -4.419 6.386 1.00 97.81 352 TYR A C 1
ATOM 2848 O O . TYR A 1 352 ? -14.680 -5.285 5.904 1.00 97.81 352 TYR A O 1
ATOM 2856 N N . VAL A 1 353 ? -15.381 -4.113 7.685 1.00 96.38 353 VAL A N 1
ATOM 2857 C CA . VAL A 1 353 ? -14.448 -4.719 8.637 1.00 96.38 353 VAL A CA 1
ATOM 2858 C C . VAL A 1 353 ? -14.849 -6.162 8.921 1.00 96.38 353 VAL A C 1
ATOM 2860 O O . VAL A 1 353 ? -16.006 -6.463 9.210 1.00 96.38 353 VAL A O 1
ATOM 2863 N N . PHE A 1 354 ? -13.873 -7.066 8.853 1.00 94.94 354 PHE A N 1
ATOM 2864 C CA . PHE A 1 354 ? -14.031 -8.446 9.282 1.00 94.94 354 PHE A CA 1
ATOM 2865 C C . PHE A 1 354 ? -14.217 -8.498 10.808 1.00 94.94 354 PHE A C 1
ATOM 2867 O O . PHE A 1 354 ? -13.319 -8.086 11.547 1.00 94.94 354 PHE A O 1
ATOM 2874 N N . PRO A 1 355 ? -15.359 -8.993 11.315 1.00 91.06 355 PRO A N 1
ATOM 2875 C CA . PRO A 1 355 ? -15.649 -8.950 12.738 1.00 91.06 355 PRO A CA 1
ATOM 2876 C C . PRO A 1 355 ? -14.825 -9.986 13.511 1.00 91.06 355 PRO A C 1
ATOM 2878 O O . PRO A 1 355 ? -14.791 -11.176 13.183 1.00 91.06 355 PRO A O 1
ATOM 2881 N N . ARG A 1 356 ? -14.228 -9.557 14.626 1.00 87.56 356 ARG A N 1
ATOM 2882 C CA . ARG A 1 356 ? -13.552 -10.455 15.575 1.00 87.56 356 ARG A CA 1
ATOM 2883 C C . ARG A 1 356 ? -14.514 -11.316 16.388 1.00 87.56 356 ARG A C 1
ATOM 2885 O O . ARG A 1 356 ? -14.056 -12.322 16.920 1.00 87.56 356 ARG A O 1
ATOM 2892 N N . ASN A 1 357 ? -15.782 -10.917 16.539 1.00 82.75 357 ASN A N 1
ATOM 2893 C CA . ASN A 1 357 ? -16.805 -11.517 17.415 1.00 82.75 357 ASN A CA 1
ATOM 2894 C C . ASN A 1 357 ? -16.676 -13.048 17.546 1.00 82.75 357 ASN A C 1
ATOM 2896 O O . ASN A 1 357 ? -17.118 -13.789 16.675 1.00 82.75 357 ASN A O 1
ATOM 2900 N N . ASN A 1 358 ? -16.055 -13.524 18.633 1.00 76.38 358 ASN A N 1
ATOM 2901 C CA . ASN A 1 358 ? -15.732 -14.939 18.902 1.00 76.38 358 ASN A CA 1
ATOM 2902 C C . ASN A 1 358 ? -14.822 -15.667 17.877 1.00 76.38 358 ASN A C 1
ATOM 2904 O O . ASN A 1 358 ? -14.421 -16.803 18.130 1.00 76.38 358 ASN A O 1
ATOM 2908 N N . THR A 1 359 ? -14.409 -15.024 16.785 1.00 85.94 359 THR A N 1
ATOM 2909 C CA . THR A 1 359 ? -13.451 -15.520 15.785 1.00 85.94 359 THR A CA 1
ATOM 2910 C C . THR A 1 359 ? -12.048 -15.658 16.367 1.00 85.94 359 THR A C 1
ATOM 2912 O O . THR A 1 359 ? -11.312 -14.679 16.472 1.00 85.94 359 THR A O 1
ATOM 2915 N N . ARG A 1 360 ? -11.626 -16.872 16.723 1.00 89.56 360 ARG A N 1
ATOM 2916 C CA . ARG A 1 360 ? -10.266 -17.111 17.245 1.00 89.56 360 ARG A CA 1
ATOM 2917 C C . ARG A 1 360 ? -9.204 -16.615 16.255 1.00 89.56 360 ARG A C 1
ATOM 2919 O O . ARG A 1 360 ? -9.419 -16.683 15.049 1.00 89.56 360 ARG A O 1
ATOM 2926 N N . LEU A 1 361 ? -8.034 -16.199 16.752 1.00 90.50 361 LEU A N 1
ATOM 2927 C CA . LEU A 1 361 ? -6.935 -15.704 15.901 1.00 90.50 361 LEU A CA 1
ATOM 2928 C C . LEU A 1 361 ? -6.608 -16.684 14.770 1.00 90.50 361 LEU A C 1
ATOM 2930 O O . LEU A 1 361 ? -6.593 -16.294 13.608 1.00 90.50 361 LEU A O 1
ATOM 2934 N N . ARG A 1 362 ? -6.496 -17.976 15.108 1.00 90.19 362 ARG A N 1
ATOM 2935 C CA . ARG A 1 362 ? -6.283 -19.054 14.138 1.00 90.19 362 ARG A CA 1
ATOM 2936 C C . ARG A 1 362 ? -7.347 -19.094 13.032 1.00 90.19 362 ARG A C 1
ATOM 2938 O O . ARG A 1 362 ? -7.018 -19.218 11.862 1.00 90.19 362 ARG A O 1
ATOM 2945 N N . GLN A 1 363 ? -8.619 -18.934 13.393 1.00 91.88 363 GLN A N 1
ATOM 2946 C CA . GLN A 1 363 ? -9.707 -18.919 12.412 1.00 91.88 363 GLN A CA 1
ATOM 2947 C C . GLN A 1 363 ? -9.619 -17.700 11.494 1.00 91.88 363 GLN A C 1
ATOM 2949 O O . GLN A 1 363 ? -9.941 -17.815 10.319 1.00 91.88 363 GLN A O 1
ATOM 2954 N N . ALA A 1 364 ? -9.195 -16.547 12.017 1.00 93.00 364 ALA A N 1
ATOM 2955 C CA . ALA A 1 364 ? -9.043 -15.327 11.233 1.00 93.00 364 ALA A CA 1
ATOM 2956 C C . ALA A 1 364 ? -7.898 -15.428 10.217 1.00 93.00 364 ALA A C 1
ATOM 2958 O O . ALA A 1 364 ? -8.083 -15.062 9.060 1.00 93.00 364 ALA A O 1
ATOM 2959 N N . VAL A 1 365 ? -6.741 -15.960 10.623 1.00 93.88 365 VAL A N 1
ATOM 2960 C CA . VAL A 1 365 ? -5.578 -16.119 9.733 1.00 93.88 365 VAL A CA 1
ATOM 2961 C C . VAL A 1 365 ? -5.811 -17.173 8.643 1.00 93.88 365 VAL A C 1
ATOM 2963 O O . VAL A 1 365 ? -5.316 -17.015 7.527 1.00 93.88 365 VAL A O 1
ATOM 2966 N N . GLU A 1 366 ? -6.604 -18.209 8.941 1.00 94.50 366 GLU A N 1
ATOM 2967 C CA . GLU A 1 366 ? -6.952 -19.298 8.017 1.00 94.50 366 GLU A CA 1
ATOM 2968 C C . GLU A 1 366 ? -8.083 -18.936 7.031 1.00 94.50 366 GLU A C 1
ATOM 2970 O O . GLU A 1 366 ? -8.307 -19.676 6.069 1.00 94.50 366 GLU A O 1
ATOM 2975 N N . LYS A 1 367 ? -8.791 -17.807 7.217 1.00 95.31 367 LYS A N 1
ATOM 2976 C CA . LYS A 1 367 ? -9.783 -17.340 6.233 1.00 95.31 367 LYS A CA 1
ATOM 2977 C C . LYS A 1 367 ? -9.113 -17.091 4.892 1.00 95.31 367 LYS A C 1
ATOM 2979 O O . LYS A 1 367 ? -8.085 -16.425 4.836 1.00 95.31 367 LYS A O 1
ATOM 2984 N N . ASN A 1 368 ? -9.706 -17.603 3.817 1.00 95.81 368 ASN A N 1
ATOM 2985 C CA . ASN A 1 368 ? -9.215 -17.328 2.475 1.00 95.81 368 ASN A CA 1
ATOM 2986 C C . ASN A 1 368 ? -9.804 -16.025 1.917 1.00 95.81 368 ASN A C 1
ATOM 2988 O O . ASN A 1 368 ? -10.847 -15.545 2.373 1.00 95.81 368 ASN A O 1
ATOM 2992 N N . LEU A 1 369 ? -9.110 -15.447 0.935 1.00 96.19 369 LEU A N 1
ATOM 2993 C CA . LEU A 1 369 ? -9.507 -14.187 0.310 1.00 96.19 369 LEU A CA 1
ATOM 2994 C C . LEU A 1 369 ? -10.915 -14.266 -0.299 1.00 96.19 369 LEU A C 1
ATOM 2996 O O . LEU A 1 369 ? -11.712 -13.347 -0.129 1.00 96.19 369 LEU A O 1
ATOM 3000 N N . GLN A 1 370 ? -11.242 -15.357 -0.990 1.00 96.88 370 GLN A N 1
ATOM 3001 C CA . GLN A 1 370 ? -12.521 -15.506 -1.681 1.00 96.88 370 GLN A CA 1
ATOM 3002 C C . GLN A 1 370 ? -13.718 -15.507 -0.717 1.00 96.88 370 GLN A C 1
ATOM 3004 O O . GLN A 1 370 ? -14.723 -14.852 -1.001 1.00 96.88 370 GLN A O 1
ATOM 3009 N N . ASP A 1 371 ? -13.616 -16.185 0.425 1.00 95.94 371 ASP A N 1
ATOM 3010 C CA . ASP A 1 371 ? -14.665 -16.226 1.451 1.00 95.94 371 ASP A CA 1
ATOM 3011 C C . ASP A 1 371 ? -14.928 -14.833 2.029 1.00 95.94 371 ASP A C 1
ATOM 3013 O O . ASP A 1 371 ? -16.076 -14.436 2.232 1.00 95.94 371 ASP A O 1
ATOM 3017 N N . LEU A 1 372 ? -13.858 -14.073 2.268 1.00 95.81 372 LEU A N 1
ATOM 3018 C CA . LEU A 1 372 ? -13.932 -12.713 2.795 1.00 95.81 372 LEU A CA 1
ATOM 3019 C C . LEU A 1 372 ? -14.603 -11.766 1.801 1.00 95.81 372 LEU A C 1
ATOM 3021 O O . LEU A 1 372 ? -15.545 -11.062 2.166 1.00 95.81 372 LEU A O 1
ATOM 3025 N N . LEU A 1 373 ? -14.191 -11.816 0.532 1.00 96.31 373 LEU A N 1
ATOM 3026 C CA . LEU A 1 373 ? -14.813 -11.031 -0.535 1.00 96.31 373 LEU A CA 1
ATOM 3027 C C . LEU A 1 373 ? -16.291 -11.406 -0.728 1.00 96.31 373 LEU A C 1
ATOM 3029 O O . LEU A 1 373 ? -17.129 -10.517 -0.867 1.00 96.31 373 LEU A O 1
ATOM 3033 N N . THR A 1 374 ? -16.630 -12.699 -0.671 1.00 95.69 374 THR A N 1
ATOM 3034 C CA . THR A 1 374 ? -18.020 -13.187 -0.779 1.00 95.69 374 THR A CA 1
ATOM 3035 C C . THR A 1 374 ? -18.884 -12.691 0.381 1.00 95.69 374 THR A C 1
ATOM 3037 O O . THR A 1 374 ? -20.031 -12.303 0.177 1.00 95.69 374 THR A O 1
ATOM 3040 N N . GLY A 1 375 ? -18.325 -12.650 1.592 1.00 94.75 375 GLY A N 1
ATOM 3041 C CA . GLY A 1 375 ? -18.978 -12.093 2.778 1.00 94.75 375 GLY A CA 1
ATOM 3042 C C . GLY A 1 375 ? -18.975 -10.562 2.857 1.00 94.75 375 GLY A C 1
ATOM 3043 O O . GLY A 1 375 ? -19.466 -10.019 3.841 1.00 94.75 375 GLY A O 1
ATOM 3044 N N . ASN A 1 376 ? -18.416 -9.860 1.861 1.00 95.69 376 ASN A N 1
ATOM 3045 C CA . ASN A 1 376 ? -18.181 -8.409 1.876 1.00 95.69 376 ASN A CA 1
ATOM 3046 C C . ASN A 1 376 ? -17.343 -7.922 3.085 1.00 95.69 376 ASN A C 1
ATOM 3048 O O . ASN A 1 376 ? -17.388 -6.749 3.460 1.00 95.69 376 ASN A O 1
ATOM 3052 N N . TYR A 1 377 ? -16.525 -8.808 3.658 1.00 96.31 377 TYR A N 1
ATOM 3053 C CA . TYR A 1 377 ? -15.515 -8.478 4.660 1.00 96.31 377 TYR A CA 1
ATOM 3054 C C . TYR A 1 377 ? -14.213 -8.131 3.945 1.00 96.31 377 TYR A C 1
ATOM 3056 O O . TYR A 1 377 ? -13.435 -8.998 3.559 1.00 96.31 377 TYR A O 1
ATOM 3064 N N . ARG A 1 378 ? -13.998 -6.840 3.716 1.00 97.75 378 ARG A N 1
ATOM 3065 C CA . ARG A 1 378 ? -12.947 -6.320 2.831 1.00 97.75 378 ARG A CA 1
ATOM 3066 C C . ARG A 1 378 ? -11.864 -5.539 3.564 1.00 97.75 378 ARG A C 1
ATOM 3068 O O . ARG A 1 378 ? -10.943 -5.036 2.928 1.00 97.75 378 ARG A O 1
ATOM 3075 N N . VAL A 1 379 ? -11.958 -5.458 4.890 1.00 98.19 379 VAL A N 1
ATOM 3076 C CA . VAL A 1 379 ? -10.936 -4.871 5.756 1.00 98.19 379 VAL A CA 1
ATOM 3077 C C . VAL A 1 379 ? -10.601 -5.822 6.902 1.00 98.19 379 VAL A C 1
ATOM 3079 O O . VAL A 1 379 ? -11.487 -6.185 7.672 1.00 98.19 379 VAL A O 1
ATOM 3082 N N . MET A 1 380 ? -9.327 -6.185 7.062 1.00 96.88 380 MET A N 1
ATOM 3083 C CA . MET A 1 380 ? -8.811 -6.693 8.339 1.00 96.88 380 MET A CA 1
ATOM 3084 C C . MET A 1 380 ? -8.233 -5.527 9.122 1.00 96.88 380 MET A C 1
ATOM 3086 O O . MET A 1 380 ? -7.372 -4.808 8.621 1.00 96.88 380 MET A O 1
ATOM 3090 N N . LEU A 1 381 ? -8.728 -5.353 10.339 1.00 95.94 381 LEU A N 1
ATOM 3091 C CA . LEU A 1 381 ? -8.415 -4.223 11.193 1.00 95.94 381 LEU A CA 1
ATOM 3092 C C . LEU A 1 381 ? -7.744 -4.726 12.469 1.00 95.94 381 LEU A C 1
ATOM 3094 O O . LEU A 1 381 ? -8.341 -5.513 13.206 1.00 95.94 381 LEU A O 1
ATOM 3098 N N . THR A 1 382 ? -6.524 -4.265 12.722 1.00 95.62 382 THR A N 1
ATOM 3099 C CA . THR A 1 382 ? -5.743 -4.603 13.913 1.00 95.62 382 THR A CA 1
ATOM 3100 C C . THR A 1 382 ? -5.368 -3.350 14.688 1.00 95.62 382 THR A C 1
ATOM 3102 O O . THR A 1 382 ? -5.171 -2.281 14.111 1.00 95.62 382 THR A O 1
ATOM 3105 N N . TYR A 1 383 ? -5.254 -3.487 16.007 1.00 94.44 383 TYR A N 1
ATOM 3106 C CA . TYR A 1 383 ? -4.801 -2.409 16.878 1.00 94.44 383 TYR A CA 1
ATOM 3107 C C . TYR A 1 383 ? -3.676 -2.910 17.773 1.00 94.44 383 TYR A C 1
ATOM 3109 O O . TYR A 1 383 ? -3.821 -3.895 18.498 1.00 94.44 383 TYR A O 1
ATOM 3117 N N . ALA A 1 384 ? -2.550 -2.201 17.785 1.00 88.56 384 ALA A N 1
ATOM 3118 C CA . ALA A 1 384 ? -1.620 -2.305 18.899 1.00 88.56 384 ALA A CA 1
ATOM 3119 C C . ALA A 1 384 ? -2.339 -1.907 20.201 1.00 88.56 384 ALA A C 1
ATOM 3121 O O . ALA A 1 384 ? -3.316 -1.157 20.163 1.00 88.56 384 ALA A O 1
ATOM 3122 N N . ASN A 1 385 ? -1.836 -2.367 21.350 1.00 82.69 385 ASN A N 1
ATOM 3123 C CA . ASN A 1 385 ? -2.463 -2.138 22.659 1.00 82.69 385 ASN A CA 1
ATOM 3124 C C . ASN A 1 385 ? -3.953 -2.523 22.669 1.00 82.69 385 ASN A C 1
ATOM 3126 O O . ASN A 1 385 ? -4.788 -1.790 23.195 1.00 82.69 385 ASN A O 1
ATOM 3130 N N . ASP A 1 386 ? -4.284 -3.667 22.077 1.00 76.31 386 ASP A N 1
ATOM 3131 C CA . ASP A 1 386 ? -5.651 -4.132 21.857 1.00 76.31 386 ASP A CA 1
ATOM 3132 C C . ASP A 1 386 ? -6.484 -4.216 23.143 1.00 76.31 386 ASP A C 1
ATOM 3134 O O . ASP A 1 386 ? -7.675 -3.923 23.135 1.00 76.31 386 ASP A O 1
ATOM 3138 N N . SER A 1 387 ? -5.842 -4.493 24.280 1.00 80.69 387 SER A N 1
ATOM 3139 C CA . SER A 1 387 ? -6.474 -4.480 25.607 1.00 80.69 387 SER A CA 1
ATOM 3140 C C . SER A 1 387 ? -7.072 -3.131 26.032 1.00 80.69 387 SER A C 1
ATOM 3142 O O . SER A 1 387 ? -7.815 -3.080 27.011 1.00 80.69 387 SER A O 1
ATOM 3144 N N . LYS A 1 388 ? -6.747 -2.034 25.336 1.00 84.12 388 LYS A N 1
ATOM 3145 C CA . LYS A 1 388 ? -7.323 -0.698 25.556 1.00 84.12 388 LYS A CA 1
ATOM 3146 C C . LYS A 1 388 ? -8.594 -0.447 24.760 1.00 84.12 388 LYS A C 1
ATOM 3148 O O . LYS A 1 388 ? -9.221 0.584 24.964 1.00 84.12 388 LYS A O 1
ATOM 3153 N N . PHE A 1 389 ? -8.989 -1.344 23.868 1.00 82.25 389 PHE A N 1
ATOM 3154 C CA . PHE A 1 389 ? -10.227 -1.202 23.117 1.00 82.25 389 PHE A CA 1
ATOM 3155 C C . PHE A 1 389 ? -11.309 -2.062 23.759 1.00 82.25 389 PHE A C 1
ATOM 3157 O O . PHE A 1 389 ? -11.094 -3.218 24.114 1.00 82.25 389 PHE A O 1
ATOM 3164 N N . THR A 1 390 ? -12.488 -1.472 23.925 1.00 70.25 390 THR A N 1
ATOM 3165 C CA . THR A 1 390 ? -13.649 -2.115 24.554 1.00 70.25 390 THR A CA 1
ATOM 3166 C C . THR A 1 390 ? -14.337 -3.121 23.626 1.00 70.25 390 THR A C 1
ATOM 3168 O O . THR A 1 390 ? -15.055 -4.009 24.088 1.00 70.25 390 THR A O 1
ATOM 3171 N N . ALA A 1 391 ? -14.103 -3.011 22.317 1.00 70.44 391 ALA A N 1
ATOM 3172 C CA . ALA A 1 391 ? -14.631 -3.913 21.308 1.00 70.44 391 ALA A CA 1
ATOM 3173 C C . ALA A 1 391 ? -13.787 -5.191 21.178 1.00 70.44 391 ALA A C 1
ATOM 3175 O O . ALA A 1 391 ? -12.572 -5.190 21.361 1.00 70.44 391 ALA A O 1
ATOM 3176 N N . ASN A 1 392 ? -14.431 -6.290 20.772 1.00 74.94 392 ASN A N 1
ATOM 3177 C CA . ASN A 1 392 ? -13.718 -7.458 20.263 1.00 74.94 392 ASN A CA 1
ATOM 3178 C C . ASN A 1 392 ? -12.931 -7.021 19.020 1.00 74.94 392 ASN A C 1
ATOM 3180 O O . ASN A 1 392 ? -13.511 -6.875 17.946 1.00 74.94 392 ASN A O 1
ATOM 3184 N N . ILE A 1 393 ? -11.626 -6.817 19.164 1.00 87.19 393 ILE A N 1
ATOM 3185 C CA . ILE A 1 393 ? -10.726 -6.411 18.083 1.00 87.19 393 ILE A CA 1
ATOM 3186 C C . ILE A 1 393 ? -9.587 -7.417 17.914 1.00 87.19 393 ILE A C 1
ATOM 3188 O O . ILE A 1 393 ? -9.335 -8.263 18.776 1.00 87.19 393 ILE A O 1
ATOM 3192 N N . PHE A 1 394 ? -8.923 -7.371 16.762 1.00 93.31 394 PHE A N 1
ATOM 3193 C CA . PHE A 1 394 ? -7.738 -8.181 16.523 1.00 93.31 394 PHE A CA 1
ATOM 3194 C C . PHE A 1 394 ? -6.478 -7.489 17.068 1.00 93.31 394 PHE A C 1
ATOM 3196 O O . PHE A 1 394 ? -6.353 -6.266 16.935 1.00 93.31 394 PHE A O 1
ATOM 3203 N N . PRO A 1 395 ? -5.530 -8.254 17.642 1.00 93.62 395 PRO A N 1
ATOM 3204 C CA . PRO A 1 395 ? -4.285 -7.699 18.147 1.00 93.62 395 PRO A CA 1
ATOM 3205 C C . PRO A 1 395 ? -3.419 -7.163 17.008 1.00 93.62 395 PRO A C 1
ATOM 3207 O O . PRO A 1 395 ? -3.456 -7.670 15.882 1.00 93.62 395 PRO A O 1
ATOM 3210 N N . GLY A 1 396 ? -2.616 -6.150 17.322 1.00 92.88 396 GLY A N 1
ATOM 3211 C CA . GLY A 1 396 ? -1.657 -5.548 16.401 1.00 92.88 396 GLY A CA 1
ATOM 3212 C C . GLY A 1 396 ? -0.707 -6.571 15.779 1.00 92.88 396 GLY A C 1
ATOM 3213 O O . GLY A 1 396 ? -0.456 -7.647 16.329 1.00 92.88 396 GLY A O 1
ATOM 3214 N N . VAL A 1 397 ? -0.172 -6.235 14.610 1.00 93.50 397 VAL A N 1
ATOM 3215 C CA . VAL A 1 397 ? 0.756 -7.126 13.900 1.00 93.50 397 VAL A CA 1
ATOM 3216 C C . VAL A 1 397 ? 2.127 -7.169 14.573 1.00 93.50 397 VAL A C 1
ATOM 3218 O O . VAL A 1 397 ? 2.581 -6.197 15.184 1.00 93.50 397 VAL A O 1
ATOM 3221 N N . VAL A 1 398 ? 2.842 -8.283 14.406 1.00 93.25 398 VAL A N 1
ATOM 3222 C CA . VAL A 1 398 ? 4.251 -8.367 14.811 1.00 93.25 398 VAL A CA 1
ATOM 3223 C C . VAL A 1 398 ? 5.089 -7.543 13.830 1.00 93.25 398 VAL A C 1
ATOM 3225 O O . VAL A 1 398 ? 5.212 -7.887 12.656 1.00 93.25 398 VAL A O 1
ATOM 3228 N N . ARG A 1 399 ? 5.664 -6.430 14.290 1.00 89.88 399 ARG A N 1
ATOM 3229 C CA . ARG A 1 399 ? 6.487 -5.545 13.450 1.00 89.88 399 ARG A CA 1
ATOM 3230 C C . ARG A 1 399 ? 7.944 -6.002 13.451 1.00 89.88 399 ARG A C 1
ATOM 3232 O O . ARG A 1 399 ? 8.600 -5.985 14.488 1.00 89.88 399 ARG A O 1
ATOM 3239 N N . LEU A 1 400 ? 8.452 -6.377 12.280 1.00 88.56 400 LEU A N 1
ATOM 3240 C CA . LEU A 1 400 ? 9.850 -6.741 12.055 1.00 88.56 400 LEU A CA 1
ATOM 3241 C C . LEU A 1 400 ? 10.600 -5.512 11.535 1.00 88.56 400 LEU A C 1
ATOM 3243 O O . LEU A 1 400 ? 10.865 -5.377 10.339 1.00 88.56 400 LEU A O 1
ATOM 3247 N N . TRP A 1 401 ? 10.870 -4.596 12.462 1.00 80.31 401 TRP A N 1
ATOM 3248 C CA . TRP A 1 401 ? 11.572 -3.336 12.238 1.00 80.31 401 TRP A CA 1
ATOM 3249 C C . TRP A 1 401 ? 12.846 -3.319 13.083 1.00 80.31 401 TRP A C 1
ATOM 3251 O O . TRP A 1 401 ? 12.786 -3.572 14.288 1.00 80.31 401 TRP A O 1
ATOM 3261 N N . TYR A 1 402 ? 13.994 -3.065 12.453 1.00 73.12 402 TYR A N 1
ATOM 3262 C CA . TYR A 1 402 ? 15.301 -3.150 13.103 1.00 73.12 402 TYR A CA 1
ATOM 3263 C C . TYR A 1 402 ? 16.152 -1.921 12.798 1.00 73.12 402 TYR A C 1
ATOM 3265 O O . TYR A 1 402 ? 16.280 -1.519 11.645 1.00 73.12 402 TYR A O 1
ATOM 3273 N N . ASP A 1 403 ? 16.783 -1.380 13.838 1.00 67.19 403 ASP A N 1
ATOM 3274 C CA . ASP A 1 403 ? 17.773 -0.310 13.737 1.00 67.19 403 ASP A CA 1
ATOM 3275 C C . ASP A 1 403 ? 19.141 -0.901 13.370 1.00 67.19 403 ASP A C 1
ATOM 3277 O O . ASP A 1 403 ? 19.988 -1.166 14.224 1.00 67.19 403 ASP A O 1
ATOM 3281 N N . ILE A 1 404 ? 19.301 -1.244 12.087 1.00 66.75 404 ILE A N 1
ATOM 3282 C CA . ILE A 1 404 ? 20.530 -1.832 11.549 1.00 66.75 404 ILE A CA 1
ATOM 3283 C C . ILE A 1 404 ? 21.041 -0.946 10.403 1.00 66.75 404 ILE A C 1
ATOM 3285 O O . ILE A 1 404 ? 20.378 -0.852 9.366 1.00 66.75 404 ILE A O 1
ATOM 3289 N N . PRO A 1 405 ? 22.228 -0.324 10.544 1.00 60.03 405 PRO A N 1
ATOM 3290 C CA . PRO A 1 405 ? 22.743 0.631 9.562 1.00 60.03 405 PRO A CA 1
ATOM 3291 C C . PRO A 1 405 ? 23.267 -0.039 8.280 1.00 60.03 405 PRO A C 1
ATOM 3293 O O . PRO A 1 405 ? 23.367 0.606 7.237 1.00 60.03 405 PRO A O 1
ATOM 3296 N N . ALA A 1 406 ? 23.611 -1.330 8.334 1.00 68.06 406 ALA A N 1
ATOM 3297 C CA . ALA A 1 406 ? 24.157 -2.077 7.206 1.00 68.06 406 ALA A CA 1
ATOM 3298 C C . ALA A 1 406 ? 23.078 -2.903 6.489 1.00 68.06 406 ALA A C 1
ATOM 3300 O O . ALA A 1 406 ? 22.440 -3.781 7.070 1.00 68.06 406 ALA A O 1
ATOM 3301 N N . ALA A 1 407 ? 22.931 -2.682 5.180 1.00 67.44 407 ALA A N 1
ATOM 3302 C CA . ALA A 1 407 ? 21.947 -3.375 4.348 1.00 67.44 407 ALA A CA 1
ATOM 3303 C C . ALA A 1 407 ? 22.092 -4.909 4.375 1.00 67.44 407 ALA A C 1
ATOM 3305 O O . ALA A 1 407 ? 21.092 -5.622 4.361 1.00 67.44 407 ALA A O 1
ATOM 3306 N N . ALA A 1 408 ? 23.325 -5.426 4.414 1.00 69.94 408 ALA A N 1
ATOM 3307 C CA . ALA A 1 408 ? 23.583 -6.865 4.460 1.00 69.94 408 ALA A CA 1
ATOM 3308 C C . ALA A 1 408 ? 23.119 -7.506 5.774 1.00 69.94 408 ALA A C 1
ATOM 3310 O O . ALA A 1 408 ? 22.459 -8.545 5.746 1.00 69.94 408 ALA A O 1
ATOM 3311 N N . ASP A 1 409 ? 23.389 -6.847 6.895 1.00 72.69 409 ASP A N 1
ATOM 3312 C CA . ASP A 1 409 ? 23.017 -7.336 8.221 1.00 72.69 409 ASP A CA 1
ATOM 3313 C C . ASP A 1 409 ? 21.502 -7.260 8.426 1.00 72.69 409 ASP A C 1
ATOM 3315 O O . ASP A 1 409 ? 20.891 -8.200 8.941 1.00 72.69 409 ASP A O 1
ATOM 3319 N N . LEU A 1 410 ? 20.869 -6.184 7.940 1.00 74.75 410 LEU A N 1
ATOM 3320 C CA . LEU A 1 410 ? 19.416 -6.038 7.958 1.00 74.75 410 LEU A CA 1
ATOM 3321 C C . LEU A 1 410 ? 18.739 -7.169 7.171 1.00 74.75 410 LEU A C 1
ATOM 3323 O O . LEU A 1 410 ? 17.773 -7.756 7.659 1.00 74.75 410 LEU A O 1
ATOM 3327 N N . ARG A 1 411 ? 19.269 -7.524 5.990 1.00 75.19 411 ARG A N 1
ATOM 3328 C CA . ARG A 1 411 ? 18.775 -8.670 5.206 1.00 75.19 411 ARG A CA 1
ATOM 3329 C C . ARG A 1 411 ? 18.865 -9.973 5.986 1.00 75.19 411 ARG A C 1
ATOM 3331 O O . ARG A 1 411 ? 17.864 -10.677 6.091 1.00 75.19 411 ARG A O 1
ATOM 3338 N N . TYR A 1 412 ? 20.040 -10.288 6.532 1.00 80.44 412 TYR A N 1
ATOM 3339 C CA . TYR A 1 412 ? 20.251 -11.534 7.271 1.00 80.44 412 TYR A CA 1
ATOM 3340 C C . TYR A 1 412 ? 19.300 -11.639 8.471 1.00 80.44 412 TYR A C 1
ATOM 3342 O O . TYR A 1 412 ? 18.637 -12.661 8.668 1.00 80.44 412 TYR A O 1
ATOM 3350 N N . LYS A 1 413 ? 19.157 -10.546 9.230 1.00 83.19 413 LYS A N 1
ATOM 3351 C CA . LYS A 1 413 ? 18.236 -10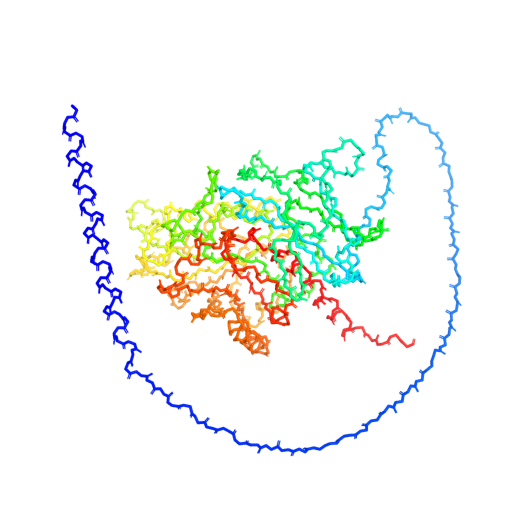.478 10.366 1.00 83.19 413 LYS A CA 1
ATOM 3352 C C . LYS A 1 413 ? 16.781 -10.676 9.940 1.00 83.19 413 LYS A C 1
ATOM 3354 O O . LYS A 1 413 ? 16.082 -11.491 10.541 1.00 83.19 413 LYS A O 1
ATOM 3359 N N . LEU A 1 414 ? 16.327 -9.970 8.904 1.00 83.62 414 LEU A N 1
ATOM 3360 C CA . LEU A 1 414 ? 14.959 -10.099 8.400 1.00 83.62 414 LEU A CA 1
ATOM 3361 C C . LEU A 1 414 ? 14.677 -11.504 7.868 1.00 83.62 414 LEU A C 1
ATOM 3363 O O . LEU A 1 414 ? 13.606 -12.035 8.137 1.00 83.62 414 LEU A O 1
ATOM 3367 N N . GLN A 1 415 ? 15.627 -12.132 7.171 1.00 84.38 415 GLN A N 1
ATOM 3368 C CA . GLN A 1 415 ? 15.500 -13.514 6.700 1.00 84.38 415 GLN A CA 1
ATOM 3369 C C . GLN A 1 415 ? 15.216 -14.491 7.821 1.00 84.38 415 GLN A C 1
ATOM 3371 O O . GLN A 1 415 ? 14.275 -15.283 7.726 1.00 84.38 415 GLN A O 1
ATOM 3376 N N . TRP A 1 416 ? 16.014 -14.411 8.878 1.00 87.44 416 TRP A N 1
ATOM 3377 C CA . TRP A 1 416 ? 15.859 -15.270 10.035 1.00 87.44 416 TRP A CA 1
ATOM 3378 C C . TRP A 1 416 ? 14.496 -15.076 10.709 1.00 87.44 416 TRP A C 1
ATOM 3380 O O . TRP A 1 416 ? 13.769 -16.039 10.951 1.00 87.44 416 TRP A O 1
ATOM 3390 N N . GLU A 1 417 ? 14.118 -13.826 10.971 1.00 90.38 417 GLU A N 1
ATOM 3391 C CA . GLU A 1 417 ? 12.897 -13.513 11.720 1.00 90.38 417 GLU A CA 1
ATOM 3392 C C . GLU A 1 417 ? 11.639 -13.797 10.898 1.00 90.38 417 GLU A C 1
ATOM 3394 O O . GLU A 1 417 ? 10.684 -14.364 11.418 1.00 90.38 417 GLU A O 1
ATOM 3399 N N . LEU A 1 418 ? 11.656 -13.521 9.593 1.00 89.75 418 LEU A N 1
ATOM 3400 C CA . LEU A 1 418 ? 10.552 -13.875 8.704 1.00 89.75 418 LEU A CA 1
ATOM 3401 C C . LEU A 1 418 ? 10.355 -15.381 8.604 1.00 89.75 418 LEU A C 1
ATOM 3403 O O . LEU A 1 418 ? 9.218 -15.845 8.638 1.00 89.75 418 LEU A O 1
ATOM 3407 N N . HIS A 1 419 ? 11.440 -16.151 8.493 1.00 89.56 419 HIS A N 1
ATOM 3408 C CA . HIS A 1 419 ? 11.346 -17.607 8.501 1.00 89.56 419 HIS A CA 1
ATOM 3409 C C . HIS A 1 419 ? 10.736 -18.106 9.815 1.00 89.56 419 HIS A C 1
ATOM 3411 O O . HIS A 1 419 ? 9.784 -18.882 9.795 1.00 89.56 419 HIS A O 1
ATOM 3417 N N . LYS A 1 420 ? 11.228 -17.610 10.953 1.00 91.38 420 LYS A N 1
ATOM 3418 C CA . LYS A 1 420 ? 10.720 -17.959 12.282 1.00 91.38 420 LYS A CA 1
ATOM 3419 C C . LYS A 1 420 ? 9.233 -17.633 12.445 1.00 91.38 420 LYS A C 1
ATOM 3421 O O . LYS A 1 420 ? 8.477 -18.506 12.864 1.00 91.38 420 LYS A O 1
ATOM 3426 N N . GLU A 1 421 ? 8.795 -16.419 12.113 1.00 91.81 421 GLU A N 1
ATOM 3427 C CA . GLU A 1 421 ? 7.379 -16.044 12.240 1.00 91.81 421 GLU A CA 1
ATOM 3428 C C . GLU A 1 421 ? 6.486 -16.839 11.273 1.00 91.81 421 GLU A C 1
ATOM 3430 O O . GLU A 1 421 ? 5.398 -17.277 11.653 1.00 91.81 421 GLU A O 1
ATOM 3435 N N . ARG A 1 422 ? 6.972 -17.135 10.058 1.00 88.56 422 ARG A N 1
ATOM 3436 C CA . ARG A 1 422 ? 6.258 -17.993 9.100 1.00 88.56 422 ARG A CA 1
ATOM 3437 C C . ARG A 1 422 ? 6.021 -19.401 9.639 1.00 88.56 422 ARG A C 1
ATOM 3439 O O . ARG A 1 422 ? 4.937 -19.936 9.426 1.00 88.56 422 ARG A O 1
ATOM 3446 N N . GLN A 1 423 ? 7.005 -19.990 10.324 1.00 88.19 423 GLN A N 1
ATOM 3447 C CA . GLN A 1 423 ? 6.886 -21.337 10.899 1.00 88.19 423 GLN A CA 1
ATOM 3448 C C . GLN A 1 423 ? 5.879 -21.406 12.049 1.00 88.19 423 GLN A C 1
ATOM 3450 O O . GLN A 1 423 ? 5.220 -22.429 12.216 1.00 88.19 423 GLN A O 1
ATOM 3455 N N . LYS A 1 424 ? 5.727 -20.327 12.828 1.00 89.31 424 LYS A N 1
ATOM 3456 C CA . LYS A 1 424 ? 4.726 -20.278 13.903 1.00 89.31 424 LYS A CA 1
ATOM 3457 C C . LYS A 1 424 ? 3.301 -20.339 13.356 1.00 89.31 424 LYS A C 1
ATOM 3459 O O . LYS A 1 424 ? 2.459 -21.019 13.931 1.00 89.31 424 LYS A O 1
ATOM 3464 N N . TYR A 1 425 ? 3.033 -19.629 12.253 1.00 86.56 425 TYR A N 1
ATOM 3465 C CA . TYR A 1 425 ? 1.700 -19.542 11.634 1.00 86.56 425 TYR A CA 1
ATOM 3466 C C . TYR A 1 425 ? 0.601 -19.082 12.622 1.00 86.56 425 TYR A C 1
ATOM 3468 O O . TYR A 1 425 ? -0.555 -19.490 12.541 1.00 86.56 425 TYR A O 1
ATOM 3476 N N . GLU A 1 426 ? 0.961 -18.245 13.599 1.00 90.38 426 GLU A N 1
ATOM 3477 C CA . GLU A 1 426 ? 0.049 -17.834 14.677 1.00 90.38 426 GLU A CA 1
ATOM 3478 C C . GLU A 1 426 ? -0.696 -16.539 14.354 1.00 90.38 426 GLU A C 1
ATOM 3480 O O . GLU A 1 426 ? -1.900 -16.429 14.600 1.00 90.38 426 GLU A O 1
ATOM 3485 N N . TRP A 1 427 ? 0.025 -15.550 13.822 1.00 94.44 427 TRP A N 1
ATOM 3486 C CA . TRP A 1 427 ? -0.496 -14.209 13.596 1.00 94.44 427 TRP A CA 1
ATOM 3487 C C . TRP A 1 427 ? 0.208 -13.490 12.441 1.00 94.44 427 TRP A C 1
ATOM 3489 O O . TRP A 1 427 ? 1.210 -13.963 11.904 1.00 94.44 427 TRP A O 1
ATOM 3499 N N . PHE A 1 428 ? -0.333 -12.340 12.042 1.00 95.12 428 PHE A N 1
ATOM 3500 C CA . PHE A 1 428 ? 0.254 -11.500 11.004 1.00 95.12 428 PHE A CA 1
ATOM 3501 C C . PHE A 1 428 ? 1.522 -10.801 11.497 1.00 95.12 428 PHE A C 1
ATOM 3503 O O . PHE A 1 428 ? 1.616 -10.347 12.640 1.00 95.12 428 PHE A O 1
ATOM 3510 N N . TYR A 1 429 ? 2.482 -10.661 10.589 1.00 93.56 429 TYR A N 1
ATOM 3511 C CA . TYR A 1 429 ? 3.734 -9.956 10.815 1.00 93.56 429 TYR A CA 1
ATOM 3512 C C . TYR A 1 429 ? 4.089 -9.113 9.595 1.00 93.56 429 TYR A C 1
ATOM 3514 O O . TYR A 1 429 ? 3.793 -9.480 8.451 1.00 93.56 429 TYR A O 1
ATOM 3522 N N . ASN A 1 430 ? 4.712 -7.970 9.864 1.00 91.25 430 ASN A N 1
ATOM 3523 C CA . ASN A 1 430 ? 5.039 -6.966 8.870 1.00 91.25 430 ASN A CA 1
ATOM 3524 C C . ASN A 1 430 ? 6.551 -6.775 8.765 1.00 91.25 430 ASN A C 1
ATOM 3526 O O . ASN A 1 430 ? 7.191 -6.339 9.723 1.00 91.25 430 ASN A O 1
ATOM 3530 N N . ALA A 1 431 ? 7.109 -7.104 7.600 1.00 89.12 431 ALA A N 1
ATOM 3531 C CA . ALA A 1 431 ? 8.483 -6.782 7.251 1.00 89.12 431 ALA A CA 1
ATOM 3532 C C . ALA A 1 431 ? 8.597 -5.278 6.995 1.00 89.12 431 ALA A C 1
ATOM 3534 O O . ALA A 1 431 ? 8.040 -4.776 6.021 1.00 89.12 431 ALA A O 1
ATOM 3535 N N . MET A 1 432 ? 9.363 -4.579 7.832 1.00 83.44 432 MET A N 1
ATOM 3536 C CA . MET A 1 432 ? 9.627 -3.145 7.690 1.00 83.44 432 MET A CA 1
ATOM 3537 C C . MET A 1 432 ? 11.134 -2.913 7.498 1.00 83.44 432 MET A C 1
ATOM 3539 O O . MET A 1 432 ? 11.821 -2.477 8.424 1.00 83.44 432 MET A O 1
ATOM 3543 N N . PRO A 1 433 ? 11.684 -3.251 6.319 1.00 70.88 433 PRO A N 1
ATOM 3544 C CA . PRO A 1 433 ? 13.101 -3.105 6.003 1.00 70.88 433 PRO A CA 1
ATOM 3545 C C . PRO A 1 433 ? 13.447 -1.624 5.846 1.00 70.88 433 PRO A C 1
ATOM 3547 O O . PRO A 1 433 ? 13.388 -1.049 4.760 1.00 70.88 433 PRO A O 1
ATOM 3550 N N . GLN A 1 434 ? 13.811 -1.004 6.960 1.00 64.81 434 GLN A N 1
ATOM 3551 C CA . GLN A 1 434 ? 14.289 0.365 7.014 1.00 64.81 434 GLN A CA 1
ATOM 3552 C C . GLN A 1 434 ? 15.706 0.359 7.549 1.00 64.81 434 GLN A C 1
ATOM 3554 O O . GLN A 1 434 ? 16.001 -0.296 8.542 1.00 64.81 434 GLN A O 1
ATOM 3559 N N . ILE A 1 435 ? 16.573 1.112 6.888 1.00 53.38 435 ILE A N 1
ATOM 3560 C CA . ILE A 1 435 ? 17.878 1.443 7.437 1.00 53.38 435 ILE A CA 1
ATOM 3561 C C . ILE A 1 435 ? 17.697 2.777 8.143 1.00 53.38 435 ILE A C 1
ATOM 3563 O O . ILE A 1 435 ? 17.421 3.791 7.493 1.00 53.38 435 ILE A O 1
ATOM 3567 N N . ILE A 1 436 ? 17.801 2.765 9.470 1.00 50.25 436 ILE A N 1
ATOM 3568 C CA . ILE A 1 436 ? 17.896 3.996 10.245 1.00 50.25 436 ILE A CA 1
ATOM 3569 C C . ILE A 1 436 ? 19.338 4.487 10.093 1.00 50.25 436 ILE A C 1
ATOM 3571 O O . ILE A 1 436 ? 20.284 3.743 10.361 1.00 50.25 436 ILE A O 1
ATOM 3575 N N . PRO A 1 437 ? 19.544 5.716 9.608 1.00 43.84 437 PRO A N 1
ATOM 3576 C CA . PRO A 1 437 ? 20.883 6.245 9.510 1.00 43.84 437 PRO A CA 1
ATOM 3577 C C . PRO A 1 437 ? 21.399 6.648 10.900 1.00 43.84 437 PRO A C 1
ATOM 3579 O O . PRO A 1 437 ? 20.757 7.404 11.633 1.00 43.84 437 PRO A O 1
ATOM 3582 N N . THR A 1 438 ? 22.600 6.183 11.238 1.00 45.38 438 THR A N 1
ATOM 3583 C CA . THR A 1 438 ? 23.452 6.779 12.275 1.00 45.38 438 THR A CA 1
ATOM 3584 C C . THR A 1 438 ? 23.694 8.275 11.997 1.00 45.38 438 THR A C 1
ATOM 3586 O O . THR A 1 438 ? 23.627 8.692 10.838 1.00 45.38 438 THR A O 1
ATOM 3589 N N . PRO A 1 439 ? 24.072 9.093 13.000 1.00 43.47 439 PRO A N 1
ATOM 3590 C CA . PRO A 1 439 ? 24.427 10.506 12.807 1.00 43.47 439 PRO A CA 1
ATOM 3591 C C . PRO A 1 439 ? 25.396 10.803 11.652 1.00 43.47 439 PRO A C 1
ATOM 3593 O O . PRO A 1 439 ? 25.313 11.849 11.013 1.00 43.47 439 PRO A O 1
ATOM 3596 N N . SER A 1 440 ? 26.292 9.865 11.339 1.00 38.47 440 SER A N 1
ATOM 3597 C CA . SER A 1 440 ? 27.237 9.954 10.221 1.00 38.47 440 SER A CA 1
ATOM 3598 C C . SER A 1 440 ? 26.659 9.552 8.856 1.00 38.47 440 SER A C 1
ATOM 3600 O O . SER A 1 440 ? 27.207 9.961 7.835 1.00 38.47 440 SER A O 1
ATOM 3602 N N . SER A 1 441 ? 25.556 8.798 8.809 1.00 43.16 441 SER A N 1
ATOM 3603 C CA . SER A 1 441 ? 24.872 8.373 7.574 1.00 43.16 441 SER A CA 1
ATOM 3604 C C . SER A 1 441 ? 23.629 9.206 7.229 1.00 43.16 441 SER A C 1
ATOM 3606 O O . SER A 1 441 ? 22.955 8.961 6.225 1.00 43.16 441 SER A O 1
ATOM 3608 N N . TRP A 1 442 ? 23.354 10.265 8.000 1.00 42.62 442 TRP A N 1
ATOM 3609 C CA . TRP A 1 442 ? 22.364 11.290 7.641 1.00 42.62 442 TRP A CA 1
ATOM 3610 C C . TRP A 1 442 ? 22.701 11.954 6.302 1.00 42.62 442 TRP A C 1
ATOM 3612 O O . TRP A 1 442 ? 21.810 12.135 5.474 1.00 42.62 442 TRP A O 1
ATOM 3622 N N . TRP A 1 443 ? 23.993 12.180 6.036 1.00 33.31 443 TRP A N 1
ATOM 3623 C CA . TRP A 1 443 ? 24.513 12.644 4.745 1.00 33.31 443 TRP A CA 1
ATOM 3624 C C . TRP A 1 443 ? 24.249 11.656 3.601 1.00 33.31 443 TRP A C 1
ATOM 3626 O O . TRP A 1 443 ? 24.031 12.063 2.469 1.00 33.31 443 TRP A O 1
ATOM 3636 N N . THR A 1 444 ? 24.167 10.352 3.869 1.00 38.31 444 THR A N 1
ATOM 3637 C CA . THR A 1 444 ? 23.934 9.327 2.837 1.00 38.31 444 THR A CA 1
ATOM 3638 C C . THR A 1 444 ? 22.468 9.237 2.409 1.00 38.31 444 THR A C 1
ATOM 3640 O O . THR A 1 444 ? 22.194 8.869 1.271 1.00 38.31 444 THR A O 1
ATOM 3643 N N . ARG A 1 445 ? 21.516 9.677 3.251 1.00 40.38 445 ARG A N 1
ATOM 3644 C CA . ARG A 1 445 ? 20.117 9.925 2.835 1.00 40.38 445 ARG A CA 1
ATOM 3645 C C . ARG A 1 445 ? 20.007 11.086 1.825 1.00 40.38 445 ARG A C 1
ATOM 3647 O O . ARG A 1 445 ? 18.946 11.271 1.233 1.00 40.38 445 ARG A O 1
ATOM 3654 N N . LEU A 1 446 ? 21.079 11.872 1.668 1.00 37.88 446 LEU A N 1
ATOM 3655 C CA . LEU A 1 446 ? 21.136 13.110 0.883 1.00 37.88 446 LEU A CA 1
ATOM 3656 C C . LEU A 1 446 ? 22.037 13.027 -0.340 1.00 37.88 446 LEU A C 1
ATOM 3658 O O . LEU A 1 446 ? 21.702 13.630 -1.360 1.00 37.88 446 LEU A O 1
ATOM 3662 N N . ASP A 1 447 ? 23.147 12.300 -0.223 1.00 35.69 447 ASP A N 1
ATOM 3663 C CA . ASP A 1 447 ? 24.114 12.081 -1.299 1.00 35.69 447 ASP A CA 1
ATOM 3664 C C . ASP A 1 447 ? 23.780 10.876 -2.171 1.00 35.69 447 ASP A C 1
ATOM 3666 O O . ASP A 1 447 ? 24.228 10.817 -3.321 1.00 35.69 447 ASP A O 1
ATOM 3670 N N . ASP A 1 448 ? 22.948 9.943 -1.693 1.00 40.56 448 ASP A N 1
ATOM 3671 C CA . ASP A 1 448 ? 22.354 8.995 -2.618 1.00 40.56 448 ASP A CA 1
ATOM 3672 C C . ASP A 1 448 ? 21.378 9.787 -3.494 1.00 40.56 448 ASP A C 1
ATOM 3674 O O . ASP A 1 448 ? 20.300 10.215 -3.071 1.00 40.56 448 ASP A O 1
ATOM 3678 N N . LYS A 1 449 ? 21.791 10.021 -4.744 1.00 40.91 449 LYS A N 1
ATOM 3679 C CA . LYS A 1 449 ? 21.030 10.618 -5.859 1.00 40.91 449 LYS A CA 1
ATOM 3680 C C . LYS A 1 449 ? 19.827 9.734 -6.269 1.00 40.91 449 LYS A C 1
ATOM 3682 O O . LYS A 1 449 ? 19.511 9.576 -7.451 1.00 40.91 449 LYS A O 1
ATOM 3687 N N . SER A 1 450 ? 19.194 9.121 -5.276 1.00 38.34 450 SER A N 1
ATOM 3688 C CA . SER A 1 450 ? 18.105 8.154 -5.261 1.00 38.34 450 SER A CA 1
ATOM 3689 C C . SER A 1 450 ? 17.366 8.304 -3.928 1.00 38.34 450 SER A C 1
ATOM 3691 O O . SER A 1 450 ? 17.379 7.430 -3.070 1.00 38.34 450 SER A O 1
ATOM 3693 N N . ALA A 1 451 ? 16.706 9.445 -3.756 1.00 35.12 451 ALA A N 1
ATOM 3694 C CA . ALA A 1 451 ? 15.737 9.654 -2.697 1.00 35.12 451 ALA A CA 1
ATOM 3695 C C . ALA A 1 451 ? 14.687 8.531 -2.642 1.00 35.12 451 ALA A C 1
ATOM 3697 O O . ALA A 1 451 ? 14.197 8.079 -3.681 1.00 35.12 451 ALA A O 1
ATOM 3698 N N . GLY A 1 452 ? 14.316 8.188 -1.408 1.00 36.16 452 GLY A N 1
ATOM 3699 C CA . GLY A 1 452 ? 13.160 7.370 -1.062 1.00 36.16 452 GLY A CA 1
ATOM 3700 C C . GLY A 1 452 ? 13.453 5.877 -1.080 1.00 36.16 452 GLY A C 1
ATOM 3701 O O . GLY A 1 452 ? 13.471 5.280 -2.146 1.00 36.16 452 GLY A O 1
ATOM 3702 N N . GLY A 1 453 ? 13.634 5.285 0.103 1.00 37.78 453 GLY A N 1
ATOM 3703 C CA . GLY A 1 453 ? 13.631 3.835 0.302 1.00 37.78 453 GLY A CA 1
ATOM 3704 C C . GLY A 1 453 ? 14.844 3.116 -0.292 1.00 37.78 453 GLY A C 1
ATOM 3705 O O . GLY A 1 453 ? 15.113 3.152 -1.490 1.00 37.78 453 GLY A O 1
ATOM 3706 N N . PHE A 1 454 ? 15.597 2.409 0.547 1.00 42.06 454 PHE A N 1
ATOM 3707 C CA . PHE A 1 454 ? 16.599 1.480 0.041 1.00 42.06 454 PHE A CA 1
ATOM 3708 C C . PHE A 1 454 ? 15.933 0.471 -0.902 1.00 42.06 454 PHE A C 1
ATOM 3710 O O . PHE A 1 454 ? 15.044 -0.284 -0.511 1.00 42.06 454 PHE A O 1
ATOM 3717 N N . ARG A 1 455 ? 16.391 0.470 -2.157 1.00 48.97 455 ARG A N 1
ATOM 3718 C CA . ARG A 1 455 ? 15.945 -0.440 -3.213 1.00 48.97 455 ARG A CA 1
ATOM 3719 C C . ARG A 1 455 ? 16.576 -1.808 -3.012 1.00 48.97 455 ARG A C 1
ATOM 3721 O O . ARG A 1 455 ? 17.588 -2.147 -3.632 1.00 48.97 455 ARG A O 1
ATOM 3728 N N . PHE A 1 456 ? 16.013 -2.591 -2.106 1.00 40.03 456 PHE A N 1
ATOM 3729 C CA . PHE A 1 456 ? 16.213 -4.026 -2.183 1.00 40.03 456 PHE A CA 1
ATOM 3730 C C . PHE A 1 456 ? 15.418 -4.541 -3.374 1.00 40.03 456 PHE A C 1
ATOM 3732 O O . PHE A 1 456 ? 14.230 -4.263 -3.507 1.00 40.03 456 PHE A O 1
ATOM 3739 N N . ARG A 1 457 ? 16.065 -5.354 -4.206 1.00 37.50 457 ARG A N 1
ATOM 3740 C CA . ARG A 1 457 ? 15.340 -6.441 -4.841 1.00 37.50 457 ARG A CA 1
ATOM 3741 C C . ARG A 1 457 ? 14.855 -7.330 -3.699 1.00 37.50 457 ARG A C 1
ATOM 3743 O O . ARG A 1 457 ? 15.651 -8.012 -3.067 1.00 37.50 457 ARG A O 1
ATOM 3750 N N . PHE A 1 458 ? 13.557 -7.356 -3.451 1.00 47.81 458 PHE A N 1
ATOM 3751 C CA . PHE A 1 458 ? 12.926 -8.302 -2.530 1.00 47.81 458 PHE A CA 1
ATOM 3752 C C . PHE A 1 458 ? 12.726 -9.678 -3.205 1.00 47.81 458 PHE A C 1
ATOM 3754 O O . PHE A 1 458 ? 11.714 -10.345 -3.058 1.00 47.81 458 PHE A O 1
ATOM 3761 N N . TYR A 1 459 ? 13.701 -10.117 -3.994 1.00 41.09 459 TYR A N 1
ATOM 3762 C CA . TYR A 1 459 ? 13.770 -11.484 -4.520 1.00 41.09 459 TYR A CA 1
ATOM 3763 C C . TYR A 1 459 ? 14.772 -12.333 -3.738 1.00 41.09 459 TYR A C 1
ATOM 3765 O O . TYR A 1 459 ? 14.916 -13.524 -4.010 1.00 41.09 459 TYR A O 1
ATOM 3773 N N . ASP A 1 460 ? 15.431 -11.743 -2.740 1.00 49.28 460 ASP A N 1
ATOM 3774 C CA . ASP A 1 460 ? 16.128 -12.510 -1.726 1.00 49.28 460 ASP A CA 1
ATOM 3775 C C . ASP A 1 460 ? 15.112 -13.436 -1.042 1.00 49.28 460 ASP A C 1
ATOM 3777 O O . ASP A 1 460 ? 13.977 -13.047 -0.745 1.00 49.28 460 ASP A O 1
ATOM 3781 N N . LEU A 1 461 ? 15.529 -14.672 -0.771 1.00 49.50 461 LEU A N 1
ATOM 3782 C CA . LEU A 1 461 ? 14.747 -15.733 -0.124 1.00 49.50 461 LEU A CA 1
ATOM 3783 C C . LEU A 1 461 ? 13.980 -15.282 1.140 1.00 49.50 461 LEU A C 1
ATOM 3785 O O . LEU A 1 461 ? 13.060 -15.973 1.572 1.00 49.50 461 LEU A O 1
ATOM 3789 N N . PHE A 1 462 ? 14.323 -14.136 1.736 1.00 61.88 462 PHE A N 1
ATOM 3790 C CA . PHE A 1 462 ? 13.720 -13.656 2.970 1.00 61.88 462 PHE A CA 1
ATOM 3791 C C . PHE A 1 462 ? 12.243 -13.262 2.862 1.00 61.88 462 PHE A C 1
ATOM 3793 O O . PHE A 1 462 ? 11.447 -13.728 3.678 1.00 61.88 462 PHE A O 1
ATOM 3800 N N . VAL A 1 463 ? 11.820 -12.470 1.868 1.00 65.69 463 VAL A N 1
ATOM 3801 C CA . VAL A 1 463 ? 10.399 -12.053 1.781 1.00 65.69 463 VAL A CA 1
ATOM 3802 C C . VAL A 1 463 ? 9.477 -13.136 1.248 1.00 65.69 463 VAL A C 1
ATOM 3804 O O . VAL A 1 463 ? 8.258 -13.000 1.346 1.00 65.69 463 VAL A O 1
ATOM 3807 N N . GLN A 1 464 ? 10.022 -14.251 0.752 1.00 75.88 464 GLN A N 1
ATOM 3808 C CA . GLN A 1 464 ? 9.207 -15.423 0.427 1.00 75.88 464 GLN A CA 1
ATOM 3809 C C . GLN A 1 464 ? 8.417 -15.911 1.641 1.00 75.88 464 GLN A C 1
ATOM 3811 O O . GLN A 1 464 ? 7.377 -16.544 1.474 1.00 75.88 464 GLN A O 1
ATOM 3816 N N . ASN A 1 465 ? 8.857 -15.544 2.846 1.00 84.56 465 ASN A N 1
ATOM 3817 C CA . ASN A 1 465 ? 8.178 -15.816 4.099 1.00 84.56 465 ASN A CA 1
ATOM 3818 C C . ASN A 1 465 ? 7.341 -14.636 4.617 1.00 84.56 465 ASN A C 1
ATOM 3820 O O . ASN A 1 465 ? 6.694 -14.796 5.639 1.00 84.56 465 ASN A O 1
ATOM 3824 N N . ALA A 1 466 ? 7.306 -13.470 3.967 1.00 87.06 466 ALA A N 1
ATOM 3825 C CA . ALA A 1 466 ? 6.583 -12.292 4.459 1.00 87.06 466 ALA A CA 1
ATOM 3826 C C . ALA A 1 466 ? 5.074 -12.334 4.180 1.00 87.06 466 ALA A C 1
ATOM 3828 O O . ALA A 1 466 ? 4.645 -12.798 3.122 1.00 87.06 466 ALA A O 1
ATOM 3829 N N . ASN A 1 467 ? 4.282 -11.813 5.118 1.00 91.19 467 ASN A N 1
ATOM 3830 C CA . ASN A 1 467 ? 2.839 -11.637 4.942 1.00 91.19 467 ASN A CA 1
ATOM 3831 C C . ASN A 1 467 ? 2.483 -10.200 4.606 1.00 91.19 467 ASN A C 1
ATOM 3833 O O . ASN A 1 467 ? 1.851 -9.945 3.589 1.00 91.19 467 ASN A O 1
ATOM 3837 N N . LEU A 1 468 ? 2.944 -9.254 5.418 1.00 94.50 468 LEU A N 1
ATOM 3838 C CA . LEU A 1 468 ? 2.884 -7.833 5.101 1.00 94.50 468 LEU A CA 1
ATOM 3839 C C . LEU A 1 468 ? 4.312 -7.349 4.827 1.00 94.50 468 LEU A C 1
ATOM 3841 O O . LEU A 1 468 ? 5.249 -7.775 5.510 1.00 94.50 468 LEU A O 1
ATOM 3845 N N . ILE A 1 469 ? 4.485 -6.503 3.814 1.00 91.25 469 ILE A N 1
ATOM 3846 C CA . ILE A 1 469 ? 5.776 -5.895 3.474 1.00 91.25 469 ILE A CA 1
ATOM 3847 C C . ILE A 1 469 ? 5.537 -4.393 3.373 1.00 91.25 469 ILE A C 1
ATOM 3849 O O . ILE A 1 469 ? 4.866 -3.961 2.445 1.00 91.25 469 ILE A O 1
ATOM 3853 N N . SER A 1 470 ? 6.048 -3.598 4.309 1.00 90.00 470 SER A N 1
ATOM 3854 C CA . SER A 1 470 ? 5.805 -2.152 4.363 1.00 90.00 470 SER A CA 1
ATOM 3855 C C . SER A 1 470 ? 7.081 -1.348 4.138 1.00 90.00 470 SER A C 1
ATOM 3857 O O . SER A 1 470 ? 8.072 -1.535 4.842 1.00 90.00 470 SER A O 1
ATOM 3859 N N . LEU A 1 471 ? 7.037 -0.405 3.191 1.00 84.75 471 LEU A N 1
ATOM 3860 C CA . LEU A 1 471 ? 8.170 0.459 2.833 1.00 84.75 471 LEU A CA 1
ATOM 3861 C C . LEU A 1 471 ? 7.850 1.944 3.008 1.00 84.75 471 LEU A C 1
ATOM 3863 O O . LEU A 1 471 ? 6.697 2.362 2.885 1.00 84.75 471 LEU A O 1
ATOM 3867 N N . ASP A 1 472 ? 8.891 2.741 3.234 1.00 82.69 472 ASP A N 1
ATOM 3868 C CA . ASP A 1 472 ? 8.859 4.184 2.987 1.00 82.69 472 ASP A CA 1
ATOM 3869 C C . ASP A 1 472 ? 9.030 4.441 1.483 1.00 82.69 472 ASP A C 1
ATOM 3871 O O . ASP A 1 472 ? 9.833 3.768 0.835 1.00 82.69 472 ASP A O 1
ATOM 3875 N N . TYR A 1 473 ? 8.325 5.439 0.944 1.00 81.81 473 TYR A N 1
ATOM 3876 C CA . TYR A 1 473 ? 8.419 5.871 -0.458 1.00 81.81 473 TYR A CA 1
ATOM 3877 C C . TYR A 1 473 ? 8.274 4.710 -1.455 1.00 81.81 473 TYR A C 1
ATOM 3879 O O . TYR A 1 473 ? 9.129 4.490 -2.308 1.00 81.81 473 TYR A O 1
ATOM 3887 N N . PHE A 1 474 ? 7.179 3.953 -1.338 1.00 84.69 474 PHE A N 1
ATOM 3888 C CA . PHE A 1 474 ? 6.980 2.674 -2.041 1.00 84.69 474 PHE A CA 1
ATOM 3889 C C . PHE A 1 474 ? 7.154 2.729 -3.571 1.00 84.69 474 PHE A C 1
ATOM 3891 O O . PHE A 1 474 ? 7.498 1.717 -4.180 1.00 84.69 474 PHE A O 1
ATOM 3898 N N . THR A 1 475 ? 6.924 3.889 -4.187 1.00 84.69 475 THR A N 1
ATOM 3899 C CA . THR A 1 475 ? 7.054 4.155 -5.628 1.00 84.69 475 THR A CA 1
ATOM 3900 C C . THR A 1 475 ? 8.461 3.878 -6.161 1.00 84.69 475 THR A C 1
ATOM 3902 O O . THR A 1 475 ? 8.611 3.574 -7.342 1.00 84.69 475 THR A O 1
ATOM 3905 N N . SER A 1 476 ? 9.489 3.919 -5.308 1.00 78.06 476 SER A N 1
ATOM 3906 C CA . SER A 1 476 ? 10.878 3.608 -5.669 1.00 78.06 476 SER A CA 1
ATOM 3907 C C . SER A 1 476 ? 11.215 2.114 -5.670 1.00 78.06 476 SER A C 1
ATOM 3909 O O . SER A 1 476 ? 12.363 1.742 -5.938 1.00 78.06 476 SER A O 1
ATOM 3911 N N . SER A 1 477 ? 10.227 1.262 -5.396 1.00 80.44 477 SER A N 1
ATOM 3912 C CA . SER A 1 477 ? 10.353 -0.191 -5.299 1.00 80.44 477 SER A CA 1
ATOM 3913 C C . SER A 1 477 ? 9.376 -0.910 -6.229 1.00 80.44 477 SER A C 1
ATOM 3915 O O . SER A 1 477 ? 8.382 -0.343 -6.674 1.00 80.44 477 SER A O 1
ATOM 3917 N N . ASP A 1 478 ? 9.620 -2.196 -6.465 1.00 83.25 478 ASP A N 1
ATOM 3918 C CA . ASP A 1 478 ? 8.724 -3.096 -7.192 1.00 83.25 478 ASP A CA 1
ATOM 3919 C C . ASP A 1 478 ? 7.818 -3.924 -6.263 1.00 83.25 478 ASP A C 1
ATOM 3921 O O . ASP A 1 478 ? 7.320 -4.983 -6.652 1.00 83.25 478 ASP A O 1
ATOM 3925 N N . ILE A 1 479 ? 7.582 -3.447 -5.033 1.00 86.75 479 ILE A N 1
ATOM 3926 C CA . ILE A 1 479 ? 6.897 -4.196 -3.970 1.00 86.75 479 ILE A CA 1
ATOM 3927 C C . ILE A 1 479 ? 5.525 -4.736 -4.385 1.00 86.75 479 ILE A C 1
ATOM 3929 O O . ILE A 1 479 ? 5.152 -5.837 -3.981 1.00 86.75 479 ILE A O 1
ATOM 3933 N N . VAL A 1 480 ? 4.776 -3.985 -5.195 1.00 91.25 480 VAL A N 1
ATOM 3934 C CA . VAL A 1 480 ? 3.433 -4.366 -5.649 1.00 91.25 480 VAL A CA 1
ATOM 3935 C C . VAL A 1 480 ? 3.510 -5.573 -6.576 1.00 91.25 480 VAL A C 1
ATOM 3937 O O . VAL A 1 480 ? 2.855 -6.584 -6.321 1.00 91.25 480 VAL A O 1
ATOM 3940 N N . GLU A 1 481 ? 4.361 -5.511 -7.599 1.00 88.12 481 GLU A N 1
ATOM 3941 C CA . GLU A 1 481 ? 4.537 -6.617 -8.541 1.00 88.12 481 GLU A CA 1
ATOM 3942 C C . GLU A 1 481 ? 5.121 -7.857 -7.878 1.00 88.12 481 GLU A C 1
ATOM 3944 O O . GLU A 1 481 ? 4.659 -8.977 -8.102 1.00 88.12 481 GLU A O 1
ATOM 3949 N N . LEU A 1 482 ? 6.093 -7.666 -6.993 1.00 85.50 482 LEU A N 1
ATOM 3950 C CA . LEU A 1 482 ? 6.636 -8.769 -6.228 1.00 85.50 482 LEU A CA 1
ATOM 3951 C C . LEU A 1 482 ? 5.578 -9.431 -5.340 1.00 85.50 482 LEU A C 1
ATOM 3953 O O . LEU A 1 482 ? 5.515 -10.655 -5.256 1.00 85.50 482 LEU A O 1
ATOM 3957 N N . SER A 1 483 ? 4.758 -8.640 -4.655 1.00 91.44 483 SER A N 1
ATOM 3958 C CA . SER A 1 483 ? 3.718 -9.165 -3.772 1.00 91.44 483 SER A CA 1
ATOM 3959 C C . SER A 1 483 ? 2.679 -9.969 -4.558 1.00 91.44 483 SER A C 1
ATOM 3961 O O . SER A 1 483 ? 2.318 -11.075 -4.146 1.00 91.44 483 SER A O 1
ATOM 3963 N N . LYS A 1 484 ? 2.281 -9.474 -5.742 1.00 92.00 484 LYS A N 1
ATOM 3964 C CA . LYS A 1 484 ? 1.443 -10.203 -6.711 1.00 92.00 484 LYS A CA 1
ATOM 3965 C C . LYS A 1 484 ? 2.077 -11.547 -7.074 1.00 92.00 484 LYS A C 1
ATOM 3967 O O . LYS A 1 484 ? 1.436 -12.590 -6.947 1.00 92.00 484 LYS A O 1
ATOM 3972 N N . LEU A 1 485 ? 3.355 -11.535 -7.448 1.00 87.06 485 LEU A N 1
ATOM 3973 C CA . LEU A 1 485 ? 4.105 -12.736 -7.802 1.00 87.06 485 LEU A CA 1
ATOM 3974 C C . LEU A 1 485 ? 4.185 -13.748 -6.649 1.00 87.06 485 LEU A C 1
ATOM 3976 O O . LEU A 1 485 ? 3.954 -14.939 -6.858 1.00 87.06 485 LEU A O 1
ATOM 3980 N N . LEU A 1 486 ? 4.506 -13.296 -5.435 1.00 89.88 486 LEU A N 1
ATOM 3981 C CA . LEU A 1 486 ? 4.592 -14.162 -4.258 1.00 89.88 486 LEU A CA 1
ATOM 3982 C C . LEU A 1 486 ? 3.246 -14.826 -3.960 1.00 89.88 486 LEU A C 1
ATOM 3984 O O . LEU A 1 486 ? 3.218 -16.018 -3.651 1.00 89.88 486 LEU A O 1
ATOM 3988 N N . CYS A 1 487 ? 2.137 -14.094 -4.096 1.00 94.12 487 CYS A N 1
ATOM 3989 C CA . CYS A 1 487 ? 0.802 -14.669 -3.956 1.00 94.12 487 CYS A CA 1
ATOM 3990 C C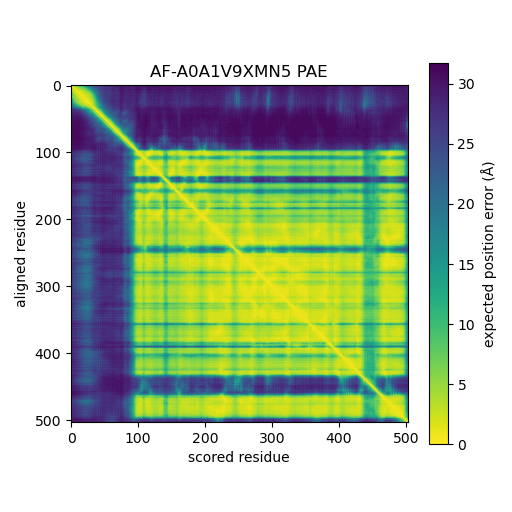 . CYS A 1 487 ? 0.551 -15.758 -5.009 1.00 94.12 487 CYS A C 1
ATOM 3992 O O . CYS A 1 487 ? 0.189 -16.876 -4.651 1.00 94.12 487 CYS A O 1
ATOM 3994 N N . THR A 1 488 ? 0.802 -15.479 -6.290 1.00 92.06 488 THR A N 1
ATOM 3995 C CA . THR A 1 488 ? 0.633 -16.462 -7.376 1.00 92.06 488 THR A CA 1
ATOM 3996 C C . THR A 1 488 ? 1.470 -17.718 -7.134 1.00 92.06 488 THR A C 1
ATOM 3998 O O . THR A 1 488 ? 0.937 -18.826 -7.158 1.00 92.06 488 THR A O 1
ATOM 4001 N N . LYS A 1 489 ? 2.758 -17.561 -6.803 1.00 89.81 489 LYS A N 1
ATOM 4002 C CA . LYS A 1 489 ? 3.667 -18.683 -6.533 1.00 89.81 489 LYS A CA 1
ATOM 4003 C C . LYS A 1 489 ? 3.176 -19.547 -5.368 1.00 89.81 489 LYS A C 1
ATOM 4005 O O . LYS A 1 489 ? 3.120 -20.769 -5.484 1.00 89.81 489 LYS A O 1
ATOM 4010 N N . ARG A 1 490 ? 2.769 -18.927 -4.255 1.00 91.50 490 ARG A N 1
ATOM 4011 C CA . ARG A 1 490 ? 2.234 -19.651 -3.087 1.00 91.50 490 ARG A CA 1
ATOM 40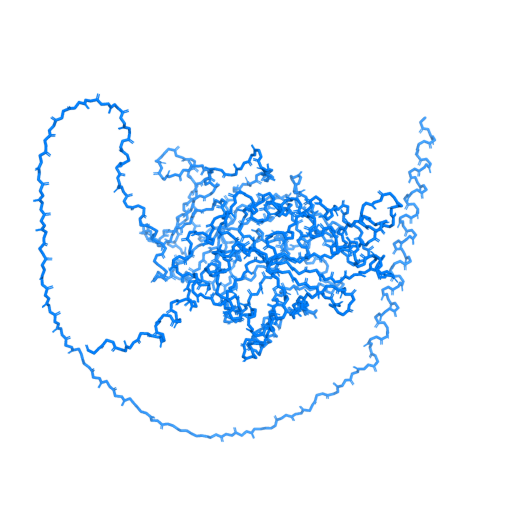12 C C . ARG A 1 490 ? 0.946 -20.402 -3.427 1.00 91.50 490 ARG A C 1
ATOM 4014 O O . ARG A 1 490 ? 0.760 -21.528 -2.967 1.00 91.50 490 ARG A O 1
ATOM 4021 N N . ALA A 1 491 ? 0.074 -19.812 -4.246 1.00 92.25 491 ALA A N 1
ATOM 4022 C CA . ALA A 1 491 ? -1.148 -20.466 -4.707 1.00 92.25 491 ALA A CA 1
ATOM 4023 C C . ALA A 1 491 ? -0.847 -21.698 -5.574 1.00 92.25 491 ALA A C 1
ATOM 4025 O O . ALA A 1 491 ? -1.443 -22.758 -5.369 1.00 92.25 491 ALA A O 1
ATOM 4026 N N . GLU A 1 492 ? 0.115 -21.594 -6.492 1.00 90.19 492 GLU A N 1
ATOM 4027 C CA . GLU A 1 492 ? 0.564 -22.710 -7.331 1.00 90.19 492 GLU A CA 1
ATOM 4028 C C . GLU A 1 492 ? 1.195 -23.839 -6.507 1.00 90.19 492 GLU A C 1
ATOM 4030 O O . GLU A 1 492 ? 0.818 -25.001 -6.664 1.00 90.19 492 GLU A O 1
ATOM 4035 N N . GLU A 1 493 ? 2.100 -23.511 -5.581 1.00 88.69 493 GLU A N 1
ATOM 4036 C CA . GLU A 1 493 ? 2.714 -24.476 -4.660 1.00 88.69 493 GLU A CA 1
ATOM 4037 C C . GLU A 1 493 ? 1.672 -25.194 -3.801 1.00 88.69 493 GLU A C 1
ATOM 4039 O O . GLU A 1 493 ? 1.792 -26.390 -3.520 1.00 88.69 493 GLU A O 1
ATOM 4044 N N . LYS A 1 494 ? 0.637 -24.470 -3.364 1.00 87.06 494 LYS A N 1
ATOM 4045 C CA . LYS A 1 494 ? -0.477 -25.052 -2.623 1.00 87.06 494 LYS A CA 1
ATOM 4046 C C . LYS A 1 494 ? -1.273 -26.005 -3.511 1.00 87.06 494 LYS A C 1
ATOM 4048 O O . LYS A 1 494 ? -1.471 -27.152 -3.126 1.00 87.06 494 LYS A O 1
ATOM 4053 N N . ARG A 1 495 ? -1.659 -25.582 -4.718 1.00 85.56 495 ARG A N 1
ATOM 4054 C CA . ARG A 1 495 ? -2.386 -26.428 -5.680 1.00 85.56 495 ARG A CA 1
ATOM 4055 C C . ARG A 1 495 ? -1.624 -27.717 -5.998 1.00 85.56 495 ARG A C 1
ATOM 4057 O O . ARG A 1 495 ? -2.226 -28.786 -5.997 1.00 85.56 495 ARG A O 1
ATOM 4064 N N . ASN A 1 496 ? -0.312 -27.629 -6.212 1.00 84.12 496 ASN A N 1
ATOM 4065 C CA . ASN A 1 496 ? 0.528 -28.782 -6.541 1.00 84.12 496 ASN A CA 1
ATOM 4066 C C . ASN A 1 496 ? 0.683 -29.762 -5.366 1.00 84.12 496 ASN A C 1
ATOM 4068 O O . ASN A 1 496 ? 0.797 -30.959 -5.599 1.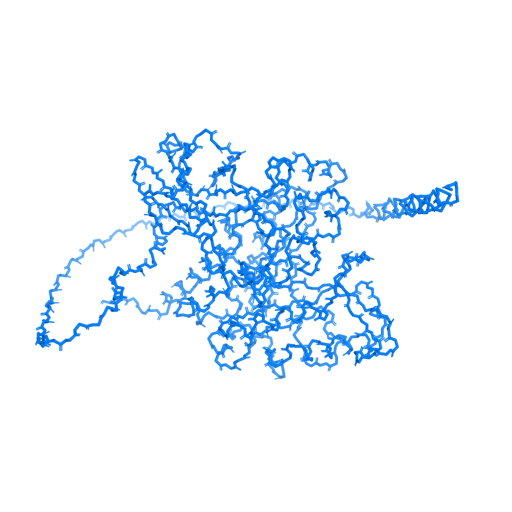00 84.12 496 ASN A O 1
ATOM 4072 N N . ARG A 1 497 ? 0.637 -29.289 -4.110 1.00 79.94 497 ARG A N 1
ATOM 4073 C CA . ARG A 1 497 ? 0.637 -30.164 -2.920 1.00 79.94 497 ARG A CA 1
ATOM 4074 C C . ARG A 1 497 ? -0.655 -30.969 -2.746 1.00 79.94 497 ARG A C 1
ATOM 4076 O O . ARG A 1 497 ? -0.610 -32.029 -2.132 1.00 79.94 497 ARG A O 1
ATOM 4083 N N . TYR A 1 498 ? -1.785 -30.472 -3.253 1.00 64.94 498 TYR A N 1
ATOM 4084 C CA . TYR A 1 498 ? -3.099 -31.114 -3.105 1.00 64.94 498 TYR A CA 1
ATOM 4085 C C . TYR A 1 498 ? -3.581 -31.864 -4.356 1.00 64.94 498 TYR A C 1
ATOM 4087 O O . TYR A 1 498 ? -4.625 -32.513 -4.301 1.00 64.94 498 TYR A O 1
ATOM 4095 N N . MET A 1 499 ? -2.844 -31.817 -5.471 1.00 50.03 499 MET A N 1
ATOM 4096 C CA . MET A 1 499 ? -3.100 -32.709 -6.602 1.00 50.03 499 MET A CA 1
ATOM 4097 C C . MET A 1 499 ? -2.429 -34.066 -6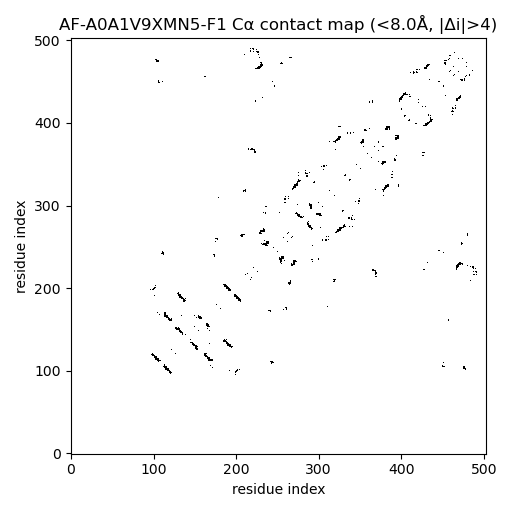.345 1.00 50.03 499 MET A C 1
ATOM 4099 O O . MET A 1 499 ? -1.229 -34.091 -6.063 1.00 50.03 499 MET A O 1
ATOM 4103 N N . PRO A 1 500 ? -3.150 -35.201 -6.441 1.00 42.28 500 PRO A N 1
ATOM 4104 C CA . PRO A 1 500 ? -2.488 -36.497 -6.479 1.00 42.28 500 PRO A CA 1
ATOM 4105 C C . PRO A 1 500 ? -1.533 -36.518 -7.682 1.00 42.28 500 PRO A C 1
ATOM 4107 O O . PRO A 1 500 ? -1.856 -35.915 -8.711 1.00 42.28 500 PRO A O 1
ATOM 4110 N N . PRO A 1 501 ? -0.365 -37.181 -7.586 1.00 43.28 501 PRO A N 1
ATOM 4111 C CA . PRO A 1 501 ? 0.492 -37.348 -8.749 1.00 43.28 501 PRO A CA 1
ATOM 4112 C C . PRO A 1 501 ? -0.349 -37.977 -9.860 1.00 43.28 501 PRO A C 1
ATOM 4114 O O . PRO A 1 501 ? -1.014 -38.991 -9.630 1.00 43.28 501 PRO A O 1
ATOM 4117 N N . PHE A 1 502 ? -0.366 -37.332 -11.029 1.00 42.75 502 PHE A N 1
ATOM 4118 C CA . PHE A 1 502 ? -0.930 -37.924 -12.237 1.00 42.75 502 PHE A CA 1
ATOM 4119 C C . PHE A 1 502 ? -0.271 -39.299 -12.402 1.00 42.75 502 PHE A C 1
ATOM 4121 O O . PHE A 1 502 ? 0.949 -39.378 -12.548 1.00 42.75 502 PHE A O 1
ATOM 4128 N N . LYS A 1 503 ? -1.072 -40.357 -12.247 1.00 37.47 503 LYS A N 1
ATOM 4129 C CA . LYS A 1 503 ? -0.658 -41.737 -12.497 1.00 37.47 503 LYS A CA 1
ATOM 4130 C C . LYS A 1 503 ? -0.665 -42.022 -13.984 1.00 37.47 503 LYS A C 1
ATOM 4132 O O . LYS A 1 503 ? -1.616 -41.549 -14.648 1.00 37.47 503 LYS A O 1
#

Mean predicted aligned error: 13.81 Å

Sequence (503 aa):
MAMKTKIEFKKLKHVLLVSIVFFMFILRAEQKTKDHEIRPRRCDNLDGTQGQGCREHQNVQGDSTRREYITTLPRGRRKCVCEKSSHKLRARNSFTGRHYISVVIFAGANRLREVGIMIYGLRYSEVPRAKLRVYPGPCDPTPTADVRLFEVQDFVKKEHPDYVTVSTGIFLPRTSWSVKNLPNRTLIYALLLIDNVEHAEISFKSEARWMEENVPIIGTLPLIELALPGTHQSGAYSPYVGSIFGEQRGMIYCQEEDVFTQLLYGIRALDFRPAAVSKKNSPYNGFEYFIYNGKVPTGNNLETILEDVKNFLELYTKEFIFIDFSEYAVGFDNQEAYDGLDKLVQAKIGRYVFPRNNTRLRQAVEKNLQDLLTGNYRVMLTYANDSKFTANIFPGVVRLWYDIPAAADLRYKLQWELHKERQKYEWFYNAMPQIIPTPSSWWTRLDDKSAGGFRFRFYDLFVQNANLISLDYFTSSDIVELSKLLCTKRAEEKRNRYMPPFK

Radius of gyration: 26.31 Å; Cα contacts (8 Å, |Δi|>4): 846; chains: 1; bounding box: 60×91×74 Å

Solvent-accessible surface area (backbone atoms only — not comparable to full-atom values): 28687 Å² total; per-residue (Å²): 121,77,70,63,57,57,54,53,52,53,51,52,53,50,55,52,51,53,51,53,56,49,54,56,53,53,59,58,54,59,66,68,67,70,84,72,84,80,83,88,81,88,83,84,90,87,85,88,78,88,84,90,81,90,84,88,84,85,89,83,90,84,89,85,88,86,87,88,84,90,88,87,87,86,89,90,81,95,68,98,64,88,71,74,78,78,70,76,79,62,80,73,79,62,82,84,50,75,40,47,58,42,69,24,41,31,26,38,78,89,32,26,44,20,40,31,40,41,38,29,62,72,50,81,89,42,36,85,48,23,34,35,43,37,32,74,37,76,56,76,95,54,99,82,58,75,69,44,78,39,57,43,64,84,36,58,77,46,84,51,104,66,35,40,31,34,64,66,86,45,70,57,76,70,86,79,60,42,100,90,42,65,82,87,53,39,51,34,30,37,38,38,24,47,83,83,40,83,59,34,67,43,73,45,48,68,32,55,51,55,53,52,78,36,35,94,61,38,18,80,34,26,53,67,60,33,32,33,21,21,32,37,46,33,56,22,36,48,66,54,78,80,44,60,76,57,73,78,48,62,72,50,32,36,27,50,43,49,58,50,47,41,35,33,60,34,43,29,28,39,28,36,26,47,25,38,41,87,32,84,87,34,93,25,64,24,32,46,48,31,21,35,46,70,87,43,78,52,80,37,48,44,66,61,49,40,46,31,52,35,53,49,50,71,75,34,74,54,46,64,36,39,38,35,40,38,69,68,66,38,58,60,83,51,64,51,44,42,54,14,49,51,50,48,47,45,74,53,43,39,88,26,42,52,74,33,78,90,51,47,62,61,61,58,41,59,38,28,47,44,62,29,45,73,68,49,32,32,26,48,61,25,26,46,72,43,91,64,46,92,60,73,66,39,65,39,60,49,72,52,64,55,91,32,74,46,73,70,59,43,49,55,51,48,28,53,50,25,46,53,53,49,73,64,68,62,71,61,38,31,42,30,88,48,67,49,63,51,91,84,39,54,59,52,71,64,67,42,78,53,47,46,51,87,70,64,77,79,77,50,78,32,54,80,41,38,30,29,40,26,31,40,27,51,57,35,36,53,51,46,62,52,18,53,49,51,23,48,51,50,31,51,56,51,53,59,71,72,49,76,80,86,125

Organism: NCBI:txid418985

Nearest PDB structures (foldseek):
  4f2t-assembly1_A  TM=6.403E-01  e=3.967E-09  Staphylococcus aureus subsp. aureus str. Newman
  4i9t-assembly1_A  TM=6.455E-01  e=1.197E-08  Staphylococcus aureus subsp. aureus str. Newman
  2or2-assembly1_B  TM=6.135E-01  e=5.005E-09  Bacillus thuringiensis
  6s2a-assembly3_C  TM=5.900E-01  e=2.966E-09  Bacillus cereus
  4f2u-assembly1_A  TM=6.361E-01  e=6.465E-08  Staphylococcus aureus subsp. aureus str. Newman

Foldseek 3Di:
DVVVVVVVVVVVVVVVVVVVVVVVVVVVVVVVPPPDDDDDDDDDDDDDDDDDDDDDDDDDDDDDDDDDDDDDDDDDDDDPDPPPPPPPPPPPPPVPFLKEKDWFWWQDPQQFTFIKIKIFNADPVQLQQKKKWKFFKADDDDVPTPIDIDSRNVQFPDDDPTITMGTRPDGDDFDDDDLVRHWDGFGMKMFMAGNNHTRYIDTQTFCLCLQVVCCVQLQQPFLLQFEFEAADQLQQEDADDRHDDDLVSVQRHLANDALLVCSRSQGAEYEFEWEWDAACPDPLLRTWIFGGDQPHGSPGGVLVSLLSVLSSCVVHLLAAHEYEYDHHRHHPPDLSSQSSVVVSNCVRCVQQADALVVQAQLNNRRDGSNVSSVVSNRYQYEYDVCVSHPGNHHHGAAEPDDADQDLVVLQVSLQVVLVVVLVVSRHAYEDESDHDDDPVCSVVCVPPSTHWWDEDPPPPPRCLSHSYYHGGHCSRYSSSVVSSVSSSVSSVVVVVVPDDPDD

InterPro domains:
  IPR017946 PLC-like phosphodiesterase, TIM beta/alpha-barrel domain superfamily [G3DSA:3.20.20.190] (202-481)
  IPR017946 PLC-like phosphodiesterase, TIM beta/alpha-barrel domain superfamily [SSF51695] (208-481)
  IPR051057 Phosphoinositide phospholipase C domain-containing protein [PTHR13593] (162-475)

Secondary structure (DSSP, 8-state):
-HHHHHHHHHHHHHHHHHHHHHHHHHHHHHTTSTT-PPPPPP----------------------------------------------------TTSS-EEEEEEEE-GGG-EEEEEEEES--TTTGGGEEEEEEESS-SS-TTS-PEEEEGGGSEEEEETTEEEEEEEEEPPPP--BTTB---S-SEEEEEEETTEEEEEEEE---TTHHHHHHHHHTTSBGGG--EEEETTTT-B----SSPPPHHHHTT-SBSS-HHHHHHTT--EEEE-EEEEE-TT-TTTTEEEEEEETTEEEEEEHHHHHHHHHHHHHH-TT--EEEEE----SS--SHHHHHHHHHHHHHHHGGGBPP-TT--HHHHHH-BHHHHHHTT--EEEEETTGGG-SS--EEPPEEEE---S-HHHHHHHHHHHHHHHHHH-SS-EEEE---PPPTTTTTHHHHSSS-SS----TTSTTGGG-SEEEESSGGGS-HHHHHHHHHHHHHHHHHHHHSPP--